Protein AF-A0A958BXR0-F1 (afdb_monomer)

Radius of gyration: 42.93 Å; Cα contacts (8 Å, |Δi|>4): 420; chains: 1; bounding box: 118×39×141 Å

Foldseek 3Di:
DDQQWAAPLVVRDIRGPVVVCVPDDPLVVVLSVQLRVQLNVLCVLLVNQDAQLLSLLRSLQRRDDDPVSVLLLVLQVVCLVVVNADQVVLSSDPVSCVVCVNHSNSNSVLLLLLCCVPPNDVLSSQLSNLNNPAPHSQRSCCVSVVDGSVVSSVVSSVCSVVCNVPSVVDHLAHHDDCPVLVVCLVVLVLVVSLVVLVVSLVSCVVHPPVVVNVVSVVSNVSSVLSVVLVVLLVQLVVCLLVLVLVSNQVSLVVSLVSCVVSVHDPCNVVSVVSNVLSVLLVVLVVLLVVLVVCVVVVVLVSSLVSLVVSLVSCVVSVVVVSNVVSVVVNVVSVVVVVVVVVVVVVVVVVVVVVVVVVVVVVVVVPDDDDDDDDD

Structure (mmCIF, N/CA/C/O backbone):
data_AF-A0A958BXR0-F1
#
_entry.id   AF-A0A958BXR0-F1
#
loop_
_atom_site.group_PDB
_atom_site.id
_atom_site.type_symbol
_atom_site.label_atom_id
_atom_site.label_alt_id
_atom_site.label_comp_id
_atom_site.label_asym_id
_atom_site.label_entity_id
_atom_site.label_seq_id
_atom_site.pdbx_PDB_ins_code
_atom_site.Cartn_x
_atom_site.Cartn_y
_atom_site.Cartn_z
_atom_site.occupancy
_atom_site.B_iso_or_equiv
_atom_site.auth_seq_id
_atom_site.auth_comp_id
_atom_site.auth_asym_id
_atom_site.auth_atom_id
_atom_site.pdbx_PDB_model_num
ATOM 1 N N . PRO A 1 1 ? 24.054 5.418 -38.913 1.00 36.97 1 PRO A N 1
ATOM 2 C CA . PRO A 1 1 ? 23.802 4.796 -37.592 1.00 36.97 1 PRO A CA 1
ATOM 3 C C . PRO A 1 1 ? 24.521 3.447 -37.494 1.00 36.97 1 PRO A C 1
ATOM 5 O O . PRO A 1 1 ? 24.393 2.613 -38.381 1.00 36.97 1 PRO A O 1
ATOM 8 N N . GLY A 1 2 ? 25.350 3.268 -36.476 1.00 50.09 2 GLY A N 1
ATOM 9 C CA . GLY A 1 2 ? 26.048 2.012 -36.242 1.00 50.09 2 GLY A CA 1
ATOM 10 C C . GLY A 1 2 ? 26.447 1.925 -34.780 1.00 50.09 2 GLY A C 1
ATOM 11 O O . GLY A 1 2 ? 26.615 2.963 -34.145 1.00 50.09 2 GLY A O 1
ATOM 12 N N . VAL A 1 3 ? 26.594 0.694 -34.296 1.00 56.91 3 VAL A N 1
ATOM 13 C CA . VAL A 1 3 ? 26.924 0.337 -32.910 1.00 56.91 3 VAL A CA 1
ATOM 14 C C . VAL A 1 3 ? 28.063 1.225 -32.376 1.00 56.91 3 VAL A C 1
ATOM 16 O O . VAL A 1 3 ? 29.107 1.354 -33.033 1.00 56.91 3 VAL A O 1
ATOM 19 N N . VAL A 1 4 ? 27.807 1.919 -31.261 1.00 59.69 4 VAL A N 1
ATOM 20 C CA . VAL A 1 4 ? 28.725 2.884 -30.618 1.00 59.69 4 VAL A CA 1
ATOM 21 C C . VAL A 1 4 ? 29.498 2.213 -29.490 1.00 59.69 4 VAL A C 1
ATOM 23 O O . VAL A 1 4 ? 30.710 2.396 -29.389 1.00 59.69 4 VAL A O 1
ATOM 26 N N . ALA A 1 5 ? 28.813 1.407 -28.693 1.00 64.25 5 ALA A N 1
ATOM 27 C CA . ALA A 1 5 ? 29.400 0.456 -27.774 1.00 64.25 5 ALA A CA 1
ATOM 28 C C . ALA A 1 5 ? 28.673 -0.889 -27.938 1.00 64.25 5 ALA A C 1
ATOM 30 O O . ALA A 1 5 ? 27.636 -0.926 -28.590 1.00 64.25 5 ALA A O 1
ATOM 31 N N . HIS A 1 6 ? 29.271 -1.987 -27.481 1.00 74.19 6 HIS A N 1
ATOM 32 C CA . HIS A 1 6 ? 28.648 -3.310 -27.518 1.00 74.19 6 HIS A CA 1
ATOM 33 C C . HIS A 1 6 ? 29.138 -4.178 -26.361 1.00 74.19 6 HIS A C 1
ATOM 35 O O . HIS A 1 6 ? 30.350 -4.375 -26.207 1.00 74.19 6 HIS A O 1
ATOM 41 N N . ALA A 1 7 ? 28.207 -4.724 -25.590 1.00 72.81 7 ALA A N 1
ATOM 42 C CA . ALA A 1 7 ? 28.452 -5.700 -24.550 1.00 72.81 7 ALA A CA 1
ATOM 43 C C . ALA A 1 7 ? 28.679 -7.090 -25.154 1.00 72.81 7 ALA A C 1
ATOM 45 O O . ALA A 1 7 ? 27.862 -7.643 -25.888 1.00 72.81 7 ALA A O 1
ATOM 46 N N . LEU A 1 8 ? 29.817 -7.684 -24.816 1.00 71.69 8 LEU A N 1
ATOM 47 C CA . LEU A 1 8 ? 30.177 -9.053 -25.150 1.00 71.69 8 LEU A CA 1
ATOM 48 C C . LEU A 1 8 ? 29.943 -9.912 -23.907 1.00 71.69 8 LEU A C 1
ATOM 50 O O . LEU A 1 8 ? 30.874 -10.213 -23.157 1.00 71.69 8 LEU A O 1
ATOM 54 N N . ASN A 1 9 ? 28.683 -10.289 -23.681 1.00 66.50 9 ASN A N 1
ATOM 55 C CA . ASN A 1 9 ? 28.229 -10.940 -22.443 1.00 66.50 9 ASN A CA 1
ATOM 56 C C . ASN A 1 9 ? 29.004 -12.226 -22.109 1.00 66.50 9 ASN A C 1
ATOM 58 O O . ASN A 1 9 ? 29.288 -12.498 -20.948 1.00 66.50 9 ASN A O 1
ATOM 62 N N . ASN A 1 10 ? 29.441 -12.976 -23.124 1.00 69.12 10 ASN A N 1
ATOM 63 C CA . ASN A 1 10 ? 30.244 -14.193 -22.959 1.00 69.12 10 ASN A CA 1
ATOM 64 C C . ASN A 1 10 ? 31.694 -13.950 -22.501 1.00 69.12 10 ASN A C 1
ATOM 66 O O . ASN A 1 10 ? 32.393 -14.903 -22.155 1.00 69.12 10 ASN A O 1
ATOM 70 N N . ARG A 1 11 ? 32.166 -12.702 -22.543 1.00 68.06 11 ARG A N 1
ATOM 71 C CA . ARG A 1 11 ? 33.535 -12.308 -22.185 1.00 68.06 11 ARG A CA 1
ATOM 72 C C . ARG A 1 11 ? 33.599 -11.272 -21.069 1.00 68.06 11 ARG A C 1
ATOM 74 O O . ARG A 1 11 ? 34.699 -10.947 -20.643 1.00 68.06 11 ARG A O 1
ATOM 81 N N . ALA A 1 12 ? 32.453 -10.783 -20.588 1.00 71.94 12 ALA A N 1
ATOM 82 C CA . ALA A 1 12 ? 32.380 -9.664 -19.646 1.00 71.94 12 ALA A CA 1
ATOM 83 C C . ALA A 1 12 ? 33.167 -8.428 -20.136 1.00 71.94 12 ALA A C 1
ATOM 85 O O . ALA A 1 12 ? 33.836 -7.744 -19.364 1.00 71.94 12 ALA A O 1
ATOM 86 N N . GLU A 1 13 ? 33.102 -8.159 -21.442 1.00 78.88 13 GLU A N 1
ATOM 87 C CA . GLU A 1 13 ? 33.801 -7.050 -22.099 1.00 78.88 13 GLU A CA 1
ATOM 88 C C . GLU A 1 13 ? 32.789 -6.055 -22.682 1.00 78.88 13 GLU A C 1
ATOM 90 O O . GLU A 1 13 ? 31.762 -6.461 -23.221 1.00 78.88 13 GLU A O 1
ATOM 95 N N . ILE A 1 14 ? 33.107 -4.757 -22.644 1.00 77.81 14 ILE A N 1
ATOM 96 C CA . ILE A 1 14 ? 32.386 -3.717 -23.392 1.00 77.81 14 ILE A CA 1
ATOM 97 C C . ILE A 1 14 ? 33.345 -3.140 -24.429 1.00 77.81 14 ILE A C 1
ATOM 99 O O . ILE A 1 14 ? 34.389 -2.579 -24.090 1.00 77.81 14 ILE A O 1
ATOM 103 N N . ALA A 1 15 ? 32.999 -3.280 -25.706 1.00 80.44 15 ALA A N 1
ATOM 104 C CA . ALA A 1 15 ? 33.750 -2.686 -26.802 1.00 80.44 15 ALA A CA 1
ATOM 105 C C . ALA A 1 15 ? 33.199 -1.292 -27.109 1.00 80.44 15 ALA A C 1
ATOM 107 O O . ALA A 1 15 ? 31.997 -1.145 -27.283 1.00 80.44 15 ALA A O 1
ATOM 108 N N . ILE A 1 16 ? 34.064 -0.279 -27.226 1.00 76.94 16 ILE A N 1
ATOM 109 C CA . ILE A 1 16 ? 33.665 1.105 -27.528 1.00 76.94 16 ILE A CA 1
ATOM 110 C C . ILE A 1 16 ? 34.293 1.548 -28.852 1.00 76.94 16 ILE A C 1
ATOM 112 O O . ILE A 1 16 ? 35.513 1.512 -29.031 1.00 76.94 16 ILE A O 1
ATOM 116 N N . ALA A 1 17 ? 33.468 2.017 -29.786 1.00 81.06 17 ALA A N 1
ATOM 117 C CA . ALA A 1 17 ? 33.908 2.563 -31.062 1.00 81.06 17 ALA A CA 1
ATOM 118 C C . ALA A 1 17 ? 34.377 4.023 -30.903 1.00 81.06 17 ALA A C 1
ATOM 120 O O . ALA A 1 17 ? 33.629 4.965 -31.169 1.00 81.06 17 ALA A O 1
ATOM 121 N N . LEU A 1 18 ? 35.647 4.207 -30.519 1.00 75.00 18 LEU A N 1
ATOM 122 C CA . LEU A 1 18 ? 36.253 5.506 -30.170 1.00 75.00 18 LEU A CA 1
ATOM 123 C C . LEU A 1 18 ? 36.019 6.636 -31.189 1.00 75.00 18 LEU A C 1
ATOM 125 O O . LEU A 1 18 ? 35.812 7.783 -30.815 1.00 75.00 18 LEU A O 1
ATOM 129 N N . THR A 1 19 ? 36.041 6.350 -32.491 1.00 75.44 19 THR A N 1
ATOM 130 C CA . THR A 1 19 ? 35.831 7.386 -33.521 1.00 75.44 19 THR A CA 1
ATOM 131 C C . THR A 1 19 ? 34.384 7.883 -33.567 1.00 75.44 19 THR A C 1
ATOM 133 O O . THR A 1 19 ? 34.129 9.008 -33.979 1.00 75.44 19 THR A O 1
ATOM 136 N N . ARG A 1 20 ? 33.420 7.054 -33.150 1.00 72.00 20 ARG A N 1
ATOM 137 C CA . ARG A 1 20 ? 31.990 7.396 -33.153 1.00 72.00 20 ARG A CA 1
ATOM 138 C C . ARG A 1 20 ? 31.553 8.071 -31.861 1.00 72.00 20 ARG A C 1
ATOM 140 O O . ARG A 1 20 ? 30.594 8.833 -31.898 1.00 72.00 20 ARG A O 1
ATOM 147 N N . THR A 1 21 ? 32.258 7.829 -30.757 1.00 76.94 21 THR A N 1
ATOM 148 C CA . THR A 1 21 ? 32.004 8.507 -29.479 1.00 76.94 21 THR A CA 1
ATOM 149 C C . THR A 1 21 ? 32.483 9.956 -29.474 1.00 76.94 21 THR A C 1
ATOM 151 O O . THR A 1 21 ? 31.889 10.773 -28.787 1.00 76.94 21 THR A O 1
ATOM 154 N N . GLN A 1 22 ? 33.485 10.316 -30.286 1.00 77.44 22 GLN A N 1
ATOM 155 C CA . GLN A 1 22 ? 34.020 11.688 -30.359 1.00 77.44 22 GLN A CA 1
ATOM 156 C C . GLN A 1 22 ? 32.990 12.760 -30.747 1.00 77.44 22 GLN A C 1
ATOM 158 O O . GLN A 1 22 ? 33.181 13.927 -30.420 1.00 77.44 22 GLN A O 1
ATOM 163 N N . ALA A 1 23 ? 31.928 12.382 -31.461 1.00 80.69 23 ALA A N 1
ATOM 164 C CA . ALA A 1 23 ? 30.879 13.299 -31.903 1.00 80.69 23 ALA A CA 1
ATOM 165 C C . ALA A 1 23 ? 29.663 13.336 -30.958 1.00 80.69 23 ALA A C 1
ATOM 167 O O . ALA A 1 23 ? 28.665 13.978 -31.281 1.00 80.69 23 ALA A O 1
ATOM 168 N N . LEU A 1 24 ? 29.709 12.605 -29.842 1.00 83.06 24 LEU A N 1
ATOM 169 C CA . LEU A 1 24 ? 28.613 12.503 -28.885 1.00 83.06 24 LEU A CA 1
ATOM 170 C C . LEU A 1 24 ? 28.783 13.501 -27.744 1.00 83.06 24 LEU A C 1
ATOM 172 O O . LEU A 1 24 ? 29.904 13.858 -27.380 1.00 83.06 24 LEU A O 1
ATOM 176 N N . SER A 1 25 ? 27.657 13.921 -27.167 1.00 88.06 25 SER A N 1
ATOM 177 C CA . SER A 1 25 ? 27.684 14.623 -25.889 1.00 88.06 25 SER A CA 1
ATOM 178 C C . SER A 1 25 ? 28.196 13.692 -24.785 1.00 88.06 25 SER A C 1
ATOM 180 O O . SER A 1 25 ? 28.157 12.467 -24.919 1.00 88.06 25 SER A O 1
ATOM 182 N N . GLU A 1 26 ? 28.667 14.265 -23.679 1.00 88.50 26 GLU A N 1
ATOM 183 C CA . GLU A 1 26 ? 29.100 13.482 -22.518 1.00 88.50 26 GLU A CA 1
ATOM 184 C C . GLU A 1 26 ? 27.979 12.566 -22.006 1.00 88.50 26 GLU A C 1
ATOM 186 O O . GLU A 1 26 ? 28.205 11.374 -21.813 1.00 88.50 26 GLU A O 1
ATOM 191 N N . GLU A 1 27 ? 26.753 13.082 -21.886 1.00 88.69 27 GLU A N 1
ATOM 192 C CA . GLU A 1 27 ? 25.600 12.294 -21.441 1.00 88.69 27 GLU A CA 1
ATOM 193 C C . GLU A 1 27 ? 25.265 11.164 -22.422 1.00 88.69 27 GLU A C 1
ATOM 195 O O . GLU A 1 27 ? 24.987 10.053 -21.990 1.00 88.69 27 GLU A O 1
ATOM 200 N N . ASP A 1 28 ? 25.371 11.387 -23.736 1.00 86.94 28 ASP A N 1
ATOM 201 C CA . ASP A 1 28 ? 25.156 10.317 -24.718 1.00 86.94 28 ASP A CA 1
ATOM 202 C C . ASP A 1 28 ? 26.237 9.227 -24.620 1.00 86.94 28 ASP A C 1
ATOM 204 O O . ASP A 1 28 ? 25.951 8.047 -24.825 1.00 86.94 28 ASP A O 1
ATOM 208 N N . ILE A 1 29 ? 27.488 9.581 -24.303 1.00 87.31 29 ILE A N 1
ATOM 209 C CA . ILE A 1 29 ? 28.546 8.591 -24.041 1.00 87.31 29 ILE A CA 1
ATOM 210 C C . ILE A 1 29 ? 28.197 7.784 -22.789 1.00 87.31 29 ILE A C 1
ATOM 212 O O . ILE A 1 29 ? 28.260 6.555 -22.826 1.00 87.31 29 ILE A O 1
ATOM 216 N N . VAL A 1 30 ? 27.799 8.454 -21.704 1.00 89.50 30 VAL A N 1
ATOM 217 C CA . VAL A 1 30 ? 27.403 7.788 -20.457 1.00 89.50 30 VAL A CA 1
ATOM 218 C C . VAL A 1 30 ? 26.164 6.914 -20.672 1.00 89.50 30 VAL A C 1
ATOM 220 O O . VAL A 1 30 ? 26.145 5.790 -20.186 1.00 89.50 30 VAL A O 1
ATOM 223 N N . ASN A 1 31 ? 25.175 7.352 -21.452 1.00 89.62 31 ASN A N 1
ATOM 224 C CA . ASN A 1 31 ? 24.006 6.546 -21.806 1.00 89.62 31 ASN A CA 1
ATOM 225 C C . ASN A 1 31 ? 24.380 5.282 -22.567 1.00 89.62 31 ASN A C 1
ATOM 227 O O . ASN A 1 31 ? 23.921 4.214 -22.184 1.00 89.62 31 ASN A O 1
ATOM 231 N N . ASN A 1 32 ? 25.274 5.361 -23.558 1.00 88.25 32 ASN A N 1
ATOM 232 C CA . ASN A 1 32 ? 25.767 4.146 -24.216 1.00 88.25 32 ASN A CA 1
ATOM 233 C C . ASN A 1 32 ? 26.432 3.200 -23.201 1.00 88.25 32 ASN A C 1
ATOM 235 O O . ASN A 1 32 ? 26.242 1.993 -23.267 1.00 88.25 32 ASN A O 1
ATOM 239 N N . MET A 1 33 ? 27.182 3.729 -22.229 1.00 88.94 33 MET A N 1
ATOM 240 C CA . MET A 1 33 ? 27.761 2.894 -21.171 1.00 88.94 33 MET A CA 1
ATOM 241 C C . MET A 1 33 ? 26.693 2.279 -20.256 1.00 88.94 33 MET A C 1
ATOM 243 O O . MET A 1 33 ? 26.809 1.100 -19.930 1.00 88.94 33 MET A O 1
ATOM 247 N N . ARG A 1 34 ? 25.659 3.036 -19.855 1.00 91.38 34 ARG A N 1
ATOM 248 C CA . ARG A 1 34 ? 24.517 2.524 -19.071 1.00 91.38 34 ARG A CA 1
ATOM 249 C C . ARG A 1 34 ? 23.796 1.411 -19.827 1.00 91.38 34 ARG A C 1
ATOM 251 O O . ARG A 1 34 ? 23.545 0.362 -19.245 1.00 91.38 34 ARG A O 1
ATOM 258 N N . HIS A 1 35 ? 23.534 1.623 -21.111 1.00 91.81 35 HIS A N 1
ATOM 259 C CA . HIS A 1 35 ? 22.886 0.670 -22.003 1.00 91.81 35 HIS A CA 1
ATOM 260 C C . HIS A 1 35 ? 23.656 -0.658 -22.064 1.00 91.81 35 HIS A C 1
ATOM 262 O O . HIS A 1 35 ? 23.126 -1.712 -21.712 1.00 91.81 35 HIS A O 1
ATOM 268 N N . GLU A 1 36 ? 24.946 -0.612 -22.410 1.00 90.12 36 GLU A N 1
ATOM 269 C CA . GLU A 1 36 ? 25.757 -1.829 -22.536 1.00 90.12 36 GLU A CA 1
ATOM 270 C C . GLU A 1 36 ? 26.004 -2.530 -21.192 1.00 90.12 36 GLU A C 1
ATOM 272 O O . GLU A 1 36 ? 25.975 -3.760 -21.112 1.00 90.12 36 GLU A O 1
ATOM 277 N N . LEU A 1 37 ? 26.220 -1.778 -20.107 1.00 91.31 37 LEU A N 1
ATOM 278 C CA . LEU A 1 37 ? 26.326 -2.373 -18.770 1.00 91.31 37 LEU A CA 1
ATOM 279 C C . LEU A 1 37 ? 25.024 -3.067 -18.366 1.00 91.31 37 LEU A C 1
ATOM 281 O O . LEU A 1 37 ? 25.065 -4.130 -17.745 1.00 91.31 37 LEU A O 1
ATOM 285 N N . THR A 1 38 ? 23.879 -2.504 -18.740 1.00 93.38 38 THR A N 1
ATOM 286 C CA . THR A 1 38 ? 22.581 -3.115 -18.468 1.00 93.38 38 THR A CA 1
ATOM 287 C C . THR A 1 38 ? 22.406 -4.427 -19.206 1.00 93.38 38 THR A C 1
ATOM 289 O O . THR A 1 38 ? 21.982 -5.388 -18.572 1.00 93.38 38 THR A O 1
ATOM 292 N N . HIS A 1 39 ? 22.811 -4.538 -20.473 1.00 92.19 39 HIS A N 1
ATOM 293 C CA . HIS A 1 39 ? 22.829 -5.837 -21.154 1.00 92.19 39 HIS A CA 1
ATOM 294 C C . HIS A 1 39 ? 23.650 -6.882 -20.397 1.00 92.19 39 HIS A C 1
ATOM 296 O O . HIS A 1 39 ? 23.205 -8.020 -20.223 1.00 92.19 39 HIS A O 1
ATOM 302 N N . PHE A 1 40 ? 24.826 -6.493 -19.898 1.00 90.25 40 PHE A N 1
ATOM 303 C CA . PHE A 1 40 ? 25.675 -7.386 -19.118 1.00 90.25 40 PHE A CA 1
ATOM 304 C C . PHE A 1 40 ? 24.987 -7.848 -17.822 1.00 90.25 40 PHE A C 1
ATOM 306 O O . PHE A 1 40 ? 24.888 -9.052 -17.574 1.00 90.25 40 PHE A O 1
ATOM 313 N N . PHE A 1 41 ? 24.467 -6.923 -17.008 1.00 92.44 41 PHE A N 1
ATOM 314 C CA . PHE A 1 41 ? 23.807 -7.270 -15.745 1.00 92.44 41 PHE A CA 1
ATOM 315 C C . PHE A 1 41 ? 22.482 -8.007 -15.946 1.00 92.44 41 PHE A C 1
ATOM 317 O O . PHE A 1 41 ? 22.212 -8.967 -15.228 1.00 92.44 41 PHE A O 1
ATOM 324 N N . ALA A 1 42 ? 21.675 -7.613 -16.930 1.00 93.25 42 ALA A N 1
ATOM 325 C CA . ALA A 1 42 ? 20.433 -8.297 -17.268 1.00 93.25 42 ALA A CA 1
ATOM 326 C C . ALA A 1 42 ? 20.718 -9.732 -17.725 1.00 93.25 42 ALA A C 1
ATOM 328 O O . ALA A 1 42 ? 20.055 -10.662 -17.270 1.00 93.25 42 ALA A O 1
ATOM 329 N N . SER A 1 43 ? 21.748 -9.943 -18.554 1.00 92.31 43 SER A N 1
ATOM 330 C CA . SER A 1 43 ? 22.206 -11.285 -18.926 1.00 92.31 43 SER A CA 1
ATOM 331 C C . SER A 1 43 ? 22.695 -12.082 -17.717 1.00 92.31 43 SER A C 1
ATOM 333 O O . SER A 1 43 ? 22.381 -13.261 -17.621 1.00 92.31 43 SER A O 1
ATOM 335 N N . LEU A 1 44 ? 23.435 -11.471 -16.788 1.00 92.44 44 LEU A N 1
ATOM 336 C CA . LEU A 1 44 ? 23.914 -12.155 -15.585 1.00 92.44 44 LEU A CA 1
ATOM 337 C C . LEU A 1 44 ? 22.760 -12.580 -14.665 1.00 92.44 44 LEU A C 1
ATOM 339 O O . LEU A 1 44 ? 22.740 -13.708 -14.184 1.00 92.44 44 LEU A O 1
ATOM 343 N N . LEU A 1 45 ? 21.802 -11.683 -14.418 1.00 95.12 45 LEU A N 1
ATOM 344 C CA . LEU A 1 45 ? 20.668 -11.936 -13.526 1.00 95.12 45 LEU A CA 1
ATOM 345 C C . LEU A 1 45 ? 19.673 -12.951 -14.097 1.00 95.12 45 LEU A C 1
ATOM 347 O O . LEU A 1 45 ? 19.019 -13.639 -13.323 1.00 95.12 45 LEU A O 1
ATOM 351 N N . SER A 1 46 ? 19.561 -13.030 -15.423 1.00 95.50 46 SER A N 1
ATOM 352 C CA . SER A 1 46 ? 18.632 -13.926 -16.122 1.00 95.50 46 SER A CA 1
ATOM 353 C C . SER A 1 46 ? 19.269 -15.214 -16.644 1.00 95.50 46 SER A C 1
ATOM 355 O O . SER A 1 46 ? 18.616 -15.941 -17.386 1.00 95.50 46 SER A O 1
ATOM 357 N N . ASP A 1 47 ? 20.542 -15.475 -16.331 1.00 94.06 47 ASP A N 1
ATOM 358 C CA . ASP A 1 47 ? 21.339 -16.561 -16.931 1.00 94.06 47 ASP A CA 1
ATOM 359 C C . ASP A 1 47 ? 21.310 -16.558 -18.478 1.00 94.06 47 ASP A C 1
ATOM 361 O O . ASP A 1 47 ? 21.335 -17.587 -19.146 1.00 94.06 47 ASP A O 1
ATOM 365 N N . GLY A 1 48 ? 21.217 -15.364 -19.071 1.00 90.69 48 GLY A N 1
ATOM 366 C CA . GLY A 1 48 ? 21.150 -15.157 -20.517 1.00 90.69 48 GLY A CA 1
ATOM 367 C C . GLY A 1 48 ? 19.805 -15.501 -21.165 1.00 90.69 48 GLY A C 1
ATOM 368 O O . GLY A 1 48 ? 19.712 -15.439 -22.389 1.00 90.69 48 GLY A O 1
ATOM 369 N N . ASN A 1 49 ? 18.768 -15.821 -20.386 1.00 92.19 49 ASN A N 1
ATOM 370 C CA . ASN A 1 49 ? 17.473 -16.278 -20.904 1.00 92.19 49 ASN A CA 1
ATOM 371 C C . ASN A 1 49 ? 16.482 -15.148 -21.232 1.00 92.19 49 ASN A C 1
ATOM 373 O O . ASN A 1 49 ? 15.381 -15.417 -21.712 1.00 92.19 49 ASN A O 1
ATOM 377 N N . LEU A 1 50 ? 16.837 -13.881 -20.990 1.00 90.94 50 LEU A N 1
ATOM 378 C CA . LEU A 1 50 ? 16.010 -12.758 -21.435 1.00 90.94 50 LEU A CA 1
ATOM 379 C C . LEU A 1 50 ? 15.982 -12.649 -22.963 1.00 90.94 50 LEU A C 1
ATOM 381 O O . LEU A 1 50 ? 17.014 -12.680 -23.633 1.00 90.94 50 LEU A O 1
ATOM 385 N N . THR A 1 51 ? 14.786 -12.414 -23.492 1.00 89.50 51 THR A N 1
ATOM 386 C CA . THR A 1 51 ? 14.560 -12.193 -24.925 1.00 89.50 51 THR A CA 1
ATOM 387 C C . THR A 1 51 ? 15.231 -10.914 -25.438 1.00 89.50 51 THR A C 1
ATOM 389 O O . THR A 1 51 ? 15.484 -9.987 -24.664 1.00 89.50 51 THR A O 1
ATOM 392 N N . ALA A 1 52 ? 15.440 -10.818 -26.757 1.00 86.75 52 ALA A N 1
ATOM 393 C CA . ALA A 1 52 ? 16.023 -9.628 -27.381 1.00 86.75 52 ALA A CA 1
ATOM 394 C C . ALA A 1 52 ? 15.200 -8.356 -27.112 1.00 86.75 52 ALA A C 1
ATOM 396 O O . ALA A 1 52 ? 15.774 -7.336 -26.742 1.00 86.75 52 ALA A O 1
ATOM 397 N N . GLY A 1 53 ? 13.867 -8.421 -27.226 1.00 89.12 53 GLY A N 1
ATOM 398 C CA . GLY A 1 53 ? 13.003 -7.281 -26.914 1.00 89.12 53 GLY A CA 1
ATOM 399 C C . GLY A 1 53 ? 13.167 -6.811 -25.467 1.00 89.12 53 GLY A C 1
ATOM 400 O O . GLY A 1 53 ? 13.415 -5.635 -25.223 1.00 89.12 53 GLY A O 1
ATOM 401 N N . PHE A 1 54 ? 13.124 -7.725 -24.493 1.00 92.19 54 PHE A N 1
ATOM 402 C CA . PHE A 1 54 ? 13.319 -7.345 -23.088 1.00 92.19 54 PHE A CA 1
ATOM 403 C C . PHE A 1 54 ? 14.722 -6.790 -22.813 1.00 92.19 54 PHE A C 1
ATOM 405 O O . PHE A 1 54 ? 14.832 -5.789 -22.115 1.00 92.19 54 PHE A O 1
ATOM 412 N N . GLN A 1 55 ? 15.779 -7.383 -23.375 1.00 91.25 55 GLN A N 1
ATOM 413 C CA . GLN A 1 55 ? 17.148 -6.871 -23.242 1.00 91.25 55 GLN A CA 1
ATOM 414 C C . GLN A 1 55 ? 17.253 -5.406 -23.685 1.00 91.25 55 GLN A C 1
ATOM 416 O O . GLN A 1 55 ? 17.762 -4.576 -22.936 1.00 91.25 55 GLN A O 1
ATOM 421 N N . GLU A 1 56 ? 16.733 -5.089 -24.869 1.00 89.94 56 GLU A N 1
ATOM 422 C CA . GLU A 1 56 ? 16.745 -3.734 -25.432 1.00 89.94 56 GLU A CA 1
ATOM 423 C C . GLU A 1 56 ? 15.867 -2.784 -24.611 1.00 89.94 56 GLU A C 1
ATOM 425 O O . GLU A 1 56 ? 16.307 -1.705 -24.228 1.00 89.94 56 GLU A O 1
ATOM 430 N N . GLY A 1 57 ? 14.648 -3.200 -24.253 1.00 92.50 57 GLY A N 1
ATOM 431 C CA . GLY A 1 57 ? 13.736 -2.380 -23.452 1.00 92.50 57 GLY A CA 1
ATOM 432 C C . GLY A 1 57 ? 14.310 -2.001 -22.083 1.00 92.50 57 GLY A C 1
ATOM 433 O O . GLY A 1 57 ? 14.214 -0.843 -21.680 1.00 92.50 57 GLY A O 1
ATOM 434 N N . ILE A 1 58 ? 14.951 -2.948 -21.384 1.00 94.50 58 ILE A N 1
ATOM 435 C CA . ILE A 1 58 ? 15.609 -2.693 -20.091 1.00 94.50 58 ILE A CA 1
ATOM 436 C C . ILE A 1 58 ? 16.804 -1.751 -20.283 1.00 94.50 58 ILE A C 1
ATOM 438 O O . ILE A 1 58 ? 16.961 -0.796 -19.521 1.00 94.50 58 ILE A O 1
ATOM 442 N N . ALA A 1 59 ? 17.635 -1.998 -21.301 1.00 92.69 59 ALA A N 1
ATOM 443 C CA . ALA A 1 59 ? 18.807 -1.177 -21.592 1.00 92.69 59 ALA A CA 1
ATOM 444 C C . ALA A 1 59 ? 18.431 0.270 -21.935 1.00 92.69 59 ALA A C 1
ATOM 446 O O . ALA A 1 59 ? 19.070 1.194 -21.441 1.00 92.69 59 ALA A O 1
ATOM 447 N N . GLN A 1 60 ? 17.346 0.474 -22.682 1.00 91.19 60 GLN A N 1
ATOM 448 C CA . GLN A 1 60 ? 16.811 1.800 -22.988 1.00 91.19 60 GLN A CA 1
ATOM 449 C C . GLN A 1 60 ? 16.178 2.483 -21.772 1.00 91.19 60 GLN A C 1
ATOM 451 O O . GLN A 1 60 ? 16.316 3.692 -21.608 1.00 91.19 60 GLN A O 1
ATOM 456 N N . TYR A 1 61 ? 15.514 1.730 -20.890 1.00 92.88 61 TYR A N 1
ATOM 457 C CA . TYR A 1 61 ? 14.851 2.298 -19.713 1.00 92.88 61 TYR A CA 1
ATOM 458 C C . TYR A 1 61 ? 15.833 2.936 -18.718 1.00 92.88 61 TYR A C 1
ATOM 460 O O . TYR A 1 61 ? 15.491 3.912 -18.044 1.00 92.88 61 TYR A O 1
ATOM 468 N N . VAL A 1 62 ? 17.053 2.394 -18.613 1.00 92.62 62 VAL A N 1
ATOM 469 C CA . VAL A 1 62 ? 18.093 2.927 -17.717 1.00 92.62 62 VAL A CA 1
ATOM 470 C C . VAL A 1 62 ? 18.845 4.126 -18.289 1.00 92.62 62 VAL A C 1
ATOM 472 O O . VAL A 1 62 ? 19.699 4.694 -17.610 1.00 92.62 62 VAL A O 1
ATOM 475 N N . GLU A 1 63 ? 18.606 4.486 -19.547 1.00 91.00 63 GLU A N 1
ATOM 476 C CA . GLU A 1 63 ? 19.224 5.665 -20.133 1.00 91.00 63 GLU A CA 1
ATOM 477 C C . GLU A 1 63 ? 18.581 6.924 -19.567 1.00 91.00 63 GLU A C 1
ATOM 479 O O . GLU A 1 63 ? 17.365 7.018 -19.392 1.00 91.00 63 GLU A O 1
ATOM 484 N N . LYS A 1 64 ? 19.404 7.940 -19.323 1.00 87.81 64 LYS A N 1
ATOM 485 C CA . LYS A 1 64 ? 18.895 9.253 -18.964 1.00 87.81 64 LYS A CA 1
ATOM 486 C C . LYS A 1 64 ? 18.324 9.918 -20.219 1.00 87.81 64 LYS A C 1
ATOM 488 O O . LYS A 1 64 ? 19.020 9.950 -21.237 1.00 87.81 64 LYS A O 1
ATOM 493 N N . PRO A 1 65 ? 17.111 10.487 -20.178 1.00 81.06 65 PRO A N 1
ATOM 494 C CA . PRO A 1 65 ? 16.561 11.192 -21.330 1.00 81.06 65 PRO A CA 1
ATOM 495 C C . PRO A 1 65 ? 17.476 12.341 -21.796 1.00 81.06 65 PRO A C 1
ATOM 497 O O . PRO A 1 65 ? 17.862 13.197 -20.998 1.00 81.06 65 PRO A O 1
ATOM 500 N N . THR A 1 66 ? 17.824 12.368 -23.085 1.00 77.31 66 THR A N 1
ATOM 501 C CA . THR A 1 66 ? 18.529 13.473 -23.769 1.00 77.31 66 THR A CA 1
ATOM 502 C C . THR A 1 66 ? 17.744 13.906 -25.004 1.00 77.31 66 THR A C 1
ATOM 504 O O . THR A 1 66 ? 16.862 13.183 -25.450 1.00 77.31 66 THR A O 1
ATOM 507 N N . ASP A 1 67 ? 18.071 15.034 -25.639 1.00 67.69 67 ASP A N 1
ATOM 508 C CA . ASP A 1 67 ? 17.431 15.434 -26.912 1.00 67.69 67 ASP A CA 1
ATOM 509 C C . ASP A 1 67 ? 17.587 14.375 -28.023 1.00 67.69 67 ASP A C 1
ATOM 511 O O . ASP A 1 67 ? 16.823 14.343 -28.986 1.00 67.69 67 ASP A O 1
ATOM 515 N N . ARG A 1 68 ? 18.593 13.500 -27.896 1.00 65.25 68 ARG A N 1
ATOM 516 C CA . ARG A 1 68 ? 18.884 12.412 -28.829 1.00 65.25 68 ARG A CA 1
ATOM 517 C C . ARG A 1 68 ? 18.191 11.103 -28.444 1.00 65.25 68 ARG A C 1
ATOM 519 O O . ARG A 1 68 ? 17.787 10.369 -29.343 1.00 65.25 68 ARG A O 1
ATOM 526 N N . THR A 1 69 ? 18.115 10.786 -27.150 1.00 62.50 69 THR A N 1
ATOM 527 C CA . THR A 1 69 ? 17.484 9.561 -26.626 1.00 62.50 69 THR A CA 1
ATOM 528 C C . THR A 1 69 ? 16.050 9.778 -26.163 1.00 62.50 69 THR A C 1
ATOM 530 O O . THR A 1 69 ? 15.430 8.832 -25.701 1.00 62.50 69 THR A O 1
ATOM 533 N N . SER A 1 70 ? 15.495 10.988 -26.289 1.00 57.69 70 SER A N 1
ATOM 534 C CA . SER A 1 70 ? 14.065 11.246 -26.119 1.00 57.69 70 SER A CA 1
ATOM 535 C C . SER A 1 70 ? 13.337 10.438 -27.182 1.00 57.69 70 SER A C 1
ATOM 537 O O . SER A 1 70 ? 13.197 10.874 -28.324 1.00 57.69 70 SER A O 1
ATOM 539 N N . TYR A 1 71 ? 12.985 9.209 -26.817 1.00 64.00 71 TYR A N 1
ATOM 540 C CA . TYR A 1 71 ? 12.274 8.256 -27.644 1.00 64.00 71 TYR A CA 1
ATOM 541 C C . TYR A 1 71 ? 11.005 8.936 -28.102 1.00 64.00 71 TYR A C 1
ATOM 543 O O . TYR A 1 71 ? 10.099 9.107 -27.297 1.00 64.00 71 TYR A O 1
ATOM 551 N N . ASP A 1 72 ? 10.976 9.389 -29.356 1.00 68.56 72 ASP A N 1
ATOM 552 C CA . ASP A 1 72 ? 9.820 10.088 -29.891 1.00 68.56 72 ASP A CA 1
ATOM 553 C C . ASP A 1 72 ? 8.624 9.128 -29.810 1.00 68.56 72 ASP A C 1
ATOM 555 O O . ASP A 1 72 ? 8.548 8.175 -30.604 1.00 68.56 72 ASP A O 1
ATOM 559 N N . PRO A 1 73 ? 7.695 9.330 -28.853 1.00 82.50 73 PRO A N 1
ATOM 560 C CA . PRO A 1 73 ? 6.572 8.424 -28.681 1.00 82.50 73 PRO A CA 1
ATOM 561 C C . PRO A 1 73 ? 5.698 8.420 -29.939 1.00 82.50 73 PRO A C 1
ATOM 563 O O . PRO A 1 73 ? 4.956 7.462 -30.145 1.00 82.50 73 PRO A O 1
ATOM 566 N N . ALA A 1 74 ? 5.824 9.424 -30.822 1.00 86.50 74 ALA A N 1
ATOM 567 C CA . ALA A 1 74 ? 5.085 9.508 -32.072 1.00 86.50 74 ALA A CA 1
ATOM 568 C C . ALA A 1 74 ? 5.391 8.344 -33.025 1.00 86.50 74 ALA A C 1
ATOM 570 O O . ALA A 1 74 ? 4.498 7.913 -33.754 1.00 86.50 74 ALA A O 1
ATOM 571 N N . VAL A 1 75 ? 6.613 7.793 -33.022 1.00 86.94 75 VAL A N 1
ATOM 572 C CA . VAL A 1 75 ? 6.947 6.635 -33.874 1.00 86.94 75 VAL A CA 1
ATOM 573 C C . VAL A 1 75 ? 6.185 5.394 -33.410 1.00 86.94 75 VAL A C 1
ATOM 575 O O . VAL A 1 75 ? 5.591 4.684 -34.229 1.00 86.94 75 VAL A O 1
ATOM 578 N N . LEU A 1 76 ? 6.156 5.156 -32.096 1.00 91.56 76 LEU A N 1
ATOM 579 C CA . LEU A 1 76 ? 5.407 4.048 -31.509 1.00 91.56 76 LEU A CA 1
ATOM 580 C C . LEU A 1 76 ? 3.894 4.262 -31.643 1.00 91.56 76 LEU A C 1
ATOM 582 O O . LEU A 1 76 ? 3.178 3.325 -31.992 1.00 91.56 76 LEU A O 1
ATOM 586 N N . GLN A 1 77 ? 3.416 5.491 -31.440 1.00 94.19 77 GLN A N 1
ATOM 587 C CA . GLN A 1 77 ? 2.013 5.864 -31.614 1.00 94.19 77 GLN A CA 1
ATOM 588 C C . GLN A 1 77 ? 1.548 5.630 -33.052 1.00 94.19 77 GLN A C 1
ATOM 590 O O . GLN A 1 77 ? 0.517 5.002 -33.274 1.00 94.19 77 GLN A O 1
ATOM 595 N N . LEU A 1 78 ? 2.349 6.024 -34.046 1.00 93.31 78 LEU A N 1
ATOM 596 C CA . LEU A 1 78 ? 2.046 5.756 -35.449 1.00 93.31 78 LEU A CA 1
ATOM 597 C C . LEU A 1 78 ? 1.963 4.250 -35.738 1.00 93.31 78 LEU A C 1
ATOM 599 O O . LEU A 1 78 ? 1.115 3.813 -36.516 1.00 93.31 78 LEU A O 1
ATOM 603 N N . ALA A 1 79 ? 2.839 3.442 -35.135 1.00 92.56 79 ALA A N 1
ATOM 604 C CA . ALA A 1 79 ? 2.783 1.988 -35.268 1.00 92.56 79 ALA A CA 1
ATOM 605 C C . ALA A 1 79 ? 1.553 1.382 -34.568 1.00 92.56 79 ALA A C 1
ATOM 607 O O . ALA A 1 79 ? 0.962 0.441 -35.101 1.00 92.56 79 ALA A O 1
ATOM 608 N N . PHE A 1 80 ? 1.139 1.936 -33.425 1.00 94.94 80 PHE A N 1
ATOM 609 C CA . PHE A 1 80 ? -0.091 1.569 -32.722 1.00 94.94 80 PHE A CA 1
ATOM 610 C C . PHE A 1 80 ? -1.334 1.861 -33.572 1.00 94.94 80 PHE A C 1
ATOM 612 O O . PHE A 1 80 ? -2.110 0.944 -33.844 1.00 94.94 80 PHE A O 1
ATOM 619 N N . ASP A 1 81 ? -1.462 3.086 -34.086 1.00 95.38 81 ASP A N 1
ATOM 620 C CA . ASP A 1 81 ? -2.594 3.523 -34.915 1.00 95.38 81 ASP A CA 1
ATOM 621 C C . ASP A 1 81 ? -2.712 2.710 -36.214 1.00 95.38 81 ASP A C 1
ATOM 623 O O . ASP A 1 81 ? -3.807 2.443 -36.710 1.00 95.38 81 ASP A O 1
ATOM 627 N N . GLN A 1 82 ? -1.574 2.278 -36.764 1.00 95.06 82 GLN A N 1
ATOM 628 C CA . GLN A 1 82 ? -1.504 1.467 -37.982 1.00 95.06 82 GLN A CA 1
ATOM 629 C C . GLN A 1 82 ? -1.580 -0.045 -37.722 1.00 95.06 82 GLN A C 1
ATOM 631 O O . GLN A 1 82 ? -1.438 -0.820 -38.668 1.00 95.06 82 GLN A O 1
ATOM 636 N N . GLN A 1 83 ? -1.774 -0.478 -36.471 1.00 93.31 83 GLN A N 1
ATOM 637 C CA . GLN A 1 83 ? -1.802 -1.892 -36.072 1.00 93.31 83 GLN A CA 1
ATOM 638 C C . GLN A 1 83 ? -0.544 -2.675 -36.502 1.00 93.31 83 GLN A C 1
ATOM 640 O O . GLN A 1 83 ? -0.613 -3.849 -36.858 1.00 93.31 83 GLN A O 1
ATOM 645 N N . ARG A 1 84 ? 0.621 -2.017 -36.470 1.00 92.75 84 ARG A N 1
ATOM 646 C CA . ARG A 1 84 ? 1.929 -2.582 -36.851 1.00 92.75 84 ARG A CA 1
ATOM 647 C C . ARG A 1 84 ? 2.788 -3.021 -35.665 1.00 92.75 84 ARG A C 1
ATOM 649 O O . ARG A 1 84 ? 3.938 -3.397 -35.867 1.00 92.75 84 ARG A O 1
ATOM 656 N N . LEU A 1 85 ? 2.263 -2.947 -34.443 1.00 93.00 85 LEU A N 1
ATOM 657 C CA . LEU A 1 85 ? 2.983 -3.410 -33.259 1.00 93.00 85 LEU A CA 1
ATOM 658 C C . LEU A 1 85 ? 3.219 -4.917 -33.320 1.00 93.00 85 LEU A C 1
ATOM 660 O O . LEU A 1 85 ? 2.323 -5.683 -33.680 1.00 93.00 85 LEU A O 1
ATOM 664 N N . LEU A 1 86 ? 4.410 -5.331 -32.906 1.00 91.81 86 LEU A N 1
ATOM 665 C CA . LEU A 1 86 ? 4.765 -6.737 -32.766 1.00 91.81 86 LEU A CA 1
ATOM 666 C C . LEU A 1 86 ? 4.003 -7.332 -31.571 1.00 91.81 86 LEU A C 1
ATOM 668 O O . LEU A 1 86 ? 3.764 -6.646 -30.579 1.00 91.81 86 LEU A O 1
ATOM 672 N N . SER A 1 87 ? 3.608 -8.600 -31.636 1.00 92.44 87 SER A N 1
ATOM 673 C CA . SER A 1 87 ? 3.202 -9.323 -30.421 1.00 92.44 87 SER A CA 1
ATOM 674 C C . SER A 1 87 ? 4.417 -9.554 -29.524 1.00 92.44 87 SER A C 1
ATOM 676 O O . SER A 1 87 ? 5.551 -9.589 -30.013 1.00 92.44 87 SER A O 1
A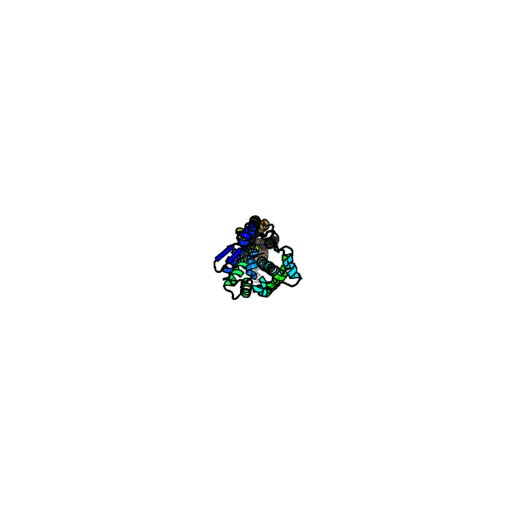TOM 678 N N . TRP A 1 88 ? 4.216 -9.774 -28.224 1.00 92.62 88 TRP A N 1
ATOM 679 C CA . TRP A 1 88 ? 5.341 -10.062 -27.325 1.00 92.62 88 TRP A CA 1
ATOM 680 C C . TRP A 1 88 ? 6.081 -11.341 -27.735 1.00 92.62 88 TRP A C 1
ATOM 682 O O . TRP A 1 88 ? 7.295 -11.424 -27.600 1.00 92.62 88 TRP A O 1
ATOM 692 N N . ASN A 1 89 ? 5.371 -12.306 -28.326 1.00 89.94 89 ASN A N 1
ATOM 693 C CA . ASN A 1 89 ? 5.982 -13.507 -28.895 1.00 89.94 89 ASN A CA 1
ATOM 694 C C . ASN A 1 89 ? 6.864 -13.207 -30.123 1.00 89.94 89 ASN A C 1
ATOM 696 O O . ASN A 1 89 ? 7.872 -13.864 -30.343 1.00 89.94 89 ASN A O 1
ATOM 700 N N . GLN A 1 90 ? 6.510 -12.213 -30.943 1.00 89.19 90 GLN A N 1
ATOM 701 C CA . GLN A 1 90 ? 7.375 -11.786 -32.049 1.00 89.19 90 GLN A CA 1
ATOM 702 C C . GLN A 1 90 ? 8.623 -11.058 -31.537 1.00 89.19 90 GLN A C 1
ATOM 704 O O . GLN A 1 90 ? 9.694 -11.246 -32.107 1.00 89.19 90 GLN A O 1
ATOM 709 N N . LEU A 1 91 ? 8.511 -10.292 -30.446 1.00 86.00 91 LEU A N 1
ATOM 710 C CA . LEU A 1 91 ? 9.656 -9.646 -29.785 1.00 86.00 91 LEU A CA 1
ATOM 711 C C . LEU A 1 91 ? 10.639 -10.641 -29.144 1.00 86.00 91 LEU A C 1
ATOM 713 O O . LEU A 1 91 ? 11.788 -10.276 -28.888 1.00 86.00 91 LEU A O 1
ATOM 717 N N . ASP A 1 92 ? 10.221 -11.894 -28.941 1.00 84.44 92 ASP A N 1
ATOM 718 C CA . ASP A 1 92 ? 11.111 -12.976 -28.512 1.00 84.44 92 ASP A CA 1
ATOM 719 C C . ASP A 1 92 ? 12.176 -13.304 -29.579 1.00 84.44 92 ASP A C 1
ATOM 721 O O . ASP A 1 92 ? 13.317 -13.663 -29.287 1.00 84.44 92 ASP A O 1
ATOM 725 N N . SER A 1 93 ? 11.841 -13.102 -30.857 1.00 83.56 93 SER A N 1
ATOM 726 C CA . SER A 1 93 ? 12.754 -13.361 -31.964 1.00 83.56 93 SER A CA 1
ATOM 727 C C . SER A 1 93 ? 13.661 -12.165 -32.254 1.00 83.56 93 SER A C 1
ATOM 729 O O . SER A 1 93 ? 13.225 -11.134 -32.766 1.00 83.56 93 SER A O 1
ATOM 731 N N . SER A 1 94 ? 14.970 -12.344 -32.062 1.00 79.88 94 SER A N 1
ATOM 732 C CA . SER A 1 94 ? 15.976 -11.342 -32.445 1.00 79.88 94 SER A CA 1
ATOM 733 C C . SER A 1 94 ? 15.886 -10.938 -33.925 1.00 79.88 94 SER A C 1
ATOM 735 O O . SER A 1 94 ? 16.054 -9.770 -34.266 1.00 79.88 94 SER A O 1
ATOM 737 N N . ALA A 1 95 ? 15.544 -11.873 -34.816 1.00 84.25 95 ALA A N 1
ATOM 738 C CA . ALA A 1 95 ? 15.382 -11.595 -36.242 1.00 84.25 95 ALA A CA 1
ATOM 739 C C . ALA A 1 95 ? 14.198 -10.660 -36.549 1.00 84.25 95 ALA A C 1
ATOM 741 O O . ALA A 1 95 ? 14.263 -9.897 -37.512 1.00 84.25 95 ALA A O 1
ATOM 742 N N . GLU A 1 96 ? 13.123 -10.725 -35.761 1.00 82.75 96 GLU A N 1
ATOM 743 C CA . GLU A 1 96 ? 11.976 -9.818 -35.877 1.00 82.75 96 GLU A CA 1
ATOM 744 C C . GLU A 1 96 ? 12.330 -8.433 -35.327 1.00 82.75 96 GLU A C 1
ATOM 746 O O . GLU A 1 96 ? 12.106 -7.433 -36.008 1.00 82.75 96 GLU A O 1
ATOM 751 N N . VAL A 1 97 ? 12.969 -8.380 -34.152 1.00 80.94 97 VAL A N 1
ATOM 752 C CA . VAL A 1 97 ? 13.413 -7.130 -33.510 1.00 80.94 97 VAL A CA 1
ATOM 753 C C . VAL A 1 97 ? 14.344 -6.332 -34.429 1.00 80.94 97 VAL A C 1
ATOM 755 O O . VAL A 1 97 ? 14.139 -5.139 -34.646 1.00 80.94 97 VAL A O 1
ATOM 758 N N . PHE A 1 98 ? 15.327 -6.990 -35.049 1.00 81.69 98 PHE A N 1
ATOM 759 C CA . PHE A 1 98 ? 16.274 -6.321 -35.946 1.00 81.69 98 PHE A CA 1
ATOM 760 C C . PHE A 1 98 ? 15.708 -5.997 -37.335 1.00 81.69 98 PHE A C 1
ATOM 762 O O . PHE A 1 98 ? 16.356 -5.274 -38.096 1.00 81.69 98 PHE A O 1
ATOM 769 N N . ARG A 1 99 ? 14.526 -6.513 -37.697 1.00 86.00 99 ARG A N 1
ATOM 770 C CA . ARG A 1 99 ? 13.898 -6.215 -38.993 1.00 86.00 99 ARG A CA 1
ATOM 771 C C . ARG A 1 99 ? 13.339 -4.798 -39.041 1.00 86.00 99 ARG A C 1
ATOM 773 O O . ARG A 1 99 ? 13.472 -4.142 -40.071 1.00 86.00 99 ARG A O 1
ATOM 780 N N . ASP A 1 100 ? 12.724 -4.351 -37.951 1.00 82.69 100 ASP A N 1
ATOM 781 C CA . ASP A 1 100 ? 12.192 -2.994 -37.808 1.00 82.69 100 ASP A CA 1
ATOM 782 C C . ASP A 1 100 ? 12.559 -2.409 -36.433 1.00 82.69 100 ASP A C 1
ATOM 784 O O . ASP A 1 100 ? 11.702 -2.261 -35.556 1.00 82.69 100 ASP A O 1
ATOM 788 N N . PRO A 1 101 ? 13.843 -2.063 -36.217 1.00 84.44 101 PRO A N 1
ATOM 789 C CA . PRO A 1 101 ? 14.305 -1.537 -34.935 1.00 84.44 101 PRO A CA 1
ATOM 790 C C . PRO A 1 101 ? 13.685 -0.171 -34.607 1.00 84.44 101 PRO A C 1
ATOM 792 O O . PRO A 1 101 ? 13.652 0.217 -33.444 1.00 84.44 101 PRO A O 1
ATOM 795 N N . GLN A 1 102 ? 13.159 0.555 -35.604 1.00 84.25 102 GLN A N 1
ATOM 796 C CA . GLN A 1 102 ? 12.485 1.839 -35.380 1.00 84.25 102 GLN A CA 1
ATOM 797 C C . GLN A 1 102 ? 11.164 1.675 -34.625 1.00 84.25 102 GLN A C 1
ATOM 799 O O . GLN A 1 102 ? 10.758 2.597 -33.925 1.00 84.25 102 GLN A O 1
ATOM 804 N N . VAL A 1 103 ? 10.510 0.517 -34.744 1.00 87.94 103 VAL A N 1
ATOM 805 C CA . VAL A 1 103 ? 9.300 0.183 -33.981 1.00 87.94 103 VAL A CA 1
ATOM 806 C C . VAL A 1 103 ? 9.635 -0.710 -32.792 1.00 87.94 103 VAL A C 1
ATOM 808 O O . VAL A 1 103 ? 9.177 -0.444 -31.683 1.00 87.94 103 VAL A O 1
ATOM 811 N N . ALA A 1 104 ? 10.450 -1.748 -33.002 1.00 88.88 104 ALA A N 1
ATOM 812 C CA . ALA A 1 104 ? 10.705 -2.769 -31.992 1.00 88.88 104 ALA A CA 1
ATOM 813 C C . ALA A 1 104 ? 11.371 -2.208 -30.728 1.00 88.88 104 ALA A C 1
ATOM 815 O O . ALA A 1 104 ? 11.026 -2.636 -29.627 1.00 88.88 104 ALA A O 1
ATOM 816 N N . TYR A 1 105 ? 12.282 -1.239 -30.862 1.00 89.12 105 TYR A N 1
ATOM 817 C CA . TYR A 1 105 ? 12.979 -0.653 -29.715 1.00 89.12 105 TYR A CA 1
ATOM 818 C C . TYR A 1 105 ? 12.061 0.248 -28.871 1.00 89.12 105 TYR A C 1
ATOM 820 O O . TYR A 1 105 ? 11.839 -0.097 -27.710 1.00 89.12 105 TYR A O 1
ATOM 828 N N . PRO A 1 106 ? 11.397 1.293 -29.422 1.00 90.12 106 PRO A N 1
ATOM 829 C CA . PRO A 1 106 ? 10.412 2.060 -28.651 1.00 90.12 106 PRO A CA 1
ATOM 830 C C . PRO A 1 106 ? 9.306 1.190 -28.047 1.00 90.12 106 PRO A C 1
ATOM 832 O O . PRO A 1 106 ? 8.868 1.427 -26.922 1.00 90.12 106 PRO A O 1
ATOM 835 N N . GLN A 1 107 ? 8.866 0.151 -28.768 1.00 93.44 107 GLN A N 1
ATOM 836 C CA . GLN A 1 107 ? 7.881 -0.789 -28.248 1.00 93.44 107 GLN A CA 1
ATOM 837 C C . GLN A 1 107 ? 8.420 -1.537 -27.021 1.00 93.44 107 GLN A C 1
ATOM 839 O O . GLN A 1 107 ? 7.735 -1.607 -26.003 1.00 93.44 107 GLN A O 1
ATOM 844 N N . SER A 1 108 ? 9.646 -2.051 -27.097 1.00 93.62 108 SER A N 1
ATOM 845 C CA . SER A 1 108 ? 10.302 -2.762 -25.997 1.00 93.62 108 SER A CA 1
ATOM 846 C C . SER A 1 108 ? 10.496 -1.876 -24.767 1.00 93.62 108 SER A C 1
ATOM 848 O O . SER A 1 108 ? 10.199 -2.306 -23.652 1.00 93.62 108 SER A O 1
ATOM 850 N N . LEU A 1 109 ? 10.903 -0.618 -24.963 1.00 93.44 109 LEU A N 1
ATOM 851 C CA . LEU A 1 109 ? 10.960 0.371 -23.889 1.00 93.44 109 LEU A CA 1
ATOM 852 C C . LEU A 1 109 ? 9.588 0.565 -23.235 1.00 93.44 109 LEU A C 1
ATOM 854 O O . LEU A 1 109 ? 9.483 0.499 -22.016 1.00 93.44 109 LEU A O 1
ATOM 858 N N . SER A 1 110 ? 8.523 0.742 -24.024 1.00 95.06 110 SER A N 1
ATOM 859 C CA . SER A 1 110 ? 7.175 0.948 -23.473 1.00 95.06 110 SER A CA 1
ATOM 860 C C . SER A 1 110 ? 6.669 -0.244 -22.650 1.00 95.06 110 SER A C 1
ATOM 862 O O . SER A 1 110 ? 5.893 -0.053 -21.716 1.00 95.06 110 SER A O 1
ATOM 864 N N . ILE A 1 111 ? 7.112 -1.467 -22.968 1.00 96.00 111 ILE A N 1
ATOM 865 C CA . ILE A 1 111 ? 6.791 -2.675 -22.196 1.00 96.00 111 ILE A CA 1
ATOM 866 C C . ILE A 1 111 ? 7.511 -2.642 -20.845 1.00 96.00 111 ILE A C 1
ATOM 868 O O . ILE A 1 111 ? 6.882 -2.881 -19.815 1.00 96.00 111 ILE A O 1
ATOM 872 N N . ALA A 1 112 ? 8.807 -2.308 -20.832 1.00 95.75 112 ALA A N 1
ATOM 873 C CA . ALA A 1 112 ? 9.561 -2.140 -19.590 1.00 95.75 112 ALA A CA 1
ATOM 874 C C . ALA A 1 112 ? 8.956 -1.023 -18.722 1.00 95.75 112 ALA A C 1
ATOM 876 O O . ALA A 1 112 ? 8.687 -1.247 -17.543 1.00 95.75 112 ALA A O 1
ATOM 877 N N . SER A 1 113 ? 8.652 0.136 -19.320 1.00 95.12 113 SER A N 1
ATOM 878 C CA . SER A 1 113 ? 7.960 1.242 -18.651 1.00 95.12 113 SER A CA 1
ATOM 879 C C . SER A 1 113 ? 6.625 0.801 -18.061 1.00 95.12 113 SER A C 1
ATOM 881 O O . SER A 1 113 ? 6.391 1.050 -16.890 1.00 95.12 113 SER A O 1
ATOM 883 N N . PHE A 1 114 ? 5.781 0.090 -18.815 1.00 96.50 114 PHE A N 1
ATOM 884 C CA . PHE A 1 114 ? 4.503 -0.429 -18.318 1.00 96.50 114 PHE A CA 1
ATOM 885 C C . PHE A 1 114 ? 4.670 -1.334 -17.093 1.00 96.50 114 PHE A C 1
ATOM 887 O O . PHE A 1 114 ? 3.995 -1.131 -16.084 1.00 96.50 114 PHE A O 1
ATOM 894 N N . LEU A 1 115 ? 5.571 -2.318 -17.161 1.00 97.19 115 LEU A N 1
ATOM 895 C CA . LEU A 1 115 ? 5.766 -3.264 -16.063 1.00 97.19 115 LEU A CA 1
ATOM 896 C C . LEU A 1 115 ? 6.291 -2.563 -14.803 1.00 97.19 115 LEU A C 1
ATOM 898 O O . LEU A 1 115 ? 5.848 -2.865 -13.695 1.00 97.19 115 LEU A O 1
ATOM 902 N N . ILE A 1 116 ? 7.199 -1.600 -14.963 1.00 94.75 116 ILE A N 1
ATOM 903 C CA . ILE A 1 116 ? 7.750 -0.830 -13.844 1.00 94.75 116 ILE A CA 1
ATOM 904 C C . ILE A 1 116 ? 6.710 0.137 -13.278 1.00 94.75 116 ILE A C 1
ATOM 906 O O . ILE A 1 116 ? 6.544 0.216 -12.064 1.00 94.75 116 ILE A O 1
ATOM 910 N N . ASP A 1 117 ? 5.975 0.834 -14.136 1.00 92.06 117 ASP A N 1
ATOM 911 C CA . ASP A 1 117 ? 4.932 1.775 -13.744 1.00 92.06 117 ASP A CA 1
ATOM 912 C C . ASP A 1 117 ? 3.798 1.102 -12.977 1.00 92.06 117 ASP A C 1
ATOM 914 O O . ASP A 1 117 ? 3.240 1.679 -12.042 1.00 92.06 117 ASP A O 1
ATOM 918 N N . ARG A 1 118 ? 3.411 -0.100 -13.414 1.00 91.62 118 ARG A N 1
ATOM 919 C CA . ARG A 1 118 ? 2.235 -0.791 -12.894 1.00 91.62 118 ARG A CA 1
ATOM 920 C C . ARG A 1 118 ? 2.541 -1.629 -11.661 1.00 91.62 118 ARG A C 1
ATOM 922 O O . ARG A 1 118 ? 1.697 -1.698 -10.770 1.00 91.62 118 ARG A O 1
ATOM 929 N N . TYR A 1 119 ? 3.723 -2.241 -11.610 1.00 91.62 119 TYR A N 1
ATOM 930 C CA . TYR A 1 119 ? 4.081 -3.223 -10.581 1.00 91.62 119 TYR A CA 1
ATOM 931 C C . TYR A 1 119 ? 5.329 -2.851 -9.770 1.00 91.62 119 TYR A C 1
ATOM 933 O O . TYR A 1 119 ? 5.668 -3.552 -8.820 1.00 91.62 119 TYR A O 1
ATOM 941 N N . GLY A 1 120 ? 6.006 -1.755 -10.113 1.00 89.81 120 GLY A N 1
ATOM 942 C CA . GLY A 1 120 ? 7.189 -1.267 -9.415 1.00 89.81 120 GLY A CA 1
ATOM 943 C C . GLY A 1 120 ? 8.506 -1.845 -9.937 1.00 89.81 120 GLY A C 1
ATOM 944 O O . GLY A 1 120 ? 8.587 -2.945 -10.491 1.00 89.81 120 GLY A O 1
ATOM 945 N N . PHE A 1 121 ? 9.584 -1.089 -9.715 1.00 91.19 121 PHE A N 1
ATOM 946 C CA . PHE A 1 121 ? 10.925 -1.432 -10.196 1.00 91.19 121 PHE A CA 1
ATOM 947 C C . PHE A 1 121 ? 11.484 -2.710 -9.549 1.00 91.19 121 PHE A C 1
ATOM 949 O O . PHE A 1 121 ? 12.060 -3.547 -10.239 1.00 91.19 121 PHE A O 1
ATOM 956 N N . ALA A 1 122 ? 11.274 -2.907 -8.242 1.00 89.94 122 ALA A N 1
ATOM 957 C CA . ALA A 1 122 ? 11.736 -4.105 -7.535 1.00 89.94 122 ALA A CA 1
ATOM 958 C C . ALA A 1 122 ? 11.121 -5.385 -8.123 1.00 89.94 122 ALA A C 1
ATOM 960 O O . ALA A 1 122 ? 11.831 -6.338 -8.441 1.00 89.94 122 ALA A O 1
ATOM 961 N N . LYS A 1 123 ? 9.809 -5.364 -8.376 1.00 93.81 123 LYS A N 1
ATOM 962 C CA . LYS A 1 123 ? 9.089 -6.483 -8.986 1.00 93.81 123 LYS A CA 1
ATOM 963 C C . LYS A 1 123 ? 9.554 -6.762 -10.418 1.00 93.81 123 LYS A C 1
ATOM 965 O O . LYS A 1 123 ? 9.619 -7.912 -10.839 1.00 93.81 123 LYS A O 1
ATOM 970 N N . PHE A 1 124 ? 9.920 -5.719 -11.160 1.00 95.88 124 PHE A N 1
ATOM 971 C CA . PHE A 1 124 ? 10.530 -5.865 -12.480 1.00 95.88 124 PHE A CA 1
ATOM 972 C C . PHE A 1 124 ? 11.917 -6.526 -12.426 1.00 95.88 124 PHE A C 1
ATOM 974 O O . PHE A 1 124 ? 12.233 -7.374 -13.260 1.00 95.88 124 PHE A O 1
ATOM 981 N N . VAL A 1 125 ? 12.729 -6.221 -11.409 1.00 94.81 125 VAL A N 1
ATOM 982 C CA . VAL A 1 125 ? 13.995 -6.933 -11.164 1.00 94.81 125 VAL A CA 1
ATOM 983 C C . VAL A 1 125 ? 13.750 -8.402 -10.804 1.00 94.81 125 VAL A C 1
ATOM 985 O O . VAL A 1 125 ? 14.505 -9.269 -11.251 1.00 94.81 125 VAL A O 1
ATOM 988 N N . ASP A 1 126 ? 12.694 -8.710 -10.048 1.00 96.69 126 ASP A N 1
ATOM 989 C CA . ASP A 1 126 ? 12.305 -10.099 -9.774 1.00 96.69 126 ASP A CA 1
ATOM 990 C C . ASP A 1 126 ? 11.935 -10.848 -11.058 1.00 96.69 126 ASP A C 1
ATOM 992 O O . ASP A 1 126 ? 12.368 -11.985 -11.233 1.00 96.69 126 ASP A O 1
ATOM 996 N N . PHE A 1 127 ? 11.243 -10.199 -12.001 1.00 97.62 127 PHE A N 1
ATOM 997 C CA . PHE A 1 127 ? 10.979 -10.770 -13.326 1.00 97.62 127 PHE A CA 1
ATOM 998 C C . PHE A 1 127 ? 12.277 -11.094 -14.081 1.00 97.62 127 PHE A C 1
ATOM 1000 O O . PHE A 1 127 ? 12.420 -12.192 -14.627 1.00 97.62 127 PHE A O 1
ATOM 1007 N N . ILE A 1 128 ? 13.256 -10.184 -14.079 1.00 97.19 128 ILE A N 1
ATOM 1008 C CA . ILE A 1 128 ? 14.564 -10.429 -14.707 1.00 97.19 128 ILE A CA 1
ATOM 1009 C C . ILE A 1 128 ? 15.235 -11.666 -14.091 1.00 97.19 128 ILE A C 1
ATOM 1011 O O . ILE A 1 128 ? 15.725 -12.522 -14.825 1.00 97.19 128 ILE A O 1
ATOM 1015 N N . LYS A 1 129 ? 15.218 -11.795 -12.759 1.00 97.62 129 LYS A N 1
ATOM 1016 C CA . LYS A 1 129 ? 15.792 -12.949 -12.047 1.00 97.62 129 LYS A CA 1
ATOM 1017 C C . LYS A 1 129 ? 15.025 -14.245 -12.308 1.00 97.62 129 LYS A C 1
ATOM 1019 O O . LYS A 1 129 ? 15.646 -15.291 -12.459 1.00 97.62 129 LYS A O 1
ATOM 1024 N N . ALA A 1 130 ? 13.697 -14.189 -12.393 1.00 97.69 130 ALA A N 1
ATOM 1025 C CA . ALA A 1 130 ? 12.858 -15.358 -12.651 1.00 97.69 130 ALA A CA 1
ATOM 1026 C C . ALA A 1 130 ? 13.190 -16.020 -13.999 1.00 97.69 130 ALA A C 1
ATOM 1028 O O . ALA A 1 130 ? 13.109 -17.240 -14.120 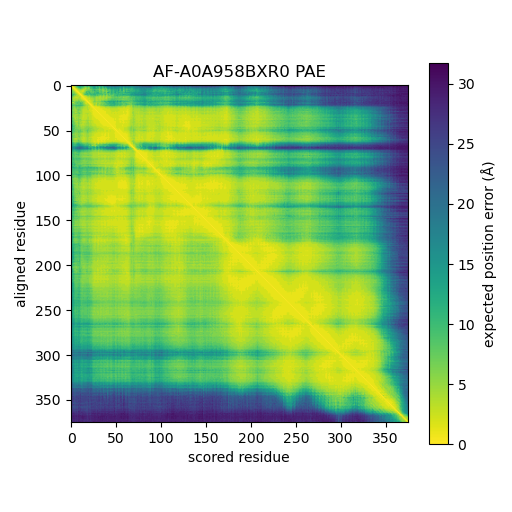1.00 97.69 130 ALA A O 1
ATOM 1029 N N . ASN A 1 131 ? 13.653 -15.252 -14.993 1.00 96.50 131 ASN A N 1
ATOM 1030 C CA . ASN A 1 131 ? 14.104 -15.808 -16.274 1.00 96.50 131 ASN A CA 1
ATOM 1031 C C . ASN A 1 131 ? 15.311 -16.761 -16.137 1.00 96.50 131 ASN A C 1
ATOM 1033 O O . ASN A 1 131 ? 15.510 -17.600 -17.009 1.00 96.50 131 ASN A O 1
ATOM 1037 N N . ALA A 1 132 ? 16.097 -16.688 -15.057 1.00 96.31 132 ALA A N 1
ATOM 1038 C CA . ALA A 1 132 ? 17.203 -17.624 -14.838 1.00 96.31 132 ALA A CA 1
ATOM 1039 C C . ALA A 1 132 ? 16.729 -19.051 -14.516 1.00 96.31 132 ALA A C 1
ATOM 1041 O O . ALA A 1 132 ? 17.451 -20.012 -14.769 1.00 96.31 132 ALA A O 1
ATOM 1042 N N . THR A 1 133 ? 15.539 -19.200 -13.928 1.00 96.19 133 THR A N 1
ATOM 1043 C CA . THR A 1 133 ? 15.054 -20.489 -13.410 1.00 96.19 133 THR A CA 1
ATOM 1044 C C . THR A 1 133 ? 13.804 -20.996 -14.109 1.00 96.19 133 THR A C 1
ATOM 1046 O O . THR A 1 133 ? 13.588 -22.207 -14.158 1.00 96.19 133 THR A O 1
ATOM 1049 N N . GLU A 1 134 ? 12.976 -20.097 -14.634 1.00 96.75 134 GLU A N 1
ATOM 1050 C CA . GLU A 1 134 ? 11.744 -20.467 -15.319 1.00 96.75 134 GLU A CA 1
ATOM 1051 C C . GLU A 1 134 ? 12.009 -20.948 -16.758 1.00 96.75 134 GLU A C 1
ATOM 1053 O O . GLU A 1 134 ? 12.949 -20.481 -17.400 1.00 96.75 134 GLU A O 1
ATOM 1058 N N . PRO A 1 135 ? 11.171 -21.843 -17.323 1.00 92.00 135 PRO A N 1
ATOM 1059 C CA . PRO A 1 135 ? 11.394 -22.427 -18.654 1.00 92.00 135 PRO A CA 1
ATOM 1060 C C . PRO A 1 135 ? 11.440 -21.436 -19.830 1.00 92.00 135 PRO A C 1
ATOM 1062 O O . PRO A 1 135 ? 11.825 -21.816 -20.935 1.00 92.00 135 PRO A O 1
ATOM 1065 N N . GLY A 1 136 ? 11.002 -20.195 -19.623 1.00 91.00 136 GLY A N 1
ATOM 1066 C CA . GLY A 1 136 ? 11.037 -19.124 -20.612 1.00 91.00 136 GLY A CA 1
ATOM 1067 C C . GLY A 1 136 ? 10.332 -17.863 -20.116 1.00 91.00 136 GLY A C 1
ATOM 1068 O O . GLY A 1 136 ? 9.652 -17.881 -19.086 1.00 91.00 136 GLY A O 1
ATOM 1069 N N . TYR A 1 137 ? 10.445 -16.771 -20.878 1.00 91.69 137 TYR A N 1
ATOM 1070 C CA . TYR A 1 137 ? 9.981 -15.448 -20.440 1.00 91.69 137 TYR A CA 1
ATOM 1071 C C . TYR A 1 137 ? 8.489 -15.410 -20.076 1.00 91.69 137 TYR A C 1
ATOM 1073 O O . TYR A 1 137 ? 8.099 -14.705 -19.150 1.00 91.69 137 TYR A O 1
ATOM 1081 N N . ARG A 1 138 ? 7.642 -16.187 -20.768 1.00 94.50 138 ARG A N 1
ATOM 1082 C CA . ARG A 1 138 ? 6.195 -16.248 -20.493 1.00 94.50 138 ARG A CA 1
ATOM 1083 C C . ARG A 1 138 ? 5.912 -16.858 -19.120 1.00 94.50 138 ARG A C 1
ATOM 1085 O O . ARG A 1 138 ? 5.108 -16.310 -18.377 1.00 94.50 138 ARG A O 1
ATOM 1092 N N . SER A 1 139 ? 6.611 -17.940 -18.773 1.00 96.25 139 SER A N 1
ATOM 1093 C CA . SER A 1 139 ? 6.535 -18.553 -17.442 1.00 96.25 139 SER A CA 1
ATOM 1094 C C . SER A 1 139 ? 7.129 -17.640 -16.370 1.00 96.25 139 SER A C 1
ATOM 1096 O O . SER A 1 139 ? 6.565 -17.536 -15.289 1.00 96.25 139 SER A O 1
ATOM 1098 N N . ALA A 1 140 ? 8.205 -16.909 -16.682 1.00 96.88 140 ALA A N 1
ATOM 1099 C CA . ALA A 1 140 ? 8.776 -15.914 -15.773 1.00 96.88 140 ALA A CA 1
ATOM 1100 C C . ALA A 1 140 ? 7.808 -14.754 -15.478 1.00 96.88 140 ALA A C 1
ATOM 1102 O O . ALA A 1 140 ? 7.697 -14.328 -14.327 1.00 96.88 140 ALA A O 1
ATOM 1103 N N . LEU A 1 141 ? 7.081 -14.264 -16.490 1.00 96.69 141 LEU A N 1
ATOM 1104 C CA . LEU A 1 141 ? 6.023 -13.263 -16.316 1.00 96.69 141 LEU A CA 1
ATOM 1105 C C . LEU A 1 141 ? 4.909 -13.794 -15.404 1.00 96.69 141 LEU A C 1
ATOM 1107 O O . LEU A 1 141 ? 4.554 -13.133 -14.430 1.00 96.69 141 LEU A O 1
ATOM 1111 N N . GLU A 1 142 ? 4.413 -15.003 -15.671 1.00 97.31 142 GLU A N 1
ATOM 1112 C CA . GLU A 1 142 ? 3.342 -15.622 -14.885 1.00 97.31 142 GLU A CA 1
ATOM 1113 C C . GLU A 1 142 ? 3.755 -15.876 -13.432 1.00 97.31 142 GLU A C 1
ATOM 1115 O O . GLU A 1 142 ? 3.028 -15.504 -12.512 1.00 97.31 142 GLU A O 1
ATOM 1120 N N . ALA A 1 143 ? 4.954 -16.413 -13.204 1.00 97.62 143 ALA A N 1
ATOM 1121 C CA . ALA A 1 143 ? 5.487 -16.640 -11.864 1.00 97.62 143 ALA A CA 1
ATOM 1122 C C . ALA A 1 143 ? 5.679 -15.332 -11.076 1.00 97.62 143 ALA A C 1
ATOM 1124 O O . ALA A 1 143 ? 5.467 -15.294 -9.864 1.00 97.62 143 ALA A O 1
ATOM 1125 N N . THR A 1 144 ? 6.070 -14.249 -11.755 1.00 97.81 144 THR A N 1
ATOM 1126 C CA . THR A 1 144 ? 6.357 -12.969 -11.097 1.00 97.81 144 THR A CA 1
ATOM 1127 C C . THR A 1 144 ? 5.083 -12.184 -10.807 1.00 97.81 144 THR A C 1
ATOM 1129 O O . THR A 1 144 ? 4.885 -11.730 -9.677 1.00 97.81 144 THR A O 1
ATOM 1132 N N . TYR A 1 145 ? 4.227 -12.012 -11.814 1.00 97.00 145 TYR A N 1
ATOM 1133 C CA . TYR A 1 145 ? 3.069 -11.115 -11.766 1.00 97.00 145 TYR A CA 1
ATOM 1134 C C . TYR A 1 145 ? 1.752 -11.835 -11.459 1.00 97.00 145 TYR A C 1
ATOM 1136 O O . TYR A 1 145 ? 0.759 -11.177 -11.162 1.00 97.00 145 TYR A O 1
ATOM 1144 N N . GLY A 1 146 ? 1.726 -13.171 -11.497 1.00 97.06 146 GLY A N 1
ATOM 1145 C CA . GLY A 1 146 ? 0.508 -13.962 -11.302 1.00 97.06 146 GLY A CA 1
ATOM 1146 C C . GLY A 1 146 ? -0.486 -13.854 -12.462 1.00 97.06 146 GLY A C 1
ATOM 1147 O O . GLY A 1 146 ? -1.658 -14.177 -12.283 1.00 97.06 146 GLY A O 1
ATOM 1148 N N . GLN A 1 147 ? -0.034 -13.372 -13.624 1.00 96.62 147 GLN A N 1
ATOM 1149 C CA . GLN A 1 147 ? -0.833 -13.152 -14.830 1.00 96.62 147 GLN A CA 1
ATOM 1150 C C . GLN A 1 147 ? -0.101 -13.712 -16.047 1.00 96.62 147 GLN A C 1
ATOM 1152 O O . GLN A 1 147 ? 1.124 -13.624 -16.145 1.00 96.62 147 GLN A O 1
ATOM 1157 N N . SER A 1 148 ? -0.847 -14.269 -16.996 1.00 97.00 148 SER A N 1
ATOM 1158 C CA . SER A 1 148 ? -0.264 -14.788 -18.230 1.00 97.00 148 SER A CA 1
ATOM 1159 C C . SER A 1 148 ? 0.337 -13.664 -19.084 1.00 97.00 148 SER A C 1
ATOM 1161 O O . SER A 1 148 ? -0.089 -12.509 -19.039 1.00 97.00 148 SER A O 1
ATOM 1163 N N . ALA A 1 149 ? 1.310 -14.009 -19.930 1.00 95.19 149 ALA A N 1
ATOM 1164 C CA . ALA A 1 149 ? 1.918 -13.045 -20.849 1.00 95.19 149 ALA A CA 1
ATOM 1165 C C . ALA A 1 149 ? 0.898 -12.391 -21.805 1.00 95.19 149 ALA A C 1
ATOM 1167 O O . ALA A 1 149 ? 1.089 -11.243 -22.190 1.00 95.19 149 ALA A O 1
ATOM 1168 N N . ASP A 1 150 ? -0.178 -13.097 -22.173 1.00 96.44 150 ASP A N 1
ATOM 1169 C CA . ASP A 1 150 ? -1.223 -12.556 -23.053 1.00 96.44 150 ASP A CA 1
ATOM 1170 C C . ASP A 1 150 ? -2.125 -11.544 -22.328 1.00 96.44 150 ASP A C 1
ATOM 1172 O O . ASP A 1 150 ? -2.523 -10.542 -22.922 1.00 96.44 150 ASP A O 1
ATOM 1176 N N . GLU A 1 151 ? -2.415 -11.764 -21.041 1.00 97.62 151 GLU A N 1
ATOM 1177 C CA . GLU A 1 151 ? -3.135 -10.793 -20.204 1.00 97.62 151 GLU A CA 1
ATOM 1178 C C . GLU A 1 151 ? -2.302 -9.525 -20.011 1.00 97.62 151 GLU A C 1
ATOM 1180 O O . GLU A 1 151 ? -2.800 -8.424 -20.241 1.00 97.62 151 GLU A O 1
ATOM 1185 N N . LEU A 1 152 ? -1.013 -9.674 -19.690 1.00 98.00 152 LEU A N 1
ATOM 1186 C CA . LEU A 1 152 ? -0.092 -8.544 -19.555 1.00 98.00 152 LEU A CA 1
ATOM 1187 C C . LEU A 1 152 ? 0.102 -7.789 -20.878 1.00 98.00 152 LEU A C 1
ATOM 1189 O O . LEU A 1 152 ? 0.142 -6.561 -20.871 1.00 98.00 152 LEU A O 1
ATOM 1193 N N . GLU A 1 153 ? 0.177 -8.484 -22.020 1.00 97.50 153 GLU A N 1
ATOM 1194 C CA . GLU A 1 153 ? 0.229 -7.828 -23.333 1.00 97.50 153 GLU A CA 1
ATOM 1195 C C . GLU A 1 153 ? -1.059 -7.033 -23.608 1.00 97.50 153 GLU A C 1
ATOM 1197 O O . GLU A 1 153 ? -1.000 -5.911 -24.122 1.00 97.50 153 GLU A O 1
ATOM 1202 N N . ALA A 1 154 ? -2.228 -7.579 -23.262 1.00 97.56 154 ALA A N 1
ATOM 1203 C CA . ALA A 1 154 ? -3.496 -6.873 -23.411 1.00 97.56 154 ALA A CA 1
ATOM 1204 C C . ALA A 1 154 ? -3.564 -5.628 -22.509 1.00 97.56 154 ALA A C 1
ATOM 1206 O O . ALA A 1 154 ? -3.947 -4.556 -22.982 1.00 97.56 154 ALA A O 1
ATOM 1207 N N . GLU A 1 155 ? -3.137 -5.737 -21.250 1.00 98.00 155 GLU A N 1
ATOM 1208 C CA . GLU A 1 155 ? -3.055 -4.606 -20.320 1.00 98.00 155 GLU A CA 1
ATOM 1209 C C . GLU A 1 155 ? -2.073 -3.536 -20.808 1.00 98.00 155 GLU A C 1
ATOM 1211 O O . GLU A 1 155 ? -2.420 -2.353 -20.856 1.00 98.00 155 GLU A O 1
ATOM 1216 N N . TRP A 1 156 ? -0.891 -3.935 -21.278 1.00 97.88 156 TRP A N 1
ATOM 1217 C CA . TRP A 1 156 ? 0.075 -3.024 -21.888 1.00 97.88 156 TRP A CA 1
ATOM 1218 C C . TRP A 1 156 ? -0.532 -2.253 -23.068 1.00 97.88 156 TRP A C 1
ATOM 1220 O O . TRP A 1 156 ? -0.371 -1.036 -23.166 1.00 97.88 156 TRP A O 1
ATOM 1230 N N . ARG A 1 157 ? -1.309 -2.912 -23.939 1.00 97.25 157 ARG A N 1
ATOM 1231 C CA . ARG A 1 157 ? -2.003 -2.222 -25.042 1.00 97.25 157 ARG A CA 1
ATOM 1232 C C . ARG A 1 157 ? -3.009 -1.185 -24.547 1.00 97.25 157 ARG A C 1
ATOM 1234 O O . ARG A 1 157 ? -3.173 -0.161 -25.205 1.00 97.25 157 ARG A O 1
ATOM 1241 N N . THR A 1 158 ? -3.663 -1.424 -23.410 1.00 97.50 158 THR A N 1
ATOM 1242 C CA . THR A 1 158 ? -4.561 -0.434 -22.788 1.00 97.50 158 THR A CA 1
ATOM 1243 C C . THR A 1 158 ? -3.822 0.709 -22.093 1.00 97.50 158 THR A C 1
ATOM 1245 O O . THR A 1 158 ? -4.387 1.787 -21.962 1.00 97.50 158 THR A O 1
ATOM 1248 N N . TYR A 1 159 ? -2.562 0.500 -21.707 1.00 96.88 159 TYR A N 1
ATOM 1249 C CA . TYR A 1 159 ? -1.678 1.512 -21.121 1.00 96.88 159 TYR A CA 1
ATOM 1250 C C . TYR A 1 159 ? -1.095 2.483 -22.167 1.00 96.88 159 TYR A C 1
ATOM 1252 O O . TYR A 1 159 ? -0.827 3.644 -21.858 1.00 96.88 159 TYR A O 1
ATOM 1260 N N . LEU A 1 160 ? -0.926 2.044 -23.421 1.00 96.44 160 LEU A N 1
ATOM 1261 C CA . LEU A 1 160 ? -0.302 2.843 -24.486 1.00 96.44 160 LEU A CA 1
ATOM 1262 C C . LEU A 1 160 ? -0.919 4.240 -24.717 1.00 96.44 160 LEU A C 1
ATOM 1264 O O . LEU A 1 160 ? -0.146 5.180 -24.897 1.00 96.44 160 LEU A O 1
ATOM 1268 N N . PRO A 1 161 ? -2.252 4.447 -24.697 1.00 95.88 161 PRO A N 1
ATOM 1269 C CA . PRO A 1 161 ? -2.823 5.789 -24.809 1.00 95.88 161 PRO A CA 1
ATOM 1270 C C . PRO A 1 161 ? -2.294 6.773 -23.755 1.00 95.88 161 PRO A C 1
ATOM 1272 O O . PRO A 1 161 ? -1.931 7.896 -24.105 1.00 95.88 161 PRO A O 1
ATOM 1275 N N . ASP A 1 162 ? -2.180 6.344 -22.495 1.00 93.75 162 ASP A N 1
ATOM 1276 C CA . ASP A 1 162 ? -1.631 7.170 -21.413 1.00 93.75 162 ASP A CA 1
ATOM 1277 C C . ASP A 1 162 ? -0.124 7.380 -21.592 1.00 93.75 162 ASP A C 1
ATOM 1279 O O . ASP A 1 162 ? 0.383 8.487 -21.384 1.00 93.75 162 ASP A O 1
ATOM 1283 N N . TYR A 1 163 ? 0.587 6.339 -22.046 1.00 93.00 163 TYR A N 1
ATOM 1284 C CA . TYR A 1 163 ? 1.995 6.431 -22.438 1.00 93.00 163 TYR A CA 1
ATOM 1285 C C . TYR A 1 163 ? 2.207 7.560 -23.447 1.00 93.00 163 TYR A C 1
ATOM 1287 O O . TYR A 1 163 ? 3.009 8.454 -23.189 1.00 93.00 163 TYR A O 1
ATOM 1295 N N . PHE A 1 164 ? 1.434 7.587 -24.538 1.00 92.81 164 PHE A N 1
ATOM 1296 C CA . PHE A 1 164 ? 1.515 8.626 -25.571 1.00 92.81 164 PHE A CA 1
ATOM 1297 C C . PHE A 1 164 ? 1.076 10.009 -25.077 1.00 92.81 164 PHE A C 1
ATOM 1299 O O . PHE A 1 164 ? 1.602 11.018 -25.543 1.00 92.81 164 PHE A O 1
ATOM 1306 N N . ALA A 1 165 ? 0.163 10.075 -24.104 1.00 91.69 165 ALA A N 1
ATOM 1307 C CA . ALA A 1 165 ? -0.314 11.325 -23.510 1.00 91.69 165 ALA A CA 1
ATOM 1308 C C . ALA A 1 165 ? 0.704 12.014 -22.577 1.00 91.69 165 ALA A C 1
ATOM 1310 O O . ALA A 1 165 ? 0.401 13.066 -22.014 1.00 91.69 165 ALA A O 1
ATOM 1311 N N . GLY A 1 166 ? 1.909 11.456 -22.425 1.00 88.44 166 GLY A N 1
ATOM 1312 C CA . GLY A 1 166 ? 3.011 12.058 -21.668 1.00 88.44 166 GLY A CA 1
ATOM 1313 C C . GLY A 1 166 ? 3.578 11.157 -20.578 1.00 88.44 166 GLY A C 1
ATOM 1314 O O . GLY A 1 166 ? 4.640 11.459 -20.041 1.00 88.44 166 GLY A O 1
ATOM 1315 N N . ARG A 1 167 ? 2.934 10.022 -20.276 1.00 89.12 167 ARG A N 1
ATOM 1316 C CA . ARG A 1 167 ? 3.414 9.104 -19.235 1.00 89.12 167 ARG A CA 1
ATOM 1317 C C . ARG A 1 167 ? 4.772 8.476 -19.567 1.00 89.12 167 ARG A C 1
ATOM 1319 O O . ARG A 1 167 ? 5.502 8.127 -18.651 1.00 89.12 167 ARG A O 1
ATOM 1326 N N . TRP A 1 168 ? 5.170 8.448 -20.841 1.00 88.06 168 TRP A N 1
ATOM 1327 C CA . TRP A 1 168 ? 6.526 8.075 -21.271 1.00 88.06 168 TRP A CA 1
ATOM 1328 C C . TRP A 1 168 ? 7.655 8.883 -20.604 1.00 88.06 168 TRP A C 1
ATOM 1330 O O . TRP A 1 168 ? 8.797 8.433 -20.584 1.00 88.06 168 TRP A O 1
ATOM 1340 N N . GLN A 1 169 ? 7.349 10.069 -20.069 1.00 87.12 169 GLN A N 1
ATOM 1341 C CA . GLN A 1 169 ? 8.309 10.929 -19.371 1.00 87.12 169 GLN A CA 1
ATOM 1342 C C . GLN A 1 169 ? 8.556 10.499 -17.920 1.00 87.12 169 GLN A C 1
ATOM 1344 O O . GLN A 1 169 ? 9.533 10.939 -17.314 1.00 87.12 169 GLN A O 1
ATOM 1349 N N . ILE A 1 170 ? 7.678 9.667 -17.354 1.00 87.94 170 ILE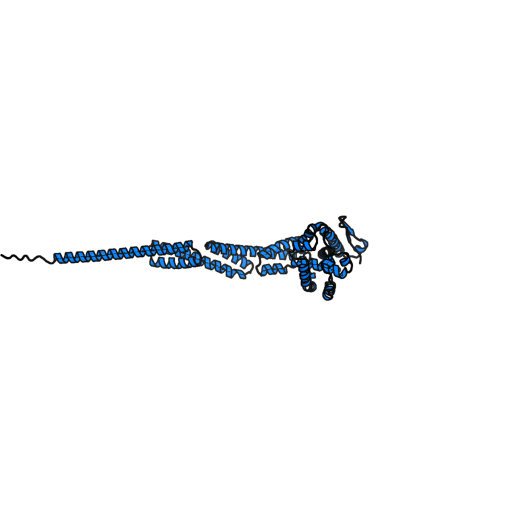 A N 1
ATOM 1350 C CA . ILE A 1 170 ? 7.820 9.134 -16.001 1.00 87.94 170 ILE A CA 1
ATOM 1351 C C . ILE A 1 170 ? 8.851 8.007 -16.037 1.00 87.94 170 ILE A C 1
ATOM 1353 O O . ILE A 1 170 ? 8.802 7.118 -16.887 1.00 87.94 170 ILE A O 1
ATOM 1357 N N . ASN A 1 171 ? 9.814 8.055 -15.120 1.00 90.50 171 ASN A N 1
ATOM 1358 C CA . ASN A 1 171 ? 10.879 7.066 -15.043 1.00 90.50 171 ASN A CA 1
ATOM 1359 C C . ASN A 1 171 ? 11.333 6.894 -13.595 1.00 90.50 171 ASN A C 1
ATOM 1361 O O . ASN A 1 171 ? 11.713 7.853 -12.930 1.00 90.50 171 ASN A O 1
ATOM 1365 N N . ALA A 1 172 ? 11.364 5.654 -13.122 1.00 90.38 172 ALA A N 1
ATOM 1366 C CA . ALA A 1 172 ? 11.717 5.334 -11.744 1.00 90.38 172 ALA A CA 1
ATOM 1367 C C . ALA A 1 172 ? 13.122 5.823 -11.314 1.00 90.38 172 ALA A C 1
ATOM 1369 O O . ALA A 1 172 ? 13.355 6.050 -10.130 1.00 90.38 172 ALA A O 1
ATOM 1370 N N . LEU A 1 173 ? 14.055 6.007 -12.252 1.00 90.75 173 LEU A N 1
ATOM 1371 C CA . LEU A 1 173 ? 15.441 6.402 -11.982 1.00 90.75 173 LEU A CA 1
ATOM 1372 C C . LEU A 1 173 ? 15.677 7.914 -12.089 1.00 90.75 173 LEU A C 1
ATOM 1374 O O . LEU A 1 173 ? 16.584 8.429 -11.432 1.00 90.75 173 LEU A O 1
ATOM 1378 N N . TYR A 1 174 ? 14.878 8.621 -12.895 1.00 90.50 174 TYR A N 1
ATOM 1379 C CA . TYR A 1 174 ? 15.131 10.027 -13.243 1.00 90.50 174 TYR A CA 1
ATOM 1380 C C . TYR A 1 174 ? 13.952 10.979 -13.013 1.00 90.50 174 TYR A C 1
ATOM 1382 O O . TYR A 1 174 ? 14.172 12.180 -12.869 1.00 90.50 174 TYR A O 1
ATOM 1390 N N . ALA A 1 175 ? 12.722 10.471 -13.007 1.00 90.06 175 ALA A N 1
ATOM 1391 C CA . ALA A 1 175 ? 11.493 11.252 -12.910 1.00 90.06 175 ALA A CA 1
ATOM 1392 C C . ALA A 1 175 ? 10.380 10.416 -12.250 1.00 90.06 175 ALA A C 1
ATOM 1394 O O . ALA A 1 175 ? 9.393 10.052 -12.892 1.00 90.06 175 ALA A O 1
ATOM 1395 N N . TYR A 1 176 ? 10.576 10.050 -10.981 1.00 92.88 176 TYR A N 1
ATOM 1396 C CA . TYR A 1 176 ? 9.661 9.196 -10.226 1.00 92.88 176 TYR A CA 1
ATOM 1397 C C . TYR A 1 176 ? 8.336 9.919 -9.943 1.00 92.88 176 TYR A C 1
ATOM 1399 O O . TYR A 1 176 ? 8.318 11.077 -9.511 1.00 92.88 176 TYR A O 1
ATOM 1407 N N . ASP A 1 177 ? 7.224 9.212 -10.142 1.00 92.75 177 ASP A N 1
ATOM 1408 C CA . ASP A 1 177 ? 5.873 9.706 -9.877 1.00 92.75 177 ASP A CA 1
ATOM 1409 C C . ASP A 1 177 ? 5.359 9.221 -8.516 1.00 92.75 177 ASP A C 1
ATOM 1411 O O . ASP A 1 177 ? 5.131 8.031 -8.304 1.00 92.75 177 ASP A O 1
ATOM 1415 N N . LEU A 1 178 ? 5.154 10.159 -7.589 1.00 95.25 178 LEU A N 1
ATOM 1416 C CA . LEU A 1 178 ? 4.634 9.882 -6.247 1.00 95.25 178 LEU A CA 1
ATOM 1417 C C . LEU A 1 178 ? 3.102 9.972 -6.163 1.00 95.25 178 LEU A C 1
ATOM 1419 O O . LEU A 1 178 ? 2.538 9.670 -5.115 1.00 95.25 178 LEU A O 1
ATOM 1423 N N . THR A 1 179 ? 2.405 10.313 -7.255 1.00 94.12 179 THR A N 1
ATOM 1424 C CA . THR A 1 179 ? 0.955 10.586 -7.253 1.00 94.12 179 THR A CA 1
ATOM 1425 C C . THR A 1 179 ? 0.141 9.468 -6.603 1.00 94.12 179 THR A C 1
ATOM 1427 O O . THR A 1 179 ? -0.769 9.734 -5.818 1.00 94.12 179 THR A O 1
ATOM 1430 N N . ARG A 1 180 ? 0.469 8.204 -6.893 1.00 91.56 180 ARG A N 1
ATOM 1431 C CA . ARG A 1 180 ? -0.256 7.053 -6.339 1.00 91.56 180 ARG A CA 1
ATOM 1432 C C . ARG A 1 180 ? -0.125 6.956 -4.818 1.00 91.56 180 ARG A C 1
ATOM 1434 O O . ARG A 1 180 ? -1.127 6.755 -4.138 1.00 91.56 180 ARG A O 1
ATOM 1441 N N . VAL A 1 181 ? 1.086 7.087 -4.284 1.00 95.81 181 VAL A N 1
ATOM 1442 C CA . VAL A 1 181 ? 1.314 6.985 -2.835 1.00 95.81 181 VAL A CA 1
ATOM 1443 C C . VAL A 1 181 ? 0.797 8.213 -2.096 1.00 95.81 181 VAL A C 1
ATOM 1445 O O . VAL A 1 181 ? 0.244 8.062 -1.011 1.00 95.81 181 VAL A O 1
ATOM 1448 N N . THR A 1 182 ? 0.843 9.396 -2.716 1.00 97.75 182 THR A N 1
ATOM 1449 C CA . THR A 1 182 ? 0.146 10.587 -2.213 1.00 97.75 182 THR A CA 1
ATOM 1450 C C . THR A 1 182 ? -1.355 10.326 -2.079 1.00 97.75 182 THR A C 1
ATOM 1452 O O . THR A 1 182 ? -1.919 10.549 -1.016 1.00 97.75 182 THR A O 1
ATOM 1455 N N . GLN A 1 183 ? -1.997 9.742 -3.097 1.00 96.81 183 GLN A N 1
ATOM 1456 C CA . GLN A 1 183 ? -3.420 9.388 -3.024 1.00 96.81 183 GLN A CA 1
ATOM 1457 C C . GLN A 1 183 ? -3.726 8.360 -1.926 1.00 96.81 183 GLN A C 1
ATOM 1459 O O . GLN A 1 183 ? -4.781 8.440 -1.298 1.00 96.81 183 GLN A O 1
ATOM 1464 N N . LEU A 1 184 ? -2.847 7.381 -1.684 1.00 97.00 184 LEU A N 1
ATOM 1465 C CA . LEU A 1 184 ? -3.028 6.436 -0.576 1.00 97.00 184 LEU A CA 1
ATOM 1466 C C . LEU A 1 184 ? -3.007 7.163 0.776 1.00 97.00 184 LEU A C 1
ATOM 1468 O O . LEU A 1 184 ? -3.891 6.924 1.600 1.00 97.00 184 LEU A O 1
ATOM 1472 N N . VAL A 1 185 ? -2.052 8.075 0.981 1.00 97.50 185 VAL A N 1
ATOM 1473 C CA . VAL A 1 185 ? -1.957 8.909 2.192 1.00 97.50 185 VAL A CA 1
ATOM 1474 C C . VAL A 1 185 ? -3.199 9.793 2.346 1.00 97.50 185 VAL A C 1
ATOM 1476 O O . VAL A 1 185 ? -3.836 9.757 3.399 1.00 97.50 185 VAL A O 1
ATOM 1479 N N . ASP A 1 186 ? -3.610 10.498 1.289 1.00 95.44 186 ASP A N 1
ATOM 1480 C CA . ASP A 1 186 ? -4.781 11.388 1.291 1.00 95.44 186 ASP A CA 1
ATOM 1481 C C . ASP A 1 186 ? -6.086 10.643 1.616 1.00 95.44 186 ASP A C 1
ATOM 1483 O O . ASP A 1 186 ? -6.947 11.138 2.347 1.00 95.44 186 ASP A O 1
ATOM 1487 N N . ASN A 1 187 ? -6.229 9.416 1.110 1.00 95.06 187 ASN A N 1
ATOM 1488 C CA . ASN A 1 187 ? -7.389 8.564 1.374 1.00 95.06 187 ASN A CA 1
ATOM 1489 C C . ASN A 1 187 ? -7.342 7.893 2.762 1.00 95.06 187 ASN A C 1
ATOM 1491 O O . ASN A 1 187 ? -8.303 7.231 3.167 1.00 95.06 187 ASN A O 1
ATOM 1495 N N . GLY A 1 188 ? -6.250 8.059 3.513 1.00 95.69 188 GLY A N 1
ATOM 1496 C CA . GLY A 1 188 ? -6.030 7.434 4.816 1.00 95.69 188 GLY A CA 1
ATOM 1497 C C . GLY A 1 188 ? -5.680 5.945 4.752 1.00 95.69 188 GLY A C 1
ATOM 1498 O O . GLY A 1 188 ? -5.774 5.247 5.764 1.00 95.69 188 GLY A O 1
ATOM 1499 N N . ALA A 1 189 ? -5.265 5.441 3.586 1.00 97.00 189 ALA A N 1
ATOM 1500 C CA . ALA A 1 189 ? -4.743 4.087 3.388 1.00 97.00 189 ALA A CA 1
ATOM 1501 C C . ALA A 1 189 ? -3.275 3.999 3.851 1.00 97.00 189 ALA A C 1
ATOM 1503 O O . ALA A 1 189 ? -2.372 3.618 3.108 1.00 97.00 189 ALA A O 1
ATOM 1504 N N . TYR A 1 190 ? -3.031 4.396 5.101 1.00 97.75 190 TYR A N 1
ATOM 1505 C CA . TYR A 1 190 ? -1.694 4.644 5.634 1.00 97.75 190 TYR A CA 1
ATOM 1506 C C . TYR A 1 190 ? -0.807 3.398 5.717 1.00 97.75 190 TYR A C 1
ATOM 1508 O O . TYR A 1 190 ? 0.389 3.495 5.470 1.00 97.75 190 TYR A O 1
ATOM 1516 N N . SER A 1 191 ? -1.365 2.226 6.030 1.00 96.56 191 SER A N 1
ATOM 1517 C CA . SER A 1 191 ? -0.588 0.978 6.071 1.00 96.56 191 SER A CA 1
ATOM 1518 C C . SER A 1 191 ? -0.091 0.560 4.684 1.00 96.56 191 SER A C 1
ATOM 1520 O O . SER A 1 191 ? 1.069 0.173 4.548 1.00 96.56 191 SER A O 1
ATOM 1522 N N . ASP A 1 192 ? -0.936 0.697 3.658 1.00 95.50 192 ASP A N 1
ATOM 1523 C CA . ASP A 1 192 ? -0.568 0.396 2.271 1.00 95.50 192 ASP A CA 1
ATOM 1524 C C . ASP A 1 192 ? 0.462 1.414 1.764 1.00 95.50 192 ASP A C 1
ATOM 1526 O O . ASP A 1 192 ? 1.511 1.033 1.245 1.00 95.50 192 ASP A O 1
ATOM 1530 N N . ALA A 1 193 ? 0.217 2.709 2.013 1.00 97.69 193 ALA A N 1
ATOM 1531 C CA . ALA A 1 193 ? 1.167 3.778 1.711 1.00 97.69 193 ALA A CA 1
ATOM 1532 C C . ALA A 1 193 ? 2.530 3.536 2.369 1.00 97.69 193 ALA A C 1
ATOM 1534 O O . ALA A 1 193 ? 3.553 3.644 1.702 1.00 97.69 193 ALA A O 1
ATOM 1535 N N . GLN A 1 194 ? 2.561 3.182 3.659 1.00 97.69 194 GLN A N 1
ATOM 1536 C CA . GLN A 1 194 ? 3.799 2.921 4.391 1.00 97.69 194 GLN A CA 1
ATOM 1537 C C . GLN A 1 194 ? 4.604 1.786 3.746 1.00 97.69 194 GLN A C 1
ATOM 1539 O O . GLN A 1 194 ? 5.822 1.918 3.599 1.00 97.69 194 GLN A O 1
ATOM 1544 N N . SER A 1 195 ? 3.944 0.680 3.381 1.00 94.94 195 SER A N 1
ATOM 1545 C CA . SER A 1 195 ? 4.613 -0.454 2.736 1.00 94.94 195 SER A CA 1
ATOM 1546 C C . SER A 1 195 ? 5.288 -0.022 1.437 1.00 94.94 195 SER A C 1
ATOM 1548 O O . SER A 1 195 ? 6.471 -0.278 1.249 1.00 94.94 195 SER A O 1
ATOM 1550 N N . GLU A 1 196 ? 4.567 0.686 0.569 1.00 93.62 196 GLU A N 1
ATOM 1551 C CA . GLU A 1 196 ? 5.102 1.102 -0.729 1.00 93.62 196 GLU A CA 1
ATOM 1552 C C . GLU A 1 196 ? 6.167 2.192 -0.613 1.00 93.62 196 GLU A C 1
ATOM 1554 O O . GLU A 1 196 ? 7.208 2.124 -1.261 1.00 93.62 196 GLU A O 1
ATOM 1559 N N . LEU A 1 197 ? 5.945 3.189 0.245 1.00 96.75 197 LEU A N 1
ATOM 1560 C CA . LEU A 1 197 ? 6.896 4.277 0.469 1.00 96.75 197 LEU A CA 1
ATOM 1561 C C . LEU A 1 197 ? 8.219 3.784 1.070 1.00 96.75 197 LEU A C 1
ATOM 1563 O O . LEU A 1 197 ? 9.259 4.405 0.850 1.00 96.75 197 LEU A O 1
ATOM 1567 N N . THR A 1 198 ? 8.217 2.657 1.787 1.00 95.94 198 THR A N 1
ATOM 1568 C CA . THR A 1 198 ? 9.459 2.028 2.259 1.00 95.94 198 THR A CA 1
ATOM 1569 C C . THR A 1 198 ? 10.336 1.614 1.075 1.00 95.94 198 THR A C 1
ATOM 1571 O O . THR A 1 198 ? 11.487 2.044 0.994 1.00 95.94 198 THR A O 1
ATOM 1574 N N . ASP A 1 199 ? 9.772 0.893 0.106 1.00 91.75 199 ASP A N 1
ATOM 1575 C CA . ASP A 1 199 ? 10.502 0.443 -1.086 1.00 91.75 199 ASP A CA 1
ATOM 1576 C C . ASP A 1 199 ? 10.890 1.623 -1.993 1.00 91.75 199 ASP A C 1
ATOM 1578 O O . ASP A 1 199 ? 12.002 1.690 -2.522 1.00 91.75 199 ASP A O 1
ATOM 1582 N N . ILE A 1 200 ? 9.990 2.601 -2.146 1.00 93.88 200 ILE A N 1
ATOM 1583 C CA . ILE A 1 200 ? 10.230 3.806 -2.952 1.00 93.88 200 ILE A CA 1
ATOM 1584 C C . ILE A 1 200 ? 11.379 4.632 -2.377 1.00 93.88 200 ILE A C 1
ATOM 1586 O O . ILE A 1 200 ? 12.250 5.068 -3.127 1.00 93.88 200 ILE A O 1
ATOM 1590 N N . THR A 1 201 ? 11.413 4.853 -1.061 1.00 96.25 201 THR A N 1
ATOM 1591 C CA . THR A 1 201 ? 12.506 5.616 -0.438 1.00 96.25 201 THR A CA 1
ATOM 1592 C C . THR A 1 201 ? 13.839 4.880 -0.536 1.00 96.25 201 THR A C 1
ATOM 1594 O O . THR A 1 201 ? 14.865 5.525 -0.745 1.00 96.25 201 THR A O 1
ATOM 1597 N N . GLU A 1 202 ? 13.853 3.547 -0.447 1.00 94.25 202 GLU A N 1
ATOM 1598 C CA . GLU A 1 202 ? 15.063 2.756 -0.692 1.00 94.25 202 GLU A CA 1
ATOM 1599 C C . GLU A 1 202 ? 15.572 2.930 -2.128 1.00 94.25 202 GLU A C 1
ATOM 1601 O O . GLU A 1 202 ? 16.751 3.230 -2.320 1.00 94.25 202 GLU A O 1
ATOM 1606 N N . LEU A 1 203 ? 14.685 2.842 -3.124 1.00 92.12 203 LEU A N 1
ATOM 1607 C CA . LEU A 1 203 ? 15.038 3.088 -4.522 1.00 92.12 203 LEU A CA 1
ATOM 1608 C C . LEU A 1 203 ? 15.549 4.518 -4.738 1.00 92.12 203 LEU A C 1
ATOM 1610 O O . LEU A 1 203 ? 16.600 4.721 -5.344 1.00 92.12 203 LEU A O 1
ATOM 1614 N N . LEU A 1 204 ? 14.830 5.526 -4.243 1.00 95.25 204 LEU A N 1
ATOM 1615 C CA . LEU A 1 204 ? 15.179 6.927 -4.475 1.00 95.25 204 LEU A CA 1
ATOM 1616 C C . LEU A 1 204 ? 16.535 7.297 -3.860 1.00 95.25 204 LEU A C 1
ATOM 1618 O O . LEU A 1 204 ? 17.253 8.102 -4.453 1.00 95.25 204 LEU A O 1
ATOM 1622 N N . ARG A 1 205 ? 16.945 6.652 -2.756 1.00 95.62 205 ARG A N 1
ATOM 1623 C CA . ARG A 1 205 ? 18.295 6.795 -2.171 1.00 95.62 205 ARG A CA 1
ATOM 1624 C C . ARG A 1 205 ? 19.421 6.349 -3.101 1.00 95.62 205 ARG A C 1
ATOM 1626 O O . ARG A 1 205 ? 20.555 6.778 -2.904 1.00 95.62 205 ARG A O 1
ATOM 1633 N N . THR A 1 206 ? 19.140 5.510 -4.098 1.00 91.38 206 THR A N 1
ATOM 1634 C CA . THR A 1 206 ? 20.127 5.090 -5.106 1.00 91.38 206 THR A CA 1
ATOM 1635 C C . THR A 1 206 ? 20.126 5.974 -6.356 1.00 91.38 206 THR A C 1
ATOM 1637 O O . THR A 1 206 ? 20.809 5.655 -7.326 1.00 91.38 206 THR A O 1
ATOM 1640 N N . THR A 1 207 ? 19.349 7.060 -6.361 1.00 92.00 207 THR A N 1
ATOM 1641 C CA . THR A 1 207 ? 19.196 7.976 -7.502 1.00 92.00 207 THR A CA 1
ATOM 1642 C C . THR A 1 207 ? 19.599 9.402 -7.130 1.00 92.00 207 THR A C 1
ATOM 1644 O O . THR A 1 207 ? 19.715 9.739 -5.955 1.00 92.00 207 THR A O 1
ATOM 1647 N N . ASP A 1 208 ? 19.737 10.272 -8.132 1.00 91.88 208 ASP A N 1
ATOM 1648 C CA . ASP A 1 208 ? 20.009 11.703 -7.926 1.00 91.88 208 ASP A CA 1
ATOM 1649 C C . ASP A 1 208 ? 18.731 12.529 -7.644 1.00 91.88 208 ASP A C 1
ATOM 1651 O O . ASP A 1 208 ? 18.760 13.761 -7.634 1.00 91.88 208 ASP A O 1
ATOM 1655 N N . GLN A 1 209 ? 17.583 11.879 -7.416 1.00 94.88 209 GLN A N 1
ATOM 1656 C CA . GLN A 1 209 ? 16.277 12.528 -7.252 1.00 94.88 209 GLN A CA 1
ATOM 1657 C C . GLN A 1 209 ? 16.039 13.020 -5.811 1.00 94.88 209 GLN A C 1
ATOM 1659 O O . GLN A 1 209 ? 15.092 12.604 -5.145 1.00 94.88 209 GLN A O 1
ATOM 1664 N N . VAL A 1 210 ? 16.894 13.922 -5.319 1.00 96.12 210 VAL A N 1
ATOM 1665 C CA . VAL A 1 210 ? 16.894 14.398 -3.917 1.00 96.12 210 VAL A CA 1
ATOM 1666 C C . VAL A 1 210 ? 15.557 15.020 -3.495 1.00 96.12 210 VAL A C 1
ATOM 1668 O O . VAL A 1 210 ? 15.074 14.756 -2.392 1.00 96.12 210 VAL A O 1
ATOM 1671 N N . ASP A 1 211 ? 14.923 15.798 -4.375 1.00 96.50 211 ASP A N 1
ATOM 1672 C CA . ASP A 1 211 ? 13.632 16.431 -4.078 1.00 96.50 211 ASP A CA 1
ATOM 1673 C C . ASP A 1 211 ? 12.525 15.381 -3.913 1.00 96.50 211 ASP A C 1
ATOM 1675 O O . ASP A 1 211 ? 11.744 15.438 -2.964 1.00 96.50 211 ASP A O 1
ATOM 1679 N N . LYS A 1 212 ? 12.505 14.366 -4.788 1.00 96.94 212 LYS A N 1
ATOM 1680 C CA . LYS A 1 212 ? 11.543 13.259 -4.708 1.00 96.94 212 LYS A CA 1
ATOM 1681 C C . LYS A 1 212 ? 11.800 12.352 -3.519 1.00 96.94 212 LYS A C 1
ATOM 1683 O O . LYS A 1 212 ? 10.844 11.914 -2.891 1.00 96.94 212 LYS A O 1
ATOM 1688 N N . LEU A 1 213 ? 13.062 12.098 -3.179 1.00 97.56 213 LEU A N 1
ATOM 1689 C CA . LEU A 1 213 ? 13.408 11.372 -1.961 1.00 97.56 213 LEU A CA 1
ATOM 1690 C C . LEU A 1 213 ? 12.870 12.105 -0.728 1.00 97.56 213 LEU A C 1
ATOM 1692 O O . LEU A 1 213 ? 12.221 11.488 0.108 1.00 97.56 213 LEU A O 1
ATOM 1696 N N . THR A 1 214 ? 13.080 13.421 -0.655 1.00 98.38 214 THR A N 1
ATOM 1697 C CA . THR A 1 214 ? 12.590 14.253 0.453 1.00 98.38 214 THR A CA 1
ATOM 1698 C C . THR A 1 214 ? 11.062 14.210 0.557 1.00 98.38 214 THR A C 1
ATOM 1700 O O . THR A 1 214 ? 10.516 14.032 1.645 1.00 98.38 214 THR A O 1
ATOM 1703 N N . GLU A 1 215 ? 10.363 14.332 -0.576 1.00 98.19 215 GLU A N 1
ATOM 1704 C CA . GLU A 1 215 ? 8.899 14.228 -0.653 1.00 98.19 215 GLU A CA 1
ATOM 1705 C C . GLU A 1 215 ? 8.403 12.842 -0.199 1.00 98.19 215 GLU A C 1
ATOM 1707 O O . GLU A 1 215 ? 7.490 12.744 0.620 1.00 98.19 215 GLU A O 1
ATOM 1712 N N . ALA A 1 216 ? 9.045 11.765 -0.661 1.00 98.19 216 ALA A N 1
ATOM 1713 C CA . ALA A 1 216 ? 8.704 10.397 -0.282 1.00 98.19 216 ALA A CA 1
ATOM 1714 C C . ALA A 1 216 ? 8.981 10.106 1.203 1.00 98.19 216 ALA A C 1
ATOM 1716 O O . ALA A 1 216 ? 8.185 9.431 1.849 1.00 98.19 216 ALA A O 1
ATOM 1717 N N . GLU A 1 217 ? 10.074 10.623 1.773 1.00 98.44 217 GLU A N 1
ATOM 1718 C CA . GLU A 1 217 ? 10.383 10.477 3.202 1.00 98.44 217 GLU A CA 1
ATOM 1719 C C . GLU A 1 217 ? 9.370 11.217 4.084 1.00 98.44 217 GLU A C 1
ATOM 1721 O O . GLU A 1 217 ? 8.975 10.700 5.131 1.00 98.44 217 GLU A O 1
ATOM 1726 N N . HIS A 1 218 ? 8.896 12.384 3.642 1.00 98.31 218 HIS A N 1
ATOM 1727 C CA . HIS A 1 218 ? 7.812 13.096 4.313 1.00 98.31 218 HIS A CA 1
ATOM 1728 C C . HIS A 1 218 ? 6.509 12.287 4.291 1.00 98.31 218 HIS A C 1
ATOM 1730 O O . HIS A 1 218 ? 5.924 12.035 5.344 1.00 98.31 218 HIS A O 1
ATOM 1736 N N . LEU A 1 219 ? 6.094 11.813 3.110 1.00 98.44 219 LEU A N 1
ATOM 1737 C CA . LEU A 1 219 ? 4.912 10.957 2.969 1.00 98.44 219 LEU A CA 1
ATOM 1738 C C . LEU A 1 219 ? 5.038 9.674 3.802 1.00 98.44 219 LEU A C 1
ATOM 1740 O O . LEU A 1 219 ? 4.061 9.225 4.397 1.00 98.44 219 LEU A O 1
ATOM 1744 N N . LEU A 1 220 ? 6.235 9.082 3.878 1.00 98.50 220 LEU A N 1
ATOM 1745 C CA . LEU A 1 220 ? 6.478 7.880 4.675 1.00 98.50 220 LEU A CA 1
ATOM 1746 C C . LEU A 1 220 ? 6.282 8.158 6.167 1.00 98.50 220 LEU A C 1
ATOM 1748 O O . LEU A 1 220 ? 5.677 7.341 6.859 1.00 98.50 220 LEU A O 1
ATOM 1752 N N . ALA A 1 221 ? 6.761 9.299 6.664 1.00 98.31 221 ALA A N 1
ATOM 1753 C CA . ALA A 1 221 ? 6.558 9.698 8.053 1.00 98.31 221 ALA A CA 1
ATOM 1754 C C . ALA A 1 221 ? 5.066 9.907 8.371 1.00 98.31 221 ALA A C 1
ATOM 1756 O O . ALA A 1 221 ? 4.581 9.411 9.392 1.00 98.31 221 ALA A O 1
ATOM 1757 N N . GLU A 1 222 ? 4.320 10.564 7.476 1.00 98.19 222 GLU A N 1
ATOM 1758 C CA . GLU A 1 222 ? 2.864 10.716 7.607 1.00 98.19 222 GLU A CA 1
ATOM 1759 C C . GLU A 1 222 ? 2.147 9.361 7.599 1.00 98.19 222 GLU A C 1
ATOM 1761 O O . GLU A 1 222 ? 1.309 9.093 8.463 1.00 98.19 222 GLU A O 1
ATOM 1766 N N . ALA A 1 223 ? 2.516 8.470 6.676 1.00 98.38 223 ALA A N 1
ATOM 1767 C CA . ALA A 1 223 ? 1.962 7.126 6.586 1.00 98.38 223 ALA A CA 1
ATOM 1768 C C . ALA A 1 223 ? 2.248 6.295 7.847 1.00 98.38 223 ALA A C 1
ATOM 1770 O O . ALA A 1 223 ? 1.349 5.646 8.377 1.00 98.38 223 ALA A O 1
ATOM 1771 N N . GLN A 1 224 ? 3.462 6.365 8.395 1.00 98.25 224 GLN A N 1
ATOM 1772 C CA . GLN A 1 224 ? 3.810 5.696 9.652 1.00 98.25 224 GLN A CA 1
ATOM 1773 C C . GLN A 1 224 ? 2.983 6.224 10.830 1.00 98.25 224 GLN A C 1
ATOM 1775 O O . GLN A 1 224 ? 2.456 5.438 11.623 1.00 98.25 224 GLN A O 1
ATOM 1780 N N . GLN A 1 225 ? 2.825 7.546 10.939 1.00 97.94 225 GLN A N 1
ATOM 1781 C CA . GLN A 1 225 ? 2.003 8.156 11.984 1.00 97.94 225 GLN A CA 1
ATOM 1782 C C . GLN A 1 225 ? 0.524 7.764 11.840 1.00 97.94 225 GLN A C 1
ATOM 1784 O O . GLN A 1 225 ? -0.133 7.446 12.836 1.00 97.94 225 GLN A O 1
ATOM 1789 N N . GLY A 1 226 ? 0.000 7.742 10.614 1.00 97.75 226 GLY A N 1
ATOM 1790 C CA . GLY A 1 226 ? -1.386 7.380 10.328 1.00 97.75 226 GLY A CA 1
ATOM 1791 C C . GLY A 1 226 ? -1.673 5.895 10.553 1.00 97.75 226 GLY A C 1
ATOM 1792 O O . GLY A 1 226 ? -2.724 5.541 11.094 1.00 97.75 226 GLY A O 1
ATOM 1793 N N . ALA A 1 227 ? -0.721 5.018 10.227 1.00 97.94 227 ALA A N 1
ATOM 1794 C CA . ALA A 1 227 ? -0.798 3.592 10.527 1.00 97.94 227 ALA A CA 1
ATOM 1795 C C . ALA A 1 227 ? -0.778 3.340 12.044 1.00 97.94 227 ALA A C 1
ATOM 1797 O O . ALA A 1 227 ? -1.593 2.568 12.552 1.00 97.94 227 ALA A O 1
ATOM 1798 N N . ALA A 1 228 ? 0.077 4.050 12.790 1.00 97.88 228 ALA A N 1
ATOM 1799 C CA . ALA A 1 228 ? 0.090 3.997 14.252 1.00 97.88 228 ALA A CA 1
ATOM 1800 C C . ALA A 1 228 ? -1.227 4.511 14.869 1.00 97.88 228 ALA A C 1
ATOM 1802 O O . ALA A 1 228 ? -1.732 3.921 15.824 1.00 97.88 228 ALA A O 1
ATOM 1803 N N . ALA A 1 229 ? -1.825 5.566 14.302 1.00 97.94 229 ALA A N 1
ATOM 1804 C CA . ALA A 1 229 ? -3.148 6.049 14.705 1.00 97.94 229 ALA A CA 1
ATOM 1805 C C . ALA A 1 229 ? -4.240 4.987 14.485 1.00 97.94 229 ALA A C 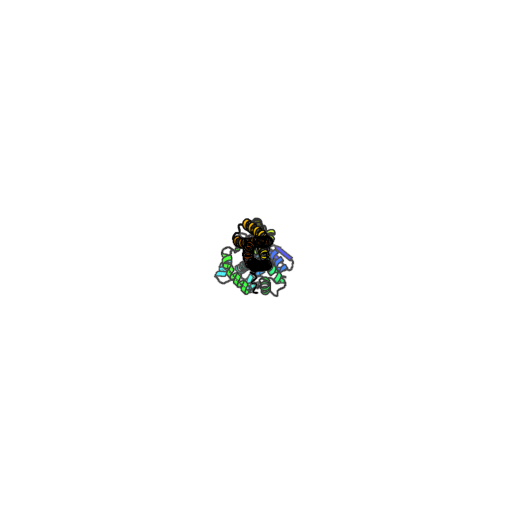1
ATOM 1807 O O . ALA A 1 229 ? -5.091 4.780 15.351 1.00 97.94 229 ALA A O 1
ATOM 1808 N N . GLY A 1 230 ? -4.182 4.274 13.355 1.00 97.00 230 GLY A N 1
ATOM 1809 C CA . GLY A 1 230 ? -5.078 3.157 13.056 1.00 97.00 230 GLY A CA 1
ATOM 1810 C C . GLY A 1 230 ? -4.944 2.014 14.060 1.00 97.00 230 GLY A C 1
ATOM 1811 O O . GLY A 1 230 ? -5.953 1.537 14.574 1.00 97.00 230 GLY A O 1
ATOM 1812 N N . ALA A 1 231 ? -3.712 1.640 14.414 1.00 97.81 231 ALA A N 1
ATOM 1813 C CA . ALA A 1 231 ? -3.453 0.622 15.429 1.00 97.81 231 ALA A CA 1
ATOM 1814 C C . ALA A 1 231 ? -4.031 1.010 16.803 1.00 97.81 231 ALA A C 1
ATOM 1816 O O . ALA A 1 231 ? -4.668 0.187 17.455 1.00 97.81 231 ALA A O 1
ATOM 1817 N N . LEU A 1 232 ? -3.894 2.277 17.217 1.00 98.44 232 LEU A N 1
ATOM 1818 C CA . LEU A 1 232 ? -4.506 2.781 18.454 1.00 98.44 232 LEU A CA 1
ATOM 1819 C C . LEU A 1 232 ? -6.040 2.700 18.427 1.00 98.44 232 LEU A C 1
ATOM 1821 O O . LEU A 1 232 ? -6.651 2.361 19.440 1.00 98.44 232 LEU A O 1
ATOM 1825 N N . ALA A 1 233 ? -6.670 2.985 17.284 1.00 98.06 233 ALA A N 1
ATOM 1826 C CA . ALA A 1 233 ? -8.117 2.849 17.127 1.00 98.06 233 ALA A CA 1
ATOM 1827 C C . ALA A 1 233 ? -8.571 1.380 17.227 1.00 98.06 233 ALA A C 1
ATOM 1829 O O . ALA A 1 233 ? -9.580 1.084 17.873 1.00 98.06 233 ALA A O 1
ATOM 1830 N N . ASP A 1 234 ? -7.807 0.449 16.651 1.00 98.00 234 ASP A N 1
ATOM 1831 C CA . ASP A 1 234 ? -8.064 -0.986 16.789 1.00 98.00 234 ASP A CA 1
ATOM 1832 C C . ASP A 1 234 ? -7.878 -1.480 18.229 1.00 98.00 234 ASP A C 1
ATOM 1834 O O . ASP A 1 234 ? -8.722 -2.225 18.734 1.00 98.00 234 ASP A O 1
ATOM 1838 N N . GLU A 1 235 ? -6.827 -1.032 18.920 1.00 98.50 235 GLU A N 1
ATOM 1839 C CA . GLU A 1 235 ? -6.617 -1.307 20.346 1.00 98.50 235 GLU A CA 1
ATOM 1840 C C . GLU A 1 235 ? -7.779 -0.774 21.196 1.00 98.50 235 GLU A C 1
ATOM 1842 O O . GLU A 1 235 ? -8.283 -1.485 22.066 1.00 98.50 235 GLU A O 1
ATOM 1847 N N . ALA A 1 236 ? -8.264 0.441 20.917 1.00 98.56 236 ALA A N 1
ATOM 1848 C CA . ALA A 1 236 ? -9.417 1.014 21.608 1.00 98.56 236 ALA A CA 1
ATOM 1849 C C . ALA A 1 236 ? -10.684 0.169 21.415 1.00 98.56 236 ALA A C 1
ATOM 1851 O O . ALA A 1 236 ? -11.406 -0.117 22.371 1.00 98.56 236 ALA A O 1
ATOM 1852 N N . ARG A 1 237 ? -10.939 -0.286 20.184 1.00 98.19 237 ARG A N 1
ATOM 1853 C CA . ARG A 1 237 ? -12.069 -1.168 19.873 1.00 98.19 237 ARG A CA 1
ATOM 1854 C C . ARG A 1 237 ? -11.963 -2.505 20.610 1.00 98.19 237 ARG A C 1
ATOM 1856 O O . ARG A 1 237 ? -12.966 -2.999 21.123 1.00 98.19 237 ARG A O 1
ATOM 1863 N N . GLN A 1 238 ? -10.769 -3.094 20.675 1.00 98.31 238 GLN A N 1
ATOM 1864 C CA . GLN A 1 238 ? -10.533 -4.337 21.416 1.00 98.31 238 GLN A CA 1
ATOM 1865 C C . GLN A 1 238 ? -10.751 -4.153 22.923 1.00 98.31 238 GLN A C 1
ATOM 1867 O O . GLN A 1 238 ? -11.432 -4.975 23.537 1.00 98.31 238 GLN A O 1
ATOM 1872 N N . ALA A 1 239 ? -10.250 -3.058 23.500 1.00 98.25 239 ALA A N 1
ATOM 1873 C CA . ALA A 1 239 ? -10.475 -2.708 24.900 1.00 98.25 239 ALA A CA 1
ATOM 1874 C C . ALA A 1 239 ? -11.974 -2.551 25.211 1.00 98.25 239 ALA A C 1
ATOM 1876 O O . ALA A 1 239 ? -12.460 -3.083 26.210 1.00 98.25 239 ALA A O 1
ATOM 1877 N N . LEU A 1 240 ? -12.736 -1.922 24.309 1.00 97.75 240 LEU A N 1
ATOM 1878 C CA . LEU A 1 240 ? -14.180 -1.753 24.472 1.00 97.75 240 LEU A CA 1
ATOM 1879 C C . LEU A 1 240 ? -14.905 -3.102 24.507 1.00 97.75 240 LEU A C 1
ATOM 1881 O O . LEU A 1 240 ? -15.765 -3.318 25.358 1.00 97.75 240 LEU A O 1
ATOM 1885 N N . LEU A 1 241 ? -14.537 -4.025 23.614 1.00 96.56 241 LEU A N 1
ATOM 1886 C CA . LEU A 1 241 ? -15.081 -5.389 23.590 1.00 96.56 241 LEU A CA 1
ATOM 1887 C C . LEU A 1 241 ? -14.699 -6.192 24.842 1.00 96.56 241 LEU A C 1
ATOM 1889 O O . LEU A 1 241 ? -15.474 -7.035 25.293 1.00 96.56 241 LEU A O 1
ATOM 1893 N N . ALA A 1 242 ? -13.531 -5.913 25.422 1.00 97.19 242 ALA A N 1
ATOM 1894 C CA . ALA A 1 242 ? -13.095 -6.476 26.695 1.00 97.19 242 ALA A CA 1
ATOM 1895 C C . ALA A 1 242 ? -13.760 -5.809 27.917 1.00 97.19 242 ALA A C 1
ATOM 1897 O O . ALA A 1 242 ? -13.553 -6.263 29.042 1.00 97.19 242 ALA A O 1
ATOM 1898 N N . ASN A 1 243 ? -14.599 -4.785 27.710 1.00 97.56 243 ASN A N 1
ATOM 1899 C CA . ASN A 1 243 ? -15.200 -3.937 28.744 1.00 97.56 243 ASN A CA 1
ATOM 1900 C C . ASN A 1 243 ? -14.176 -3.143 29.579 1.00 97.56 243 ASN A C 1
ATOM 1902 O O . ASN A 1 243 ? -14.482 -2.723 30.697 1.00 97.56 243 ASN A O 1
ATOM 1906 N N . ASP A 1 244 ? -12.975 -2.915 29.042 1.00 97.81 244 ASP A N 1
ATOM 1907 C CA . ASP A 1 244 ? -11.981 -2.010 29.619 1.00 97.81 244 ASP A CA 1
ATOM 1908 C C . ASP A 1 244 ? -12.235 -0.583 29.116 1.00 97.81 244 ASP A C 1
ATOM 1910 O O . ASP A 1 244 ? -11.666 -0.101 28.129 1.00 97.81 244 ASP A O 1
ATOM 1914 N N . TYR A 1 245 ? -13.166 0.094 29.784 1.00 98.19 245 TYR A N 1
ATOM 1915 C CA . TYR A 1 245 ? -13.602 1.434 29.396 1.00 98.19 245 TYR A CA 1
ATOM 1916 C C . TYR A 1 245 ? -12.501 2.488 29.558 1.00 98.19 245 TYR A C 1
ATOM 1918 O O . TYR A 1 245 ? -12.392 3.386 28.725 1.00 98.19 245 TYR A O 1
ATOM 1926 N N . ALA A 1 246 ? -11.648 2.362 30.578 1.00 97.62 246 ALA A N 1
ATOM 1927 C CA . ALA A 1 246 ? -10.563 3.312 30.811 1.00 97.62 246 ALA A CA 1
ATOM 1928 C C . ALA A 1 246 ? -9.535 3.255 29.673 1.00 97.62 246 ALA A C 1
ATOM 1930 O O . ALA A 1 246 ? -9.205 4.289 29.087 1.00 97.62 246 ALA A O 1
ATOM 1931 N N . GLN A 1 247 ? -9.098 2.046 29.304 1.00 98.19 247 GLN A N 1
ATOM 1932 C CA . GLN A 1 247 ? -8.175 1.862 28.189 1.00 98.19 247 GLN A CA 1
ATOM 1933 C C . GLN A 1 247 ? -8.811 2.265 26.851 1.00 98.19 247 GLN A C 1
ATOM 1935 O O . GLN A 1 247 ? -8.140 2.869 26.015 1.00 98.19 247 GLN A O 1
ATOM 1940 N N . THR A 1 248 ? -10.111 2.005 26.659 1.00 98.69 248 THR A N 1
ATOM 1941 C CA . THR A 1 248 ? -10.841 2.459 25.462 1.00 98.69 248 THR A CA 1
ATOM 1942 C C . THR A 1 248 ? -10.734 3.972 25.283 1.00 98.69 248 THR A C 1
ATOM 1944 O O . THR A 1 248 ? -10.391 4.434 24.195 1.00 98.69 248 THR A O 1
ATOM 1947 N N . ILE A 1 249 ? -11.003 4.750 26.338 1.00 98.56 249 ILE A N 1
ATOM 1948 C CA . ILE A 1 249 ? -10.969 6.220 26.297 1.00 98.56 249 ILE A CA 1
ATOM 1949 C C . ILE A 1 249 ? -9.544 6.719 26.042 1.00 98.56 249 ILE A C 1
ATOM 1951 O O . ILE A 1 249 ? -9.339 7.590 25.196 1.00 98.56 249 ILE A O 1
ATOM 1955 N N . GLU A 1 250 ? -8.550 6.162 26.738 1.00 98.50 250 GLU A N 1
ATOM 1956 C CA . GLU A 1 250 ? -7.141 6.534 26.570 1.00 98.50 250 GLU A CA 1
ATOM 1957 C C . GLU A 1 250 ? -6.675 6.333 25.120 1.00 98.50 250 GLU A C 1
ATOM 1959 O O . GLU A 1 250 ? -6.180 7.266 24.482 1.00 98.50 250 GLU A O 1
ATOM 1964 N N . LYS A 1 251 ? -6.886 5.129 24.577 1.00 98.62 251 LYS A N 1
ATOM 1965 C CA . LYS A 1 251 ? -6.449 4.756 23.227 1.00 98.62 251 LYS A CA 1
ATOM 1966 C C . LYS A 1 251 ? -7.212 5.509 22.143 1.00 98.62 251 LYS A C 1
ATOM 1968 O O . LYS A 1 251 ? -6.598 5.963 21.179 1.00 98.62 251 LYS A O 1
ATOM 1973 N N . SER A 1 252 ? -8.513 5.726 22.334 1.00 98.69 252 SER A N 1
ATOM 1974 C CA . SER A 1 252 ? -9.332 6.522 21.414 1.00 98.69 252 SER A CA 1
ATOM 1975 C C . SER A 1 252 ? -8.853 7.972 21.335 1.00 98.69 252 SER A C 1
ATOM 1977 O O . SER A 1 252 ? -8.680 8.501 20.241 1.00 98.69 252 SER A O 1
ATOM 1979 N N . ASN A 1 253 ? -8.574 8.608 22.478 1.00 98.50 253 ASN A N 1
ATOM 1980 C CA . ASN A 1 253 ? -8.047 9.975 22.502 1.00 98.50 253 ASN A CA 1
ATOM 1981 C C . ASN A 1 253 ? -6.663 10.064 21.847 1.00 98.50 253 ASN A C 1
ATOM 1983 O O . ASN A 1 253 ? -6.400 10.999 21.094 1.00 98.50 253 ASN A O 1
ATOM 1987 N N . ALA A 1 254 ? -5.787 9.084 22.089 1.00 98.38 254 ALA A N 1
ATOM 1988 C CA . ALA A 1 254 ? -4.482 9.024 21.436 1.00 98.38 254 ALA A CA 1
ATOM 1989 C C . ALA A 1 254 ? -4.610 8.887 19.905 1.00 98.38 254 ALA A C 1
ATOM 1991 O O . ALA A 1 254 ? -3.924 9.599 19.170 1.00 98.38 254 ALA A O 1
ATOM 1992 N N . ALA A 1 255 ? -5.522 8.034 19.426 1.00 98.38 255 ALA A N 1
ATOM 1993 C CA . ALA A 1 255 ? -5.806 7.877 18.002 1.00 98.38 255 ALA A CA 1
ATOM 1994 C C . ALA A 1 255 ? -6.350 9.174 17.377 1.00 98.38 255 ALA A C 1
ATOM 1996 O O . ALA A 1 255 ? -5.837 9.617 16.351 1.00 98.38 255 ALA A O 1
ATOM 1997 N N . ILE A 1 256 ? -7.338 9.818 18.017 1.00 98.38 256 ILE A N 1
ATOM 1998 C CA . ILE A 1 256 ? -7.918 11.091 17.556 1.00 98.38 256 ILE A CA 1
ATOM 1999 C C . ILE A 1 256 ? -6.845 12.176 17.471 1.00 98.38 256 ILE A C 1
ATOM 2001 O O . ILE A 1 256 ? -6.727 12.824 16.434 1.00 98.38 256 ILE A O 1
ATOM 2005 N N . ASN A 1 257 ? -6.032 12.346 18.516 1.00 97.94 257 ASN A N 1
ATOM 2006 C CA . ASN A 1 257 ? -4.962 13.344 18.524 1.00 97.94 257 ASN A CA 1
ATOM 2007 C C . ASN A 1 257 ? -3.958 13.106 17.386 1.00 97.94 257 ASN A C 1
ATOM 2009 O O . ASN A 1 257 ? -3.518 14.058 16.743 1.00 97.94 257 ASN A O 1
ATOM 2013 N N . SER A 1 258 ? -3.617 11.842 17.111 1.00 97.31 258 SER A N 1
ATOM 2014 C CA . SER A 1 258 ? -2.711 11.497 16.013 1.00 97.31 258 SER A CA 1
ATOM 2015 C C . SER A 1 258 ? -3.315 11.838 14.646 1.00 97.31 258 SER A C 1
ATOM 2017 O O . SER A 1 258 ? -2.661 12.496 13.838 1.00 97.31 258 SER A O 1
ATOM 2019 N N . TYR A 1 259 ? -4.581 11.475 14.408 1.00 97.44 259 TYR A N 1
ATOM 2020 C CA . TYR A 1 259 ? -5.286 11.791 13.161 1.00 97.44 259 TYR A CA 1
ATOM 2021 C C . TYR A 1 259 ? -5.511 13.296 12.956 1.00 97.44 259 TYR A C 1
ATOM 2023 O O . TYR A 1 259 ? -5.359 13.790 11.841 1.00 97.44 259 TYR A O 1
ATOM 2031 N N . GLN A 1 260 ? -5.792 14.049 14.024 1.00 96.31 260 GLN A N 1
ATOM 2032 C CA . GLN A 1 260 ? -5.862 15.514 13.976 1.00 96.31 260 GLN A CA 1
ATOM 2033 C C . GLN A 1 260 ? -4.518 16.136 13.589 1.00 96.31 260 GLN A C 1
ATOM 2035 O O . GLN A 1 260 ? -4.491 17.073 12.794 1.00 96.31 260 GLN A O 1
ATOM 2040 N N . GLY A 1 261 ? -3.409 15.592 14.101 1.00 95.25 261 GLY A N 1
ATOM 2041 C CA . GLY A 1 261 ? -2.059 16.004 13.708 1.00 95.25 261 GLY A CA 1
ATOM 2042 C C . GLY A 1 261 ? -1.772 15.805 12.216 1.00 95.25 261 GLY A C 1
ATOM 2043 O O . GLY A 1 261 ? -1.008 16.573 11.645 1.00 95.25 261 GLY A O 1
ATOM 2044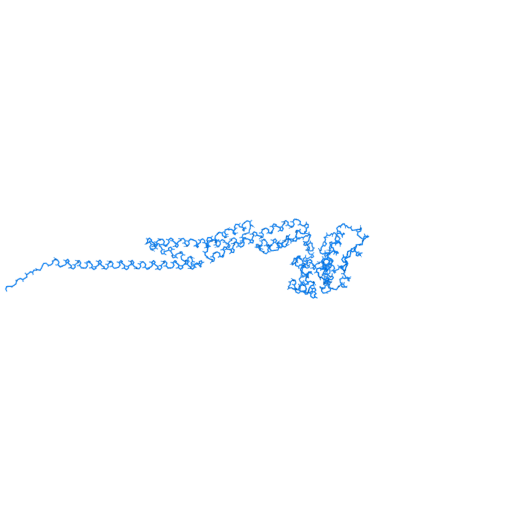 N N . LEU A 1 262 ? -2.432 14.829 11.585 1.00 95.44 262 LEU A N 1
ATOM 2045 C CA . LEU A 1 262 ? -2.376 14.553 10.144 1.00 95.44 262 LEU A CA 1
ATOM 2046 C C . LEU A 1 262 ? -3.465 15.279 9.339 1.00 95.44 262 LEU A C 1
ATOM 2048 O O . LEU A 1 262 ? -3.614 15.030 8.147 1.00 95.44 262 LEU A O 1
ATOM 2052 N N . ASN A 1 263 ? -4.276 16.133 9.976 1.00 94.81 263 ASN A N 1
ATOM 2053 C CA . ASN A 1 263 ? -5.442 16.778 9.364 1.00 94.81 263 ASN A CA 1
ATOM 2054 C C . ASN A 1 263 ? -6.464 15.780 8.756 1.00 94.81 263 ASN A C 1
ATOM 2056 O O . ASN A 1 263 ? -7.291 16.145 7.916 1.00 94.81 263 ASN A O 1
ATOM 2060 N N . TYR A 1 264 ? -6.457 14.520 9.202 1.00 94.00 264 TYR A N 1
ATOM 2061 C CA . TYR A 1 264 ? -7.328 13.462 8.697 1.00 94.00 264 TYR A CA 1
ATOM 2062 C C . TYR A 1 264 ? -8.546 13.275 9.601 1.00 94.00 264 TYR A C 1
ATOM 2064 O O . TYR A 1 264 ? -8.451 12.779 10.721 1.00 94.00 264 TYR A O 1
ATOM 2072 N N . HIS A 1 265 ? -9.724 13.659 9.110 1.00 93.50 265 HIS A N 1
ATOM 2073 C CA . HIS A 1 265 ? -10.928 13.748 9.942 1.00 93.50 265 HIS A CA 1
ATOM 2074 C C . HIS A 1 265 ? -11.910 12.583 9.762 1.00 93.50 265 HIS A C 1
ATOM 2076 O O . HIS A 1 265 ? -12.761 12.368 10.622 1.00 93.50 265 HIS A O 1
ATOM 2082 N N . ALA A 1 266 ? -11.784 11.801 8.685 1.00 92.62 266 ALA A N 1
ATOM 2083 C CA . ALA A 1 266 ? -12.798 10.821 8.285 1.00 92.62 266 ALA A CA 1
ATOM 2084 C C . ALA A 1 266 ? -13.053 9.713 9.327 1.00 92.62 266 ALA A C 1
ATOM 2086 O O . ALA A 1 266 ? -14.164 9.201 9.412 1.00 92.62 266 ALA A O 1
ATOM 2087 N N . ARG A 1 267 ? -12.047 9.358 10.139 1.00 91.31 267 ARG A N 1
ATOM 2088 C CA . ARG A 1 267 ? -12.160 8.326 11.189 1.00 91.31 267 ARG A CA 1
ATOM 2089 C C . ARG A 1 267 ? -12.454 8.865 12.588 1.00 91.31 267 ARG A C 1
ATOM 2091 O O . ARG A 1 267 ? -12.738 8.080 13.488 1.00 91.31 267 ARG A O 1
ATOM 2098 N N . ILE A 1 268 ? -12.395 10.181 12.798 1.00 95.50 268 ILE A N 1
ATOM 2099 C CA . ILE A 1 268 ? -12.541 10.766 14.140 1.00 95.50 268 ILE A CA 1
ATOM 2100 C C . ILE A 1 268 ? -13.940 10.495 14.699 1.00 95.50 268 ILE A C 1
ATOM 2102 O O . ILE A 1 268 ? -14.062 10.087 15.850 1.00 95.50 268 ILE A O 1
ATOM 2106 N N . GLU A 1 269 ? -14.985 10.662 13.884 1.00 93.56 269 GLU A N 1
ATOM 2107 C CA . GLU A 1 269 ? -16.369 10.439 14.320 1.00 93.56 269 GLU A CA 1
ATOM 2108 C C . GLU A 1 269 ? -16.614 8.989 14.754 1.00 93.56 269 GLU A C 1
ATOM 2110 O O . GLU A 1 269 ? -17.250 8.754 15.780 1.00 93.56 269 GLU A O 1
ATOM 2115 N N . GLU A 1 270 ? -16.058 8.019 14.022 1.00 94.44 270 GLU A N 1
ATOM 2116 C CA . GLU A 1 270 ? -16.132 6.600 14.383 1.00 94.44 270 GLU A CA 1
ATOM 2117 C C . GLU A 1 270 ? -15.483 6.346 15.751 1.00 94.44 270 GLU A C 1
ATOM 2119 O O . GLU A 1 270 ? -16.087 5.730 16.629 1.00 94.44 270 GLU A O 1
ATOM 2124 N N . ILE A 1 271 ? -14.275 6.871 15.965 1.00 97.88 271 ILE A N 1
ATOM 2125 C CA . ILE A 1 271 ? -13.533 6.685 17.217 1.00 97.88 271 ILE A CA 1
ATOM 2126 C C . ILE A 1 271 ? -14.234 7.400 18.384 1.00 97.88 271 ILE A C 1
ATOM 2128 O O . ILE A 1 271 ? -14.250 6.897 19.510 1.00 97.88 271 ILE A O 1
ATOM 2132 N N . GLN A 1 272 ? -14.891 8.535 18.129 1.00 97.81 272 GLN A N 1
ATOM 2133 C CA . GLN A 1 272 ? -15.686 9.251 19.128 1.00 97.81 272 GLN A CA 1
ATOM 2134 C C . GLN A 1 272 ? -16.826 8.380 19.686 1.00 97.81 272 GLN A C 1
ATOM 2136 O O . GLN A 1 272 ? -17.153 8.477 20.870 1.00 97.81 272 GLN A O 1
ATOM 2141 N N . VAL A 1 273 ? -17.405 7.490 18.870 1.00 97.56 273 VAL A N 1
ATOM 2142 C CA . VAL A 1 273 ? -18.429 6.534 19.326 1.00 97.56 273 VAL A CA 1
ATOM 2143 C C . VAL A 1 273 ? -17.849 5.553 20.348 1.00 97.56 273 VAL A C 1
ATOM 2145 O O . VAL A 1 273 ? -18.542 5.190 21.302 1.00 97.56 273 VAL A O 1
ATOM 2148 N N . TYR A 1 274 ? -16.585 5.139 20.206 1.00 98.06 274 TYR A N 1
ATOM 2149 C CA . TYR A 1 274 ? -15.927 4.283 21.200 1.00 98.06 274 TYR A CA 1
ATOM 2150 C C . TYR A 1 274 ? -15.814 4.988 22.552 1.00 98.06 274 TYR A C 1
ATOM 2152 O O . TYR A 1 274 ? -16.156 4.390 23.573 1.00 98.06 274 TYR A O 1
ATOM 2160 N N . ILE A 1 275 ? -15.432 6.269 22.548 1.00 98.44 275 ILE A N 1
ATOM 2161 C CA . ILE A 1 275 ? -15.365 7.101 23.758 1.00 98.44 275 ILE A CA 1
ATOM 2162 C C . ILE A 1 275 ? -16.741 7.199 24.416 1.00 98.44 275 ILE A C 1
ATOM 2164 O O . ILE A 1 275 ? -16.873 6.843 25.581 1.00 98.44 275 ILE A O 1
ATOM 2168 N N . GLN A 1 276 ? -17.779 7.582 23.667 1.00 97.94 276 GLN A N 1
ATOM 2169 C CA . GLN A 1 276 ? -19.135 7.735 24.213 1.00 97.94 276 GLN A CA 1
ATOM 2170 C C . GLN A 1 276 ? -19.655 6.443 24.858 1.00 97.94 276 GLN A C 1
ATOM 2172 O O . GLN A 1 276 ? -20.270 6.464 25.926 1.00 97.94 276 GLN A O 1
ATOM 2177 N N . ARG A 1 277 ? -19.402 5.290 24.225 1.00 98.06 277 ARG A N 1
ATOM 2178 C CA . ARG A 1 277 ? -19.796 3.983 24.772 1.00 98.06 277 ARG A CA 1
ATOM 2179 C C . ARG A 1 277 ? -19.003 3.623 26.024 1.00 98.06 277 ARG A C 1
ATOM 2181 O O . ARG A 1 277 ? -19.576 3.057 26.953 1.00 98.06 277 ARG A O 1
ATOM 2188 N N . ALA A 1 278 ? -17.712 3.937 26.054 1.00 98.31 278 ALA A N 1
ATOM 2189 C CA . ALA A 1 278 ? -16.864 3.693 27.211 1.00 98.31 278 ALA A CA 1
ATOM 2190 C C . ALA A 1 278 ? -17.223 4.601 28.397 1.00 98.31 278 ALA A C 1
ATOM 2192 O O . ALA A 1 278 ? -17.328 4.104 29.515 1.00 98.31 278 ALA A O 1
ATOM 2193 N N . GLU A 1 279 ? -17.500 5.884 28.161 1.00 98.38 279 GLU A N 1
ATOM 2194 C CA . GLU A 1 279 ? -17.979 6.826 29.182 1.00 98.38 279 GLU A CA 1
ATOM 2195 C C . GLU A 1 279 ? -19.300 6.345 29.792 1.00 98.38 279 GLU A C 1
ATOM 2197 O O . GLU A 1 279 ? -19.407 6.224 31.011 1.00 98.38 279 GLU A O 1
ATOM 2202 N N . ALA A 1 280 ? -20.268 5.943 28.958 1.00 98.06 280 ALA A N 1
ATOM 2203 C CA . ALA A 1 280 ? -21.525 5.364 29.435 1.00 98.06 280 ALA A CA 1
ATOM 2204 C C . ALA A 1 280 ? -21.304 4.094 30.277 1.00 98.06 280 ALA A C 1
ATOM 2206 O O . ALA A 1 280 ? -21.976 3.885 31.289 1.00 98.06 280 ALA A O 1
ATOM 2207 N N . GLY A 1 281 ? -20.350 3.246 29.882 1.00 97.94 281 GLY A N 1
ATOM 2208 C CA . GLY A 1 281 ? -19.963 2.062 30.645 1.00 97.94 281 GLY A CA 1
ATOM 2209 C C . GLY A 1 281 ? -19.342 2.409 31.997 1.00 97.94 281 GLY A C 1
ATOM 2210 O O . GLY A 1 281 ? -19.720 1.831 33.015 1.00 97.94 281 GLY A O 1
ATOM 2211 N N . GLN A 1 282 ? -18.428 3.378 32.029 1.00 97.88 282 GLN A N 1
ATOM 2212 C CA . GLN A 1 282 ? -17.771 3.839 33.248 1.00 97.88 282 GLN A CA 1
ATOM 2213 C C . GLN A 1 282 ? -18.773 4.468 34.224 1.00 97.88 282 GLN A C 1
ATOM 2215 O O . GLN A 1 282 ? -18.771 4.124 35.409 1.00 97.88 282 GLN A O 1
ATOM 2220 N N . ASP A 1 283 ? -19.677 5.309 33.724 1.00 98.00 283 ASP A N 1
ATOM 2221 C CA . ASP A 1 283 ? -20.753 5.907 34.512 1.00 98.00 283 ASP A CA 1
ATOM 2222 C C . ASP A 1 283 ? -21.692 4.841 35.081 1.00 98.00 283 ASP A C 1
ATOM 2224 O O . ASP A 1 283 ? -22.039 4.889 36.264 1.00 98.00 283 ASP A O 1
ATOM 2228 N N . ALA A 1 284 ? -22.049 3.828 34.286 1.00 98.12 284 ALA A N 1
ATOM 2229 C CA . ALA A 1 284 ? -22.873 2.720 34.754 1.00 98.12 284 ALA A CA 1
ATOM 2230 C C . ALA A 1 284 ? -22.177 1.908 35.861 1.00 98.12 284 ALA A C 1
ATOM 2232 O O . ALA A 1 284 ? -22.814 1.562 36.854 1.00 98.12 284 ALA A O 1
ATOM 2233 N N . LEU A 1 285 ? -20.866 1.654 35.764 1.00 98.00 285 LEU A N 1
ATOM 2234 C CA . LEU A 1 285 ? -20.112 1.001 36.846 1.00 98.00 285 LEU A CA 1
ATOM 2235 C C . LEU A 1 285 ? -20.089 1.847 38.127 1.00 98.00 285 LEU A C 1
ATOM 2237 O O . LEU A 1 285 ? -20.215 1.312 39.232 1.00 98.00 285 LEU A O 1
ATOM 2241 N N . VAL A 1 286 ? -19.949 3.169 38.008 1.00 97.69 286 VAL A N 1
ATOM 2242 C CA . VAL A 1 286 ? -20.009 4.083 39.159 1.00 97.69 286 VAL A CA 1
ATOM 2243 C C . VAL A 1 286 ? -21.400 4.062 39.797 1.00 97.69 286 VAL A C 1
ATOM 2245 O O . VAL A 1 286 ? -21.501 3.928 41.019 1.00 97.69 286 VAL A O 1
ATOM 2248 N N . GLN A 1 287 ? -22.464 4.140 38.997 1.00 97.31 287 GLN A N 1
ATOM 2249 C CA . GLN A 1 287 ? -23.850 4.068 39.471 1.00 97.31 287 GLN A CA 1
ATOM 2250 C C . GLN A 1 287 ? -24.161 2.724 40.137 1.00 97.31 287 GLN A C 1
ATOM 2252 O O . GLN A 1 287 ? -24.790 2.693 41.194 1.00 97.31 287 GLN A O 1
ATOM 2257 N N . LEU A 1 288 ? -23.665 1.615 39.583 1.00 97.69 288 LEU A N 1
ATOM 2258 C CA . LEU A 1 288 ? -23.832 0.285 40.164 1.00 97.69 288 LEU A CA 1
ATOM 2259 C C . LEU A 1 288 ? -23.220 0.208 41.573 1.00 97.69 288 LEU A C 1
ATOM 2261 O O . LEU A 1 288 ? -23.887 -0.212 42.521 1.00 97.69 288 LEU A O 1
ATOM 2265 N N . ASN A 1 289 ? -21.990 0.708 41.731 1.00 97.38 289 ASN A N 1
ATOM 2266 C CA . ASN A 1 289 ? -21.308 0.786 43.025 1.00 97.38 289 ASN A CA 1
ATOM 2267 C C . ASN A 1 289 ? -22.038 1.708 44.020 1.00 97.38 289 ASN A C 1
ATOM 2269 O O . ASN A 1 289 ? -22.157 1.388 45.205 1.00 97.38 289 ASN A O 1
ATOM 2273 N N . GLN A 1 290 ? -22.544 2.859 43.567 1.00 96.75 290 GLN A N 1
ATOM 2274 C CA . GLN A 1 290 ? -23.345 3.760 44.405 1.00 96.75 290 GLN A CA 1
ATOM 2275 C C . GLN A 1 290 ? -24.646 3.088 44.865 1.00 96.75 290 GLN A C 1
ATOM 2277 O O . GLN A 1 290 ? -24.994 3.156 46.047 1.00 96.75 290 GLN A O 1
ATOM 2282 N N . GLY A 1 291 ? -25.325 2.377 43.964 1.00 96.62 291 GLY A N 1
ATOM 2283 C CA . GLY A 1 291 ? -26.494 1.559 44.264 1.00 96.62 291 GLY A CA 1
ATOM 2284 C C . GLY A 1 291 ? -26.213 0.493 45.325 1.00 96.62 291 GLY A C 1
ATOM 2285 O O . GLY A 1 291 ? -26.967 0.361 46.293 1.00 96.62 291 GLY A O 1
ATOM 2286 N N . GLU A 1 292 ? -25.084 -0.210 45.225 1.00 96.62 292 GLU A N 1
ATOM 2287 C CA . GLU A 1 292 ? -24.653 -1.176 46.240 1.00 96.62 292 GLU A CA 1
ATOM 2288 C C . GLU A 1 292 ? -24.416 -0.510 47.610 1.00 96.62 292 GLU A C 1
ATOM 2290 O O . GLU A 1 292 ? -24.877 -1.001 48.650 1.00 96.62 292 GLU A O 1
ATOM 2295 N N . GLN A 1 293 ? -23.783 0.667 47.636 1.00 96.12 293 GLN A N 1
ATOM 2296 C CA . GLN A 1 293 ? -23.607 1.433 48.872 1.00 96.12 293 GLN A CA 1
ATOM 2297 C C . GLN A 1 293 ? -24.951 1.866 49.478 1.00 96.12 293 GLN A C 1
ATOM 2299 O O . GLN A 1 293 ? -25.123 1.805 50.700 1.00 96.12 293 GLN A O 1
ATOM 2304 N N . LEU A 1 294 ? -25.931 2.258 48.662 1.00 95.38 294 LEU A N 1
ATOM 2305 C CA . LEU A 1 294 ? -27.283 2.589 49.122 1.00 95.38 294 LEU A CA 1
ATOM 2306 C C . LEU A 1 294 ? -27.995 1.362 49.717 1.00 95.38 294 LEU A C 1
ATOM 2308 O O . LEU A 1 294 ? -28.616 1.479 50.782 1.00 95.38 294 LEU A O 1
ATOM 2312 N N . LEU A 1 295 ? -27.835 0.173 49.115 1.00 93.56 295 LEU A N 1
ATOM 2313 C CA . LEU A 1 295 ? -28.327 -1.090 49.685 1.00 93.56 295 LEU A CA 1
ATOM 2314 C C . LEU A 1 295 ? -27.708 -1.383 51.052 1.00 93.56 295 LEU A C 1
ATOM 2316 O O . LEU A 1 295 ? -28.409 -1.873 51.943 1.00 93.56 295 LEU A O 1
ATOM 2320 N N . SER A 1 296 ? -26.419 -1.082 51.241 1.00 92.12 296 SER A N 1
ATOM 2321 C CA . SER A 1 296 ? -25.735 -1.269 52.530 1.00 92.12 296 SER A CA 1
ATOM 2322 C C . SER A 1 296 ? -26.296 -0.357 53.634 1.00 92.12 296 SER A C 1
ATOM 2324 O O . SER A 1 296 ? -26.322 -0.732 54.804 1.00 92.12 296 SER A O 1
ATOM 2326 N N . ARG A 1 297 ? -26.829 0.814 53.256 1.00 93.56 297 ARG A N 1
ATOM 2327 C CA . ARG A 1 297 ? -27.447 1.809 54.150 1.00 93.56 297 ARG A CA 1
ATOM 2328 C C . ARG A 1 297 ? -28.968 1.658 54.283 1.00 93.56 297 ARG A C 1
ATOM 2330 O O . ARG A 1 297 ? -29.621 2.573 54.780 1.00 93.56 297 ARG A O 1
ATOM 2337 N N . PHE A 1 298 ? -29.539 0.535 53.837 1.00 89.75 298 PHE A N 1
ATOM 2338 C CA . PHE A 1 298 ? -30.984 0.253 53.845 1.00 89.75 298 PHE A CA 1
ATOM 2339 C C . PHE A 1 298 ? -31.850 1.254 53.049 1.00 89.75 298 PHE A C 1
ATOM 2341 O O . PHE A 1 298 ? -33.065 1.317 53.243 1.00 89.75 298 PHE A O 1
ATOM 2348 N N . ARG A 1 299 ? -31.270 1.996 52.097 1.00 91.56 299 ARG A N 1
ATOM 2349 C CA . ARG A 1 299 ? -32.007 2.889 51.184 1.00 91.56 299 ARG A CA 1
ATOM 2350 C C . ARG A 1 299 ? -32.502 2.132 49.948 1.00 91.56 299 ARG A C 1
ATOM 2352 O O . ARG A 1 299 ? -32.069 2.381 48.831 1.00 91.56 299 ARG A O 1
ATOM 2359 N N . LEU A 1 300 ? -33.395 1.167 50.171 1.00 89.06 300 LEU A N 1
ATOM 2360 C CA . LEU A 1 300 ? -33.727 0.125 49.187 1.00 89.06 300 LEU A CA 1
ATOM 2361 C C . LEU A 1 300 ? -34.371 0.656 47.892 1.00 89.06 300 LEU A C 1
ATOM 2363 O O . LEU A 1 300 ? -34.054 0.160 46.820 1.00 89.06 300 LEU A O 1
ATOM 2367 N N . PHE A 1 301 ? -35.243 1.667 47.967 1.00 88.56 301 PHE A N 1
ATOM 2368 C CA . PHE A 1 301 ? -35.918 2.210 46.778 1.00 88.56 301 PHE A CA 1
ATOM 2369 C C . PHE A 1 301 ? -34.982 3.031 45.879 1.00 88.56 301 PHE A C 1
ATOM 2371 O O . PHE A 1 301 ? -34.988 2.837 44.669 1.00 88.56 301 PHE A O 1
ATOM 2378 N N . GLU A 1 302 ? -34.159 3.909 46.468 1.00 92.00 302 GLU A N 1
ATOM 2379 C CA . GLU A 1 302 ? -33.143 4.686 45.734 1.00 92.00 302 GLU A CA 1
ATOM 2380 C C . GLU A 1 302 ? -32.109 3.756 45.084 1.00 92.00 302 GLU A C 1
ATOM 2382 O O . GLU A 1 302 ? -31.702 3.971 43.944 1.00 92.00 302 GLU A O 1
ATOM 2387 N N . ALA A 1 303 ? -31.717 2.695 45.797 1.00 94.44 303 ALA A N 1
ATOM 2388 C CA . ALA A 1 303 ? -30.761 1.721 45.298 1.00 94.44 303 ALA A CA 1
ATOM 2389 C C . ALA A 1 303 ? -31.282 0.931 44.090 1.00 94.44 303 ALA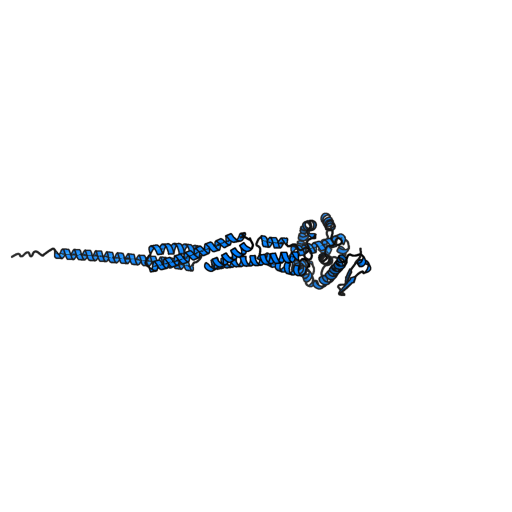 A C 1
ATOM 2391 O O . ALA A 1 303 ? -30.552 0.773 43.117 1.00 94.44 303 ALA A O 1
ATOM 2392 N N . ASP A 1 304 ? -32.529 0.447 44.133 1.00 95.06 304 ASP A N 1
ATOM 2393 C CA . ASP A 1 304 ? -33.089 -0.368 43.047 1.00 95.06 304 ASP A CA 1
ATOM 2394 C C . ASP A 1 304 ? -33.109 0.383 41.715 1.00 95.06 304 ASP A C 1
ATOM 2396 O O . ASP A 1 304 ? -32.781 -0.199 40.685 1.00 95.06 304 ASP A O 1
ATOM 2400 N N . GLN A 1 305 ? -33.468 1.669 41.736 1.00 94.19 305 GLN A N 1
ATOM 2401 C CA . GLN A 1 305 ? -33.490 2.481 40.523 1.00 94.19 305 GLN A CA 1
ATOM 2402 C C . GLN A 1 305 ? -32.083 2.622 39.929 1.00 94.19 305 GLN A C 1
ATOM 2404 O O . GLN A 1 305 ? -31.888 2.309 38.758 1.00 94.19 305 GLN A O 1
ATOM 2409 N N . GLN A 1 306 ? -31.094 3.008 40.743 1.00 95.38 306 GLN A N 1
ATOM 2410 C CA . GLN A 1 306 ? -29.718 3.168 40.261 1.00 95.38 306 GLN A CA 1
ATOM 2411 C C . GLN A 1 306 ? -29.120 1.865 39.728 1.00 95.38 306 GLN A C 1
ATOM 2413 O O . GLN A 1 306 ? -28.472 1.862 38.684 1.00 95.38 306 GLN A O 1
ATOM 2418 N N . ILE A 1 307 ? -29.354 0.750 40.423 1.00 97.88 307 ILE A N 1
ATOM 2419 C CA . ILE A 1 307 ? -28.838 -0.553 39.999 1.00 97.88 307 ILE A CA 1
ATOM 2420 C C . ILE A 1 307 ? -29.513 -0.989 38.698 1.00 97.88 307 ILE A C 1
ATOM 2422 O O . ILE A 1 307 ? -28.834 -1.508 37.816 1.00 97.88 307 ILE A O 1
ATOM 2426 N N . TYR A 1 308 ? -30.825 -0.781 38.553 1.00 97.75 308 TYR A N 1
ATOM 2427 C CA . TYR A 1 308 ? -31.551 -1.130 37.333 1.00 97.75 308 TYR A CA 1
ATOM 2428 C C . TYR A 1 308 ? -31.042 -0.346 36.119 1.00 97.75 308 TYR A C 1
ATOM 2430 O O . TYR A 1 308 ? -30.690 -0.962 35.112 1.00 97.75 308 TYR A O 1
ATOM 2438 N N . ASP A 1 309 ? -30.940 0.980 36.233 1.00 96.69 309 ASP A N 1
ATOM 2439 C CA . ASP A 1 309 ? -30.491 1.848 35.139 1.00 96.69 309 ASP A CA 1
ATOM 2440 C C . ASP A 1 309 ? -29.058 1.487 34.703 1.00 96.69 309 ASP A C 1
ATOM 2442 O O . ASP A 1 309 ? -28.801 1.260 33.517 1.00 96.69 309 ASP A O 1
ATOM 2446 N N . ALA A 1 310 ? -28.147 1.307 35.667 1.00 98.00 310 ALA A N 1
ATOM 2447 C CA . ALA A 1 310 ? -26.780 0.862 35.408 1.00 98.00 310 ALA A CA 1
ATOM 2448 C C . ALA A 1 310 ? -26.723 -0.520 34.734 1.00 98.00 310 ALA A C 1
ATOM 2450 O O . ALA A 1 310 ? -25.990 -0.719 33.764 1.00 98.00 310 ALA A O 1
ATOM 2451 N N . THR A 1 311 ? -27.522 -1.477 35.217 1.00 98.12 311 THR A N 1
ATOM 2452 C CA . THR A 1 311 ? -27.580 -2.844 34.672 1.00 98.12 311 THR A CA 1
ATOM 2453 C C . THR A 1 311 ? -28.016 -2.840 33.209 1.00 98.12 311 THR A C 1
ATOM 2455 O O . THR A 1 311 ? -27.415 -3.535 32.390 1.00 98.12 311 THR A O 1
ATOM 2458 N N . MET A 1 312 ? -29.026 -2.037 32.861 1.00 97.88 312 MET A N 1
ATOM 2459 C CA . MET A 1 312 ? -29.517 -1.925 31.486 1.00 97.88 312 MET A CA 1
ATOM 2460 C C . MET A 1 312 ? -28.445 -1.381 30.537 1.00 97.88 312 MET A C 1
ATOM 2462 O O . MET A 1 312 ? -28.272 -1.909 29.435 1.00 97.88 312 MET A O 1
ATOM 2466 N N . ILE A 1 313 ? -27.688 -0.367 30.969 1.00 97.69 313 ILE A N 1
ATOM 2467 C CA . ILE A 1 313 ? -26.584 0.193 30.178 1.00 97.69 313 ILE A CA 1
ATOM 2468 C C . ILE A 1 313 ? -25.487 -0.860 29.989 1.00 97.69 313 ILE A C 1
ATOM 2470 O O . ILE A 1 313 ? -25.107 -1.145 28.854 1.00 97.69 313 ILE A O 1
ATOM 2474 N N . LEU A 1 314 ? -25.032 -1.501 31.068 1.00 97.81 314 LEU A N 1
ATOM 2475 C CA . LEU A 1 314 ? -23.993 -2.537 31.020 1.00 97.81 314 LEU A CA 1
ATOM 2476 C C . LEU A 1 314 ? -24.392 -3.711 30.118 1.00 97.81 314 LEU A C 1
ATOM 2478 O O . LEU A 1 314 ? -23.577 -4.190 29.330 1.00 97.81 314 LEU A O 1
ATOM 2482 N N . GLN A 1 315 ? -25.662 -4.121 30.159 1.00 97.06 315 GLN A N 1
ATOM 2483 C CA . GLN A 1 315 ? -26.195 -5.154 29.277 1.00 97.06 315 GLN A CA 1
ATOM 2484 C C . GLN A 1 315 ? -26.179 -4.714 27.806 1.00 97.06 315 GLN A C 1
ATOM 2486 O O . GLN A 1 315 ? -25.782 -5.498 26.944 1.00 97.06 315 GLN A O 1
ATOM 2491 N N . SER A 1 316 ? -26.554 -3.463 27.514 1.00 96.19 316 SER A N 1
ATOM 2492 C CA . SER A 1 316 ? -26.516 -2.908 26.151 1.00 96.19 316 SER A CA 1
ATOM 2493 C C . SER A 1 316 ? -25.092 -2.788 25.591 1.00 96.19 316 SER A C 1
ATOM 2495 O O . SER A 1 316 ? -24.878 -2.890 24.382 1.00 96.19 316 SER A O 1
ATOM 2497 N N . LEU A 1 317 ? -24.104 -2.621 26.474 1.00 96.06 317 LEU A N 1
ATOM 2498 C CA . LEU A 1 317 ? -22.685 -2.567 26.130 1.00 96.06 317 LEU A CA 1
ATOM 2499 C C . LEU A 1 317 ? -22.032 -3.952 26.027 1.00 96.06 317 LEU A C 1
ATOM 2501 O O . LEU A 1 317 ? -20.900 -4.038 25.565 1.00 96.06 317 LEU A O 1
ATOM 2505 N N . GLY A 1 318 ? -22.731 -5.028 26.404 1.00 95.69 318 GLY A N 1
ATOM 2506 C CA . GLY A 1 318 ? -22.187 -6.388 26.379 1.00 95.69 318 GLY A CA 1
ATOM 2507 C C . GLY A 1 318 ? -21.369 -6.775 27.616 1.00 95.69 318 GLY A C 1
ATOM 2508 O O . GLY A 1 318 ? -20.779 -7.855 27.634 1.00 95.69 318 GLY A O 1
ATOM 2509 N N . ASN A 1 319 ? -21.374 -5.960 28.675 1.00 97.19 319 ASN A N 1
ATOM 2510 C CA . ASN A 1 319 ? -20.685 -6.244 29.935 1.00 97.19 319 ASN A CA 1
ATOM 2511 C C . ASN A 1 319 ? -21.504 -7.198 30.814 1.00 97.19 319 ASN A C 1
ATOM 2513 O O . ASN A 1 319 ? -22.050 -6.816 31.852 1.00 97.19 319 ASN A O 1
ATOM 2517 N N . GLN A 1 320 ? -21.616 -8.452 30.370 1.00 95.56 320 GLN A N 1
ATOM 2518 C CA . GLN A 1 320 ? -22.410 -9.482 31.049 1.00 95.56 320 GLN A CA 1
ATOM 2519 C C . GLN A 1 320 ? -22.009 -9.698 32.515 1.00 95.56 320 GLN A C 1
ATOM 2521 O O . GLN A 1 320 ? -22.905 -9.697 33.353 1.00 95.56 320 GLN A O 1
ATOM 2526 N N . PRO A 1 321 ? -20.713 -9.786 32.887 1.00 97.19 321 PRO A N 1
ATOM 2527 C CA . PRO A 1 321 ? -20.342 -10.017 34.283 1.00 97.19 321 PRO A CA 1
ATOM 2528 C C . PRO A 1 321 ? -20.878 -8.945 35.243 1.00 97.19 321 PRO A C 1
ATOM 2530 O O . PRO A 1 321 ? -21.337 -9.265 36.339 1.00 97.19 321 PRO A O 1
ATOM 2533 N N . GLN A 1 322 ? -20.840 -7.673 34.836 1.00 97.56 322 GLN A N 1
ATOM 2534 C CA . GLN A 1 322 ? -21.311 -6.564 35.671 1.00 97.56 322 GLN A CA 1
ATOM 2535 C C . GLN A 1 322 ? -22.834 -6.400 35.604 1.00 97.56 322 GLN A C 1
ATOM 2537 O O . GLN A 1 322 ? -23.463 -6.084 36.614 1.00 97.56 322 GLN A O 1
ATOM 2542 N N . ALA A 1 323 ? -23.451 -6.687 34.454 1.00 97.25 323 ALA A N 1
ATOM 2543 C CA . ALA A 1 323 ? -24.906 -6.737 34.339 1.00 97.25 323 ALA A CA 1
ATOM 2544 C C . ALA A 1 323 ? -25.506 -7.838 35.238 1.00 97.25 323 ALA A C 1
ATOM 2546 O O . ALA A 1 323 ? -26.441 -7.575 35.996 1.00 97.25 323 ALA A O 1
ATOM 2547 N N . ASP A 1 324 ? -24.927 -9.040 35.236 1.00 98.00 324 ASP A N 1
ATOM 2548 C CA . ASP A 1 324 ? -25.341 -10.153 36.100 1.00 98.00 324 ASP A CA 1
ATOM 2549 C C . ASP A 1 324 ? -25.180 -9.807 37.586 1.00 98.00 324 ASP A C 1
ATOM 2551 O O . ASP A 1 324 ? -26.041 -10.129 38.412 1.00 98.00 324 ASP A O 1
ATOM 2555 N N . HIS A 1 325 ? -24.103 -9.096 37.937 1.00 97.88 325 HIS A N 1
ATOM 2556 C CA . HIS A 1 325 ? -23.904 -8.591 39.291 1.00 97.88 325 HIS A CA 1
ATOM 2557 C C . HIS A 1 325 ? -25.032 -7.636 39.715 1.00 97.88 325 HIS A C 1
ATOM 2559 O O . HIS A 1 325 ? -25.623 -7.813 40.785 1.00 97.88 325 HIS A O 1
ATOM 2565 N N . GLY A 1 326 ? -25.405 -6.681 38.858 1.00 97.56 326 GLY A N 1
ATOM 2566 C CA . GLY A 1 326 ? -26.529 -5.781 39.113 1.00 97.56 326 GLY A CA 1
ATOM 2567 C C . GLY A 1 326 ? -27.869 -6.506 39.258 1.00 97.56 326 GLY A C 1
ATOM 2568 O O . GLY A 1 326 ? -28.616 -6.251 40.209 1.00 97.56 326 GLY A O 1
ATOM 2569 N N . GLN A 1 327 ? -28.145 -7.502 38.412 1.00 97.75 327 GLN A N 1
ATOM 2570 C CA . GLN A 1 327 ? -29.336 -8.349 38.551 1.00 97.75 327 GLN A CA 1
ATOM 2571 C C . GLN A 1 327 ? -29.361 -9.093 39.897 1.00 97.75 327 GLN A C 1
ATOM 2573 O O . GLN A 1 327 ? -30.404 -9.163 40.560 1.00 97.75 327 GLN A O 1
ATOM 2578 N N . ALA A 1 328 ? -28.214 -9.611 40.345 1.00 97.62 328 ALA A N 1
ATOM 2579 C CA . ALA A 1 328 ? -28.095 -10.267 41.642 1.00 97.62 328 ALA A CA 1
ATOM 2580 C C . ALA A 1 328 ? -28.362 -9.298 42.810 1.00 97.62 328 ALA A C 1
ATOM 2582 O O . ALA A 1 328 ? -29.056 -9.668 43.767 1.00 97.62 328 ALA A O 1
ATOM 2583 N N . LEU A 1 329 ? -27.882 -8.051 42.726 1.00 97.06 329 LEU A N 1
ATOM 2584 C CA . LEU A 1 329 ? -28.154 -7.011 43.723 1.00 97.06 329 LEU A CA 1
ATOM 2585 C C . LEU A 1 329 ? -29.652 -6.659 43.798 1.00 97.06 329 LEU A C 1
ATOM 2587 O O . LEU A 1 329 ? -30.210 -6.604 44.900 1.00 97.06 329 LEU A O 1
ATOM 2591 N N . LEU A 1 330 ? -30.338 -6.514 42.658 1.00 97.12 330 LEU A N 1
ATOM 2592 C CA . LEU A 1 330 ? -31.791 -6.274 42.604 1.00 97.12 330 LEU A CA 1
ATOM 2593 C C . LEU A 1 330 ? -32.593 -7.431 43.217 1.00 97.12 330 LEU A C 1
ATOM 2595 O O . LEU A 1 330 ? -33.553 -7.223 43.974 1.00 97.12 330 LEU A O 1
ATOM 2599 N N . ALA A 1 331 ? -32.182 -8.672 42.943 1.00 95.62 331 ALA A N 1
ATOM 2600 C CA . ALA A 1 331 ? -32.792 -9.854 43.540 1.00 95.62 331 ALA A CA 1
ATOM 2601 C C . ALA A 1 331 ? -32.584 -9.887 45.066 1.00 95.62 331 ALA A C 1
ATOM 2603 O O . ALA A 1 331 ? -33.517 -10.191 45.821 1.00 95.62 331 ALA A O 1
ATOM 2604 N N . ALA A 1 332 ? -31.387 -9.534 45.545 1.00 92.50 332 ALA A N 1
ATOM 2605 C CA . ALA A 1 332 ? -31.082 -9.443 46.970 1.00 92.50 332 ALA A CA 1
ATOM 2606 C C . ALA A 1 332 ? -31.901 -8.342 47.670 1.00 92.50 332 ALA A C 1
ATOM 2608 O O . ALA A 1 332 ? -32.463 -8.584 48.744 1.00 92.50 332 ALA A O 1
ATOM 2609 N N . SER A 1 333 ? -32.030 -7.166 47.051 1.00 94.50 333 SER A N 1
ATOM 2610 C CA . SER A 1 333 ? -32.874 -6.064 47.531 1.00 94.50 333 SER A CA 1
ATOM 2611 C C . SER A 1 333 ? -34.339 -6.488 47.665 1.00 94.50 333 SER A C 1
ATOM 2613 O O . SER A 1 333 ? -34.955 -6.327 48.723 1.00 94.50 333 SER A O 1
ATOM 2615 N N . SER A 1 334 ? -34.884 -7.150 46.640 1.00 94.19 334 SER A N 1
ATOM 2616 C CA . SER A 1 334 ? -36.264 -7.656 46.632 1.00 94.19 334 SER A CA 1
ATOM 2617 C C . SER A 1 334 ? -36.535 -8.660 47.757 1.00 94.19 334 SER A C 1
ATOM 2619 O O . SER A 1 334 ? -37.574 -8.592 48.427 1.00 94.19 334 SER A O 1
ATOM 2621 N N . ARG A 1 335 ? -35.573 -9.550 48.044 1.00 91.62 335 ARG A N 1
ATOM 2622 C CA . ARG A 1 335 ? -35.649 -10.462 49.198 1.00 91.62 335 ARG A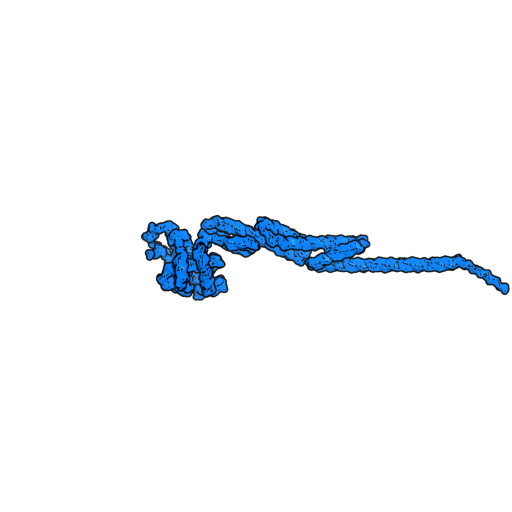 CA 1
ATOM 2623 C C . ARG A 1 335 ? -35.665 -9.688 50.518 1.00 91.62 335 ARG A C 1
ATOM 2625 O O . ARG A 1 335 ? -36.527 -9.959 51.351 1.00 91.62 335 ARG A O 1
ATOM 2632 N N . ARG A 1 336 ? -34.778 -8.701 50.710 1.00 90.44 336 ARG A N 1
ATOM 2633 C CA . ARG A 1 336 ? -34.738 -7.870 51.935 1.00 90.44 336 ARG A CA 1
ATOM 2634 C C . ARG A 1 336 ? -36.044 -7.106 52.157 1.00 90.44 336 ARG A C 1
ATOM 2636 O O . ARG A 1 336 ? -36.569 -7.129 53.268 1.00 90.44 336 ARG A O 1
ATOM 2643 N N . LYS A 1 337 ? -36.609 -6.497 51.108 1.00 91.19 337 LYS A N 1
ATOM 2644 C CA . LYS A 1 337 ? -37.924 -5.831 51.170 1.00 91.19 337 LYS A CA 1
ATOM 2645 C C . LYS A 1 337 ? -39.030 -6.798 51.598 1.00 91.19 337 LYS A C 1
ATOM 2647 O O . LYS A 1 337 ? -39.840 -6.451 52.454 1.00 91.19 337 LYS A O 1
ATOM 2652 N N . SER A 1 338 ? -39.024 -8.022 51.067 1.00 89.88 338 SER A N 1
ATOM 2653 C CA . SER A 1 338 ? -39.998 -9.058 51.438 1.00 89.88 338 SER A CA 1
ATOM 2654 C C . SER A 1 338 ? -39.883 -9.447 52.916 1.00 89.88 338 SER A C 1
ATOM 2656 O O . SER A 1 338 ? -40.889 -9.494 53.618 1.00 89.88 338 SER A O 1
ATOM 2658 N N . TRP A 1 339 ? -38.664 -9.650 53.427 1.00 89.44 339 TRP A N 1
ATOM 2659 C CA . TRP A 1 339 ? -38.432 -9.928 54.850 1.00 89.44 339 TRP A CA 1
ATOM 2660 C C . TRP A 1 339 ? -38.899 -8.790 55.763 1.00 89.44 339 TRP A C 1
ATOM 2662 O O . TRP A 1 339 ? -39.526 -9.054 56.787 1.00 89.44 339 TRP A O 1
ATOM 2672 N N . LEU A 1 340 ? -38.649 -7.531 55.386 1.00 88.69 340 LEU A N 1
ATOM 2673 C CA . LEU A 1 340 ? -39.147 -6.368 56.127 1.00 88.69 340 LEU A CA 1
ATOM 2674 C C . LEU A 1 340 ? -40.679 -6.314 56.132 1.00 88.69 340 LEU A C 1
ATOM 2676 O O . LEU A 1 340 ? -41.275 -6.077 57.182 1.00 88.69 340 LEU A O 1
ATOM 2680 N N . ALA A 1 341 ? -41.321 -6.591 54.995 1.00 88.50 341 ALA A N 1
ATOM 2681 C CA . ALA A 1 341 ? -42.776 -6.653 54.899 1.00 88.50 341 ALA A CA 1
ATOM 2682 C C . ALA A 1 341 ? -43.361 -7.761 55.793 1.00 88.50 341 ALA A C 1
ATOM 2684 O O . ALA A 1 341 ? -44.283 -7.499 56.566 1.00 88.50 341 ALA A O 1
ATOM 2685 N N . TYR A 1 342 ? -42.792 -8.972 55.761 1.00 91.50 342 TYR A N 1
ATOM 2686 C CA . TYR A 1 342 ? -43.212 -10.066 56.643 1.00 91.50 342 TYR A CA 1
ATOM 2687 C C . TYR A 1 342 ? -42.978 -9.746 58.123 1.00 91.50 342 TYR A C 1
ATOM 2689 O O . TYR A 1 342 ? -43.841 -10.035 58.951 1.00 91.50 342 TYR A O 1
ATOM 2697 N N . GLY A 1 343 ? -41.859 -9.102 58.466 1.00 88.44 343 GLY A N 1
ATOM 2698 C CA . GLY A 1 343 ? -41.579 -8.647 59.827 1.00 88.44 343 GLY A CA 1
ATOM 2699 C C . GLY A 1 343 ? -42.602 -7.622 60.326 1.00 88.44 343 GLY A C 1
ATOM 2700 O O . GLY A 1 343 ? -43.133 -7.768 61.426 1.00 88.44 343 GLY A O 1
ATOM 2701 N N . LEU A 1 344 ? -42.942 -6.627 59.501 1.00 89.19 344 LEU A N 1
ATOM 2702 C CA . LEU A 1 344 ? -43.968 -5.627 59.816 1.00 89.19 344 LEU A CA 1
ATOM 2703 C C . LEU A 1 344 ? -45.357 -6.259 59.979 1.00 89.19 344 LEU A C 1
ATOM 2705 O O . LEU A 1 344 ? -46.062 -5.932 60.935 1.00 89.19 344 LEU A O 1
ATOM 2709 N N . LEU A 1 345 ? -45.735 -7.197 59.102 1.00 89.38 345 LEU A N 1
ATOM 2710 C CA . LEU A 1 345 ? -46.985 -7.955 59.226 1.00 89.38 345 LEU A CA 1
ATOM 2711 C C . LEU A 1 345 ? -47.015 -8.796 60.511 1.00 89.38 345 LEU A C 1
ATOM 2713 O O . LEU A 1 345 ? -48.033 -8.817 61.202 1.00 89.38 345 LEU A O 1
ATOM 2717 N N . GLY A 1 346 ? -45.899 -9.436 60.870 1.00 88.25 346 GLY A N 1
ATOM 2718 C CA . GLY A 1 346 ? -45.761 -10.196 62.113 1.00 88.25 346 GLY A CA 1
ATOM 2719 C C . GLY A 1 346 ? -45.923 -9.325 63.363 1.00 88.25 346 GLY A C 1
ATOM 2720 O O . GLY A 1 346 ? -46.695 -9.670 64.257 1.00 88.25 346 GLY A O 1
ATOM 2721 N N . ILE A 1 347 ? -45.261 -8.162 63.408 1.00 88.38 347 ILE A N 1
ATOM 2722 C CA . ILE A 1 347 ? -45.394 -7.194 64.512 1.00 88.38 347 ILE A CA 1
ATOM 2723 C C . ILE A 1 347 ? -46.826 -6.653 64.592 1.00 88.38 347 ILE A C 1
ATOM 2725 O O . ILE A 1 347 ? -47.402 -6.602 65.678 1.00 88.38 347 ILE A O 1
ATOM 2729 N N . GLY A 1 348 ? -47.428 -6.289 63.457 1.00 82.31 348 GLY A N 1
ATOM 2730 C CA . GLY A 1 348 ? -48.820 -5.840 63.399 1.00 82.31 348 GLY A CA 1
ATOM 2731 C C . GLY A 1 348 ? -49.791 -6.899 63.926 1.00 82.31 348 GLY A C 1
ATOM 2732 O O . GLY A 1 348 ? -50.645 -6.593 64.759 1.00 82.31 348 GLY A O 1
ATOM 2733 N N . GLY A 1 349 ? -49.614 -8.159 63.519 1.00 85.50 349 GLY A N 1
ATOM 2734 C CA . GLY A 1 349 ? -50.390 -9.292 64.023 1.00 85.50 349 GLY A CA 1
ATOM 2735 C C . GLY A 1 349 ? -50.245 -9.480 65.535 1.00 85.50 349 GLY A C 1
ATOM 2736 O O . GLY A 1 349 ? -51.248 -9.608 66.239 1.00 85.50 349 GLY A O 1
ATOM 2737 N N . LEU A 1 350 ? -49.017 -9.411 66.060 1.00 86.69 350 LEU A N 1
ATOM 2738 C CA . LEU A 1 350 ? -48.750 -9.478 67.501 1.00 86.69 350 LEU A CA 1
ATOM 2739 C C . LEU A 1 350 ? -49.405 -8.325 68.272 1.00 86.69 350 LEU A C 1
ATOM 2741 O O . LEU A 1 350 ? -49.991 -8.560 69.328 1.00 86.69 350 LEU A O 1
ATOM 2745 N N . LEU A 1 351 ? -49.362 -7.096 67.748 1.00 86.19 351 LEU A N 1
ATOM 2746 C CA . LEU A 1 351 ? -50.022 -5.938 68.359 1.00 86.19 351 LEU A CA 1
ATOM 2747 C C . LEU A 1 351 ? -51.545 -6.105 68.404 1.00 86.19 351 LEU A C 1
ATOM 2749 O O . LEU A 1 351 ? -52.164 -5.773 69.416 1.00 86.19 351 LEU A O 1
ATOM 2753 N N . VAL A 1 352 ? -52.153 -6.655 67.349 1.00 86.38 352 VAL A N 1
ATOM 2754 C CA . VAL A 1 352 ? -53.591 -6.966 67.326 1.00 86.38 352 VAL A CA 1
ATOM 2755 C C . VAL A 1 352 ? -53.928 -8.033 68.368 1.00 86.38 352 VAL A C 1
ATOM 2757 O O . VAL A 1 352 ? -54.834 -7.816 69.174 1.00 86.38 352 VAL A O 1
ATOM 2760 N N . ILE A 1 353 ? -53.179 -9.141 68.414 1.00 85.88 353 ILE A N 1
ATOM 2761 C CA . ILE A 1 353 ? -53.369 -10.214 69.405 1.00 85.88 353 ILE A CA 1
ATOM 2762 C C . ILE A 1 353 ? -53.239 -9.660 70.829 1.00 85.88 353 ILE A C 1
ATOM 2764 O O . ILE A 1 353 ? -54.111 -9.893 71.667 1.00 85.88 353 ILE A O 1
ATOM 2768 N N . PHE A 1 354 ? -52.201 -8.868 71.101 1.00 85.50 354 PHE A N 1
ATOM 2769 C CA . PHE A 1 354 ? -51.996 -8.226 72.398 1.00 85.50 354 PHE A CA 1
ATOM 2770 C C . PHE A 1 354 ? -53.171 -7.317 72.787 1.00 85.50 354 PHE A C 1
ATOM 2772 O O . PHE A 1 354 ? -53.634 -7.348 73.928 1.00 85.50 354 PHE A O 1
ATOM 2779 N N . ASN A 1 355 ? -53.704 -6.535 71.845 1.00 84.25 355 ASN A N 1
ATOM 2780 C CA . ASN A 1 355 ? -54.835 -5.641 72.096 1.00 84.25 355 ASN A CA 1
ATOM 2781 C C . ASN A 1 355 ? -56.144 -6.417 72.351 1.00 84.25 355 ASN A C 1
ATOM 2783 O O . ASN A 1 355 ? -56.930 -6.043 73.226 1.00 84.25 355 ASN A O 1
ATOM 2787 N N . VAL A 1 356 ? -56.353 -7.540 71.653 1.00 83.62 356 VAL A N 1
ATOM 2788 C CA . VAL A 1 356 ? -57.469 -8.469 71.904 1.00 83.62 356 VAL A CA 1
ATOM 2789 C C . VAL A 1 356 ? -57.370 -9.077 73.305 1.00 83.62 356 VAL A C 1
ATOM 2791 O O . VAL A 1 356 ? -58.340 -9.008 74.062 1.00 83.62 356 VAL A O 1
ATOM 2794 N N . ILE A 1 357 ? -56.198 -9.594 73.692 1.00 82.12 357 ILE A N 1
ATOM 2795 C CA . ILE A 1 357 ? -55.955 -10.138 75.039 1.00 82.12 357 ILE A CA 1
ATOM 2796 C C . ILE A 1 357 ? -56.193 -9.057 76.101 1.00 82.12 357 ILE A C 1
ATOM 2798 O O . ILE A 1 357 ? -56.924 -9.286 77.065 1.00 82.12 357 ILE A O 1
ATOM 2802 N N . ARG A 1 358 ? -55.654 -7.847 75.906 1.00 83.56 358 ARG A N 1
ATOM 2803 C CA . ARG A 1 358 ? -55.859 -6.712 76.818 1.00 83.56 358 ARG A CA 1
ATOM 2804 C C . ARG A 1 358 ? -57.344 -6.372 76.990 1.00 83.56 358 ARG A C 1
ATOM 2806 O O . ARG A 1 358 ? -57.777 -6.145 78.120 1.00 83.56 358 ARG A O 1
ATOM 2813 N N . ARG A 1 359 ? -58.131 -6.342 75.906 1.00 78.38 359 ARG A N 1
ATOM 2814 C CA . ARG A 1 359 ? -59.588 -6.106 75.965 1.00 78.38 359 ARG A CA 1
ATOM 2815 C C . ARG A 1 359 ? -60.325 -7.205 76.727 1.00 78.38 359 ARG A C 1
ATOM 2817 O O . ARG A 1 359 ? -61.216 -6.886 77.511 1.00 78.38 359 ARG A O 1
ATOM 2824 N N . LEU A 1 360 ? -59.957 -8.470 76.523 1.00 75.19 360 LEU A N 1
ATOM 2825 C CA . LEU A 1 360 ? -60.553 -9.601 77.241 1.00 75.19 360 LEU A CA 1
ATOM 2826 C C . LEU A 1 360 ? -60.255 -9.535 78.746 1.00 75.19 360 LEU A C 1
ATOM 2828 O O . LEU A 1 360 ? -61.172 -9.674 79.551 1.00 75.19 360 LEU A O 1
ATOM 2832 N N . VAL A 1 361 ? -59.013 -9.226 79.131 1.00 72.88 361 VAL A N 1
ATOM 2833 C CA . VAL A 1 361 ? -58.613 -9.069 80.541 1.00 72.88 361 VAL A CA 1
ATOM 2834 C C . VAL A 1 361 ? -59.323 -7.884 81.211 1.00 72.88 361 VAL A C 1
ATOM 2836 O O . VAL A 1 361 ? -59.751 -7.996 82.359 1.00 72.88 361 VAL A O 1
ATOM 2839 N N . PHE A 1 362 ? -59.510 -6.760 80.507 1.00 65.19 362 PHE A N 1
ATOM 2840 C CA . PHE A 1 362 ? -60.253 -5.613 81.048 1.00 65.19 362 PHE A CA 1
ATOM 2841 C C . PHE A 1 362 ? -61.745 -5.910 81.253 1.00 65.19 362 PHE A C 1
ATOM 2843 O O . PHE A 1 362 ? -62.298 -5.495 82.267 1.00 65.19 362 PHE A O 1
ATOM 2850 N N . ARG A 1 363 ? -62.382 -6.672 80.352 1.00 58.91 363 ARG A N 1
ATOM 2851 C CA . ARG A 1 363 ? -63.784 -7.108 80.508 1.00 58.91 363 ARG A CA 1
ATOM 2852 C C . ARG A 1 363 ? -63.998 -7.985 81.745 1.00 58.91 363 ARG A C 1
ATOM 2854 O O . ARG A 1 363 ? -65.050 -7.899 82.366 1.00 58.91 363 ARG A O 1
ATOM 2861 N N . TYR A 1 364 ? -63.001 -8.785 82.118 1.00 56.25 364 TYR A N 1
ATOM 2862 C CA . TYR A 1 364 ? -63.055 -9.625 83.318 1.00 56.25 364 TYR A CA 1
ATOM 2863 C C . TYR A 1 364 ? -62.900 -8.839 84.629 1.00 56.25 364 TYR A C 1
ATOM 2865 O O . TYR A 1 364 ? -63.400 -9.282 85.656 1.00 56.25 364 TYR A O 1
ATOM 2873 N N . LYS A 1 365 ? -62.251 -7.666 84.621 1.00 55.41 365 LYS A N 1
ATOM 2874 C CA . LYS A 1 365 ? -62.081 -6.836 85.830 1.00 55.41 365 LYS A CA 1
ATOM 2875 C C . LYS A 1 365 ? -63.279 -5.937 86.165 1.00 55.41 365 LYS A C 1
ATOM 2877 O O . LYS A 1 365 ? -63.316 -5.409 87.270 1.00 55.41 365 LYS A O 1
ATOM 2882 N N . THR A 1 366 ? -64.237 -5.752 85.255 1.00 52.59 366 THR A N 1
ATOM 2883 C CA . THR A 1 366 ? -65.395 -4.854 85.455 1.00 52.59 366 THR A CA 1
ATOM 2884 C C . THR A 1 366 ? -66.718 -5.556 85.772 1.00 52.59 366 THR A C 1
ATOM 2886 O O . THR A 1 366 ? -67.711 -4.863 85.951 1.00 52.59 366 THR A O 1
ATOM 2889 N N . ASN A 1 367 ? -66.746 -6.887 85.897 1.00 49.72 367 ASN A N 1
ATOM 2890 C CA . ASN A 1 367 ? -67.898 -7.611 86.448 1.00 49.72 367 ASN A CA 1
ATOM 2891 C C . ASN A 1 367 ? -67.531 -8.172 87.831 1.00 49.72 367 ASN A C 1
ATOM 2893 O O . ASN A 1 367 ? -66.999 -9.283 87.902 1.00 49.72 367 ASN A O 1
ATOM 2897 N N . PRO A 1 368 ? -67.771 -7.441 88.937 1.00 45.19 368 PRO A N 1
ATOM 2898 C CA . PRO A 1 368 ? -67.815 -8.087 90.238 1.00 45.19 368 PRO A CA 1
ATOM 2899 C C . PRO A 1 368 ? -69.005 -9.054 90.222 1.00 45.19 368 PRO A C 1
ATOM 2901 O O . PRO A 1 368 ? -70.118 -8.678 89.867 1.00 45.19 368 PRO A O 1
ATOM 2904 N N . LEU A 1 369 ? -68.742 -10.319 90.537 1.00 50.22 369 LEU A N 1
ATOM 2905 C CA . LEU A 1 369 ? -69.770 -11.335 90.733 1.00 50.22 369 LEU A CA 1
ATOM 2906 C C . LEU A 1 369 ? -70.700 -10.866 91.861 1.00 50.22 369 LEU A C 1
ATOM 2908 O O . LEU A 1 369 ? -70.290 -10.846 93.022 1.00 50.22 369 LEU A O 1
ATOM 2912 N N . GLU A 1 370 ? -71.931 -10.474 91.530 1.00 47.81 370 GLU A N 1
ATOM 2913 C CA . GLU A 1 370 ? -73.000 -10.389 92.522 1.00 47.81 370 GLU A CA 1
ATOM 2914 C C . GLU A 1 370 ? -73.271 -11.810 93.029 1.00 47.81 370 GLU A C 1
ATOM 2916 O O . GLU A 1 370 ? -73.679 -12.698 92.280 1.00 47.81 370 GLU A O 1
ATOM 2921 N N . MET A 1 371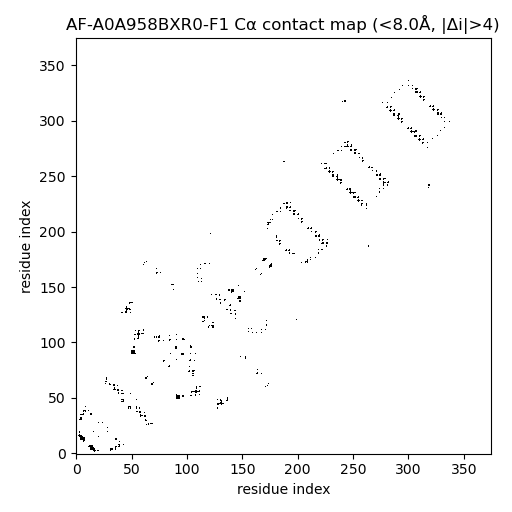 ? -72.948 -12.038 94.304 1.00 52.00 371 MET A N 1
ATOM 2922 C CA . MET A 1 371 ? -73.342 -13.236 95.034 1.00 52.00 371 MET A CA 1
ATOM 2923 C C . MET A 1 371 ? -74.841 -13.172 95.308 1.00 52.00 371 MET A C 1
ATOM 2925 O O . MET A 1 371 ? -75.280 -12.394 96.153 1.00 52.00 371 MET A O 1
ATOM 2929 N N . GLU A 1 372 ? -75.610 -14.026 94.643 1.00 43.91 372 GLU A N 1
ATOM 2930 C CA . GLU A 1 372 ? -76.997 -14.291 95.008 1.00 43.91 372 GLU A CA 1
ATOM 2931 C C . GLU A 1 372 ? -77.019 -15.450 96.020 1.00 43.91 372 GLU A C 1
ATOM 2933 O O . GLU A 1 372 ? -76.806 -16.614 95.683 1.00 43.91 372 GLU A O 1
ATOM 2938 N N . TYR A 1 373 ? -77.195 -15.104 97.299 1.00 46.94 373 TYR A N 1
ATOM 2939 C CA . TYR A 1 373 ? -77.567 -16.041 98.358 1.00 46.94 373 TYR A CA 1
ATOM 2940 C C . TYR A 1 373 ? -79.079 -16.281 98.281 1.00 46.94 373 TYR A C 1
ATOM 2942 O O . TYR A 1 373 ? -79.853 -15.331 98.392 1.00 46.94 373 TYR A O 1
ATOM 2950 N N . THR A 1 374 ? -79.505 -17.540 98.190 1.00 48.50 374 THR A N 1
ATOM 2951 C CA . THR A 1 374 ? -80.884 -17.946 98.507 1.00 48.50 374 THR A CA 1
ATOM 2952 C C . THR A 1 374 ? -80.886 -19.012 99.597 1.00 48.50 374 THR A C 1
ATOM 2954 O O . THR A 1 374 ? -79.998 -19.864 99.632 1.00 48.50 374 THR A O 1
ATOM 2957 N N . ALA A 1 375 ? -81.869 -18.852 100.486 1.00 51.38 375 ALA A N 1
ATOM 2958 C CA . ALA A 1 375 ? -82.018 -19.376 101.844 1.00 51.38 375 ALA A CA 1
ATOM 2959 C C . ALA A 1 375 ? -82.156 -20.896 101.994 1.00 51.38 375 ALA A C 1
ATOM 2961 O O . ALA A 1 375 ? -82.658 -21.548 101.050 1.00 51.38 375 ALA A O 1
#

Nearest PDB structures (foldseek):
  4gyo-assembly2_A  TM=1.946E-01  e=1.539E-01  Bacillus subtilis subsp. subtilis str. 168
  4gyo-assembly3_B  TM=1.542E-01  e=7.436E-02  Bacillus subtilis subsp. subtilis str. 168
  9dze-assembly1_c  TM=2.088E-01  e=1.149E+00  synthetic construct
  9dze-assembly1_S  TM=2.036E-01  e=7.880E+00  synthetic construct
  8rte-assembly1_B  TM=1.485E-01  e=9.759E+00  Bacillus phage phi105

Secondary structure (DSSP, 8-state):
---SEEEETTTTEEEE-HHHHTTS-HHHHHHHHHHHHHHHHHHHHTTT-S-HHHHHHHHHHTSPP-TTT---HHHHHHHHHTT-PPPHHHHT-HHHHTT-HHHHHHHHHHHHHHHHHHH-HHHHHHHHHHTTTSSSHHHHHHHHHSS-HHHHHHHHHHHHHHHHTTGGG-BTTTB---HHHHHHHHTT-HHHHHHHHHHHHHHHTTSS-HHHHHHHHHHHHHHHHHHHHHHHHHHHHHHHHTT-HHHHHHHHHHHHHHHHHTT--TTHHHHHHHHHHHHHHHHHHHHHHHHHHHHHTT-HHHHHHHHHHHHHHHHHTT-HHHHHHHHHHHHHHHHHHHHHHHHHHHHHHHHHHHHHHHHHHHHHHS---------

Sequence (375 aa):
PGVVAHALNNRAEIAIALTRTQALSEEDIVNNMRHELTHFFASLLSDGNLTAGFQEGIAQYVEKPTDRTSYDPAVLQLAFDQQRLLSWNQLDSSAEVFRDPQVAYPQSLSIASFLIDRYGFAKFVDFIKANATEPGYRSALEATYGQSADELEAEWRTYLPDYFAGRWQINALYAYDLTRVTQ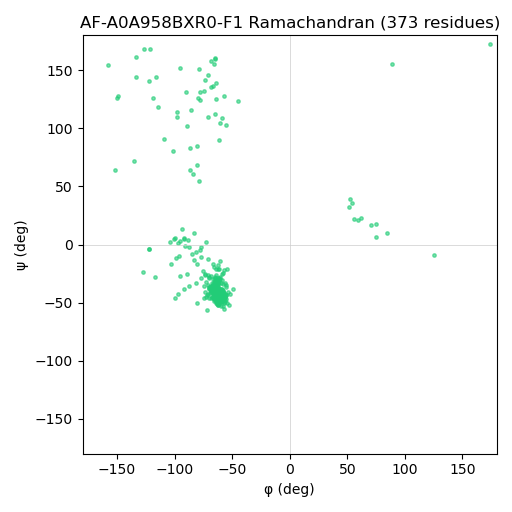LVDNGAYSDAQSELTDITELLRTTDQVDKLTEAEHLLAEAQQGAAAGALADEARQALLANDYAQTIEKSNAAINSYQGLNYHARIEEIQVYIQRAEAGQDALVQLNQGEQLLSRFRLFEADQQIYDATMILQSLGNQPQADHGQALLAASSRRKSWLAYGLLGIGGLLVIFNVIRRLVFRYKTNPLEMEYTA

Mean predicted aligned error: 9.47 Å

pLDDT: mean 90.09, std 11.34, range [36.97, 98.69]

Solvent-accessible surface area (backbone atoms only — not comparable to full-atom values): 19727 Å² total; per-residue (Å²): 141,72,84,48,52,47,52,39,66,96,72,81,42,75,49,70,40,65,82,64,52,73,80,47,56,72,66,57,50,50,28,47,51,44,23,32,50,37,42,41,50,52,32,62,49,5,69,59,48,63,36,50,30,56,45,51,4,52,16,56,64,67,33,70,81,39,96,83,62,52,72,61,52,62,54,41,48,52,30,55,79,67,69,63,64,75,51,75,75,45,30,49,36,53,72,54,33,70,69,44,49,78,46,39,45,58,47,20,26,52,52,42,50,45,48,29,74,75,63,33,61,70,53,46,52,49,31,45,39,33,20,50,76,35,99,35,60,54,53,10,40,26,72,61,71,75,42,50,51,68,57,52,51,53,51,47,62,69,44,44,66,52,35,66,73,53,50,70,69,56,34,86,70,83,37,65,81,59,66,67,51,51,49,26,44,76,73,62,41,11,60,63,24,29,59,52,33,51,56,50,38,58,54,29,72,76,39,87,43,60,68,58,30,53,52,38,51,51,52,29,52,52,10,49,49,46,32,52,21,51,51,28,41,52,51,14,53,50,26,42,76,72,62,36,28,68,56,11,37,54,28,25,52,53,16,43,54,44,29,55,76,68,73,48,62,89,60,43,66,64,43,49,51,51,33,55,54,20,51,53,45,50,51,22,54,52,36,33,54,52,14,53,53,29,49,75,70,70,39,53,71,68,13,46,53,36,20,49,58,18,22,54,50,25,48,76,68,66,35,52,76,60,18,53,50,30,54,51,50,49,54,52,49,54,52,53,54,49,51,52,52,52,50,51,51,50,50,52,51,50,52,50,53,51,51,53,52,52,54,54,55,54,60,61,73,74,58,78,80,80,81,83,86,80,134